Protein AF-A0A9D6D387-F1 (afdb_monomer)

Structure (mmCIF, N/CA/C/O backbone):
data_AF-A0A9D6D387-F1
#
_entry.id   AF-A0A9D6D387-F1
#
loop_
_atom_site.group_PDB
_atom_site.id
_atom_site.type_symbol
_atom_site.label_atom_id
_atom_site.label_alt_id
_atom_site.label_comp_id
_atom_site.label_asym_id
_atom_site.label_entity_id
_atom_site.label_seq_id
_atom_site.pdbx_PDB_ins_code
_atom_site.Cartn_x
_atom_site.Cartn_y
_atom_site.Cartn_z
_atom_site.occupancy
_atom_site.B_iso_or_equiv
_atom_site.auth_seq_id
_atom_site.auth_comp_id
_atom_site.auth_asym_id
_atom_site.auth_atom_id
_atom_site.pdbx_PDB_model_num
ATOM 1 N N . MET A 1 1 ? -15.574 12.501 44.336 1.00 62.56 1 MET A N 1
ATOM 2 C CA . MET A 1 1 ? -15.014 11.142 44.140 1.00 62.56 1 MET A CA 1
ATOM 3 C C . MET A 1 1 ? -15.897 10.236 43.274 1.00 62.56 1 MET A C 1
ATOM 5 O O . MET A 1 1 ? -15.365 9.661 42.338 1.00 62.56 1 MET A O 1
ATOM 9 N N . GLY A 1 2 ? -17.215 10.112 43.503 1.00 82.00 2 GLY A N 1
ATOM 10 C CA . GLY A 1 2 ? -18.084 9.213 42.709 1.00 82.00 2 GLY A CA 1
ATOM 11 C C . GLY A 1 2 ? -18.097 9.470 41.192 1.00 82.00 2 GLY A C 1
ATOM 12 O O . GLY A 1 2 ? -17.986 8.530 40.412 1.00 82.00 2 GLY A O 1
ATOM 13 N N . TRP A 1 3 ? -18.131 10.739 40.771 1.00 89.94 3 TRP A N 1
ATOM 14 C CA . TRP A 1 3 ? -18.159 11.111 39.350 1.00 89.94 3 TRP A CA 1
ATOM 15 C C . TRP A 1 3 ? -16.897 10.694 38.574 1.00 89.94 3 TRP A C 1
ATOM 17 O O . TRP A 1 3 ? -16.999 10.352 37.400 1.00 89.94 3 TRP A O 1
ATOM 27 N N . VAL A 1 4 ? -15.727 10.664 39.229 1.00 91.94 4 VAL A N 1
ATOM 28 C CA . VAL A 1 4 ? -14.453 10.253 38.610 1.00 91.94 4 VAL A CA 1
ATOM 29 C C . VAL A 1 4 ? -14.513 8.780 38.219 1.00 91.94 4 VAL A C 1
ATOM 31 O O . VAL A 1 4 ? -14.189 8.419 37.092 1.00 91.94 4 VAL A O 1
ATOM 34 N N . TRP A 1 5 ? -14.987 7.928 39.128 1.00 90.25 5 TRP A N 1
ATOM 35 C CA . TRP A 1 5 ? -15.129 6.495 38.873 1.00 90.25 5 TRP A CA 1
ATOM 36 C C . TRP A 1 5 ? -16.154 6.207 37.780 1.00 90.25 5 TRP A C 1
ATOM 38 O O . TRP A 1 5 ? -15.912 5.357 36.925 1.00 90.25 5 TRP A O 1
ATOM 48 N N . THR A 1 6 ? -17.261 6.951 37.763 1.00 90.88 6 THR A N 1
ATOM 49 C CA . THR A 1 6 ? -18.253 6.862 36.687 1.00 90.88 6 THR A CA 1
ATOM 50 C C . THR A 1 6 ? -17.649 7.273 35.346 1.00 90.88 6 THR A C 1
ATOM 52 O O . THR A 1 6 ? -17.821 6.563 34.358 1.00 90.88 6 THR A O 1
ATOM 55 N N . ALA A 1 7 ? -16.895 8.374 35.298 1.00 91.69 7 ALA A N 1
ATOM 56 C CA . ALA A 1 7 ? -16.227 8.823 34.080 1.00 91.69 7 ALA A CA 1
ATOM 57 C C . ALA A 1 7 ? -15.219 7.781 33.567 1.00 91.69 7 ALA A C 1
ATOM 59 O O . ALA A 1 7 ? -15.246 7.432 32.388 1.00 91.69 7 ALA A O 1
ATOM 60 N N . LEU A 1 8 ? -14.387 7.220 34.451 1.00 91.56 8 LEU A N 1
ATOM 61 C CA . LEU A 1 8 ? -13.443 6.154 34.101 1.00 91.56 8 LEU A CA 1
ATOM 62 C C . LEU A 1 8 ? -14.153 4.902 33.575 1.00 91.56 8 LEU A C 1
ATOM 64 O O . LEU A 1 8 ? -13.690 4.302 32.605 1.00 91.56 8 LEU A O 1
ATOM 68 N N . PHE A 1 9 ? -15.292 4.531 34.164 1.00 92.06 9 PHE A N 1
ATOM 69 C CA . PHE A 1 9 ? -16.088 3.398 33.696 1.00 92.06 9 PHE A CA 1
ATOM 70 C C . PHE A 1 9 ? -16.653 3.643 32.298 1.00 92.06 9 PHE A C 1
ATOM 72 O O . PHE A 1 9 ? -16.545 2.773 31.433 1.00 92.06 9 PHE A O 1
ATOM 79 N N . VAL A 1 10 ? -17.219 4.828 32.052 1.00 91.62 10 VAL A N 1
ATOM 80 C CA . VAL A 1 10 ? -17.766 5.205 30.740 1.00 91.62 10 VAL A CA 1
ATOM 81 C C . VAL A 1 10 ? -16.668 5.207 29.680 1.00 91.62 10 VAL A C 1
ATOM 83 O O . VAL A 1 10 ? -16.849 4.618 28.616 1.00 91.62 10 VAL A O 1
ATOM 86 N N . VAL A 1 11 ? -15.511 5.803 29.979 1.00 91.38 11 VAL A N 1
ATOM 87 C CA . VAL A 1 11 ? -14.356 5.815 29.071 1.00 91.38 11 VAL A CA 1
ATOM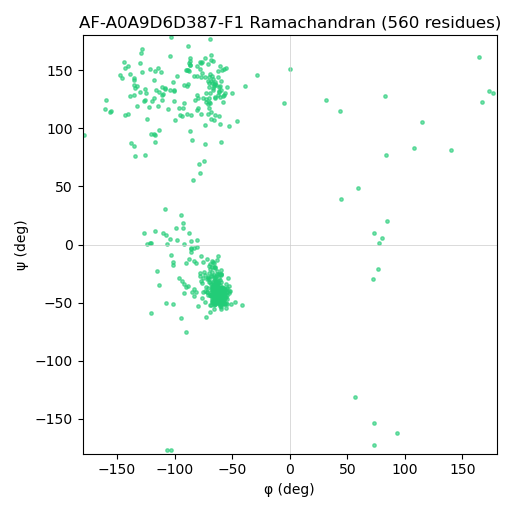 88 C C . VAL A 1 11 ? -13.883 4.389 28.792 1.00 91.38 11 VAL A C 1
ATOM 90 O O . VAL A 1 11 ? -13.780 4.002 27.630 1.00 91.38 11 VAL A O 1
ATOM 93 N N . SER A 1 12 ? -13.662 3.575 29.827 1.00 91.94 12 SER A N 1
ATOM 94 C CA . SER A 1 12 ? -13.223 2.184 29.661 1.00 91.94 12 SER A CA 1
ATOM 95 C C . SER A 1 12 ? -14.218 1.355 28.839 1.00 91.94 12 SER A C 1
ATOM 97 O O . SER A 1 12 ? -13.831 0.654 27.899 1.00 91.94 12 SER A O 1
ATOM 99 N N . SER A 1 13 ? -15.513 1.493 29.120 1.00 91.94 13 SER A N 1
ATOM 100 C CA . SER A 1 13 ? -16.581 0.810 28.385 1.00 91.94 13 SER A CA 1
ATOM 101 C C . SER A 1 13 ? -16.619 1.233 26.918 1.00 91.94 13 SER A C 1
ATOM 103 O O . SER A 1 13 ? -16.695 0.381 26.035 1.00 91.94 13 SER A O 1
ATOM 105 N N . ALA A 1 14 ? -16.493 2.532 26.631 1.00 91.56 14 ALA A N 1
ATOM 106 C CA . ALA A 1 14 ? -16.462 3.049 25.265 1.00 91.56 14 ALA A CA 1
ATOM 107 C C . ALA A 1 14 ? -15.259 2.513 24.469 1.00 91.56 14 ALA A C 1
ATOM 109 O O . ALA A 1 14 ? -15.405 2.139 23.304 1.00 91.56 14 ALA A O 1
ATOM 110 N N . PHE A 1 15 ? -14.082 2.422 25.091 1.00 90.38 15 PHE A N 1
ATOM 111 C CA . PHE A 1 15 ? -12.890 1.841 24.468 1.00 90.38 15 PHE A CA 1
ATOM 112 C C . PHE A 1 15 ? -13.054 0.346 24.173 1.00 90.38 15 PHE A C 1
ATOM 114 O O . PHE A 1 15 ? -12.743 -0.087 23.062 1.00 90.38 15 PHE A O 1
ATOM 121 N N . ASN A 1 16 ? -13.574 -0.435 25.124 1.00 91.62 16 ASN A N 1
ATOM 122 C CA . ASN A 1 16 ? -13.813 -1.865 24.924 1.00 91.62 16 ASN A CA 1
ATOM 123 C C . ASN A 1 16 ? -14.891 -2.114 23.858 1.00 91.62 16 ASN A C 1
ATOM 125 O O . ASN A 1 16 ? -14.689 -2.930 22.961 1.00 91.62 16 ASN A O 1
ATOM 129 N N . LEU A 1 17 ? -15.987 -1.348 23.867 1.00 92.81 17 LEU A N 1
ATOM 130 C CA . LEU A 1 17 ? -17.017 -1.416 22.827 1.00 92.81 17 LEU A CA 1
ATOM 131 C C . LEU A 1 17 ? -16.455 -1.051 21.444 1.00 92.81 17 LEU A C 1
ATOM 133 O O . LEU A 1 17 ? -16.725 -1.739 20.458 1.00 92.81 17 LEU A O 1
ATOM 137 N N . ARG A 1 18 ? -15.628 -0.000 21.360 1.00 91.50 18 ARG A N 1
ATOM 138 C CA . ARG A 1 18 ? -14.926 0.367 20.122 1.00 91.50 18 ARG A CA 1
ATOM 139 C C . ARG A 1 18 ? -14.018 -0.767 19.645 1.00 91.50 18 ARG A C 1
ATOM 141 O O . ARG A 1 18 ? -13.985 -1.019 18.443 1.00 91.50 18 ARG A O 1
ATOM 148 N N . ALA A 1 19 ? -13.289 -1.430 20.542 1.00 89.12 19 ALA A N 1
ATOM 149 C CA . ALA A 1 19 ? -12.413 -2.549 20.198 1.00 89.12 19 ALA A CA 1
ATOM 150 C C . ALA A 1 19 ? -13.207 -3.735 19.625 1.00 89.12 19 ALA A C 1
ATOM 152 O O . ALA A 1 19 ? -12.860 -4.233 18.554 1.00 89.12 19 ALA A O 1
ATOM 153 N N . VAL A 1 20 ? -14.324 -4.102 20.263 1.00 92.06 20 VAL A N 1
ATOM 154 C CA . VAL A 1 20 ? -15.269 -5.119 19.769 1.00 92.06 20 VAL A CA 1
ATOM 155 C C . VAL A 1 20 ? -15.757 -4.772 18.364 1.00 92.06 20 VAL A C 1
ATOM 157 O O . VAL A 1 20 ? -15.582 -5.553 17.429 1.00 92.06 20 VAL A O 1
ATOM 160 N N . PHE A 1 21 ? -16.310 -3.569 18.182 1.00 93.00 21 PHE A N 1
ATOM 161 C CA . PHE A 1 21 ? -16.814 -3.127 16.883 1.00 93.00 21 PHE A CA 1
ATOM 162 C C . PHE A 1 21 ? -15.714 -3.121 15.817 1.00 93.00 21 PHE A C 1
ATOM 164 O O . PHE A 1 21 ? -15.924 -3.571 14.690 1.00 93.00 21 PHE A O 1
ATOM 171 N N . LYS A 1 22 ? -14.517 -2.650 16.175 1.00 89.31 22 LYS A N 1
ATOM 172 C CA . LYS A 1 22 ? -13.365 -2.622 15.278 1.00 89.31 22 LYS A CA 1
ATOM 173 C C . LYS A 1 22 ? -12.969 -4.024 14.817 1.00 89.31 22 LYS A C 1
ATOM 175 O O . LYS A 1 22 ? -12.742 -4.193 13.625 1.00 89.31 22 LYS A O 1
ATOM 180 N N . LEU A 1 23 ? -12.916 -5.011 15.709 1.00 90.62 23 LEU A N 1
ATOM 181 C CA . LEU A 1 23 ? -12.562 -6.390 15.354 1.00 90.62 23 LEU A CA 1
ATOM 182 C C . LEU A 1 23 ? -13.596 -7.026 14.418 1.00 90.62 23 LEU A C 1
ATOM 184 O O . LEU A 1 23 ? -13.216 -7.687 13.456 1.00 90.62 23 LEU A O 1
ATOM 188 N N . LEU A 1 24 ? -14.888 -6.763 14.628 1.00 93.00 24 LEU A N 1
ATOM 189 C CA . LEU A 1 24 ? -15.946 -7.229 13.723 1.00 93.00 24 LEU A CA 1
ATOM 190 C C . LEU A 1 24 ? -15.849 -6.580 12.333 1.00 93.00 24 LEU A C 1
ATOM 192 O O . LEU A 1 24 ? -16.005 -7.252 11.312 1.00 93.00 24 LEU A O 1
ATOM 196 N N . VAL A 1 25 ? -15.555 -5.277 12.274 1.00 91.62 25 VAL A N 1
ATOM 197 C CA . VAL A 1 25 ? -15.316 -4.566 11.007 1.00 91.62 25 VAL A CA 1
ATOM 198 C C . VAL A 1 25 ? -14.070 -5.098 10.304 1.00 91.62 25 VAL A C 1
ATOM 200 O O . VAL A 1 25 ? -14.102 -5.304 9.092 1.00 91.62 25 VAL A O 1
ATOM 203 N N . ASP A 1 26 ? -12.993 -5.337 11.051 1.00 90.38 26 ASP A N 1
ATOM 204 C CA . ASP A 1 26 ? -11.741 -5.887 10.538 1.00 90.38 26 ASP A CA 1
ATOM 205 C C . ASP A 1 26 ? -11.965 -7.301 9.972 1.00 90.38 26 ASP A C 1
ATOM 207 O O . ASP A 1 26 ? -11.520 -7.583 8.859 1.00 90.38 26 ASP A O 1
ATOM 211 N N . TRP A 1 27 ? -12.731 -8.153 10.664 1.00 93.81 27 TRP A N 1
ATOM 212 C CA . TRP A 1 27 ? -13.121 -9.478 10.174 1.00 93.81 27 TRP A CA 1
ATOM 213 C C . TRP A 1 27 ? -13.913 -9.402 8.867 1.00 93.81 27 TRP A C 1
ATOM 215 O O . TRP A 1 27 ? -13.514 -9.993 7.862 1.00 93.81 27 TRP A O 1
ATOM 225 N N . LYS A 1 28 ? -14.994 -8.612 8.841 1.00 94.44 28 LYS A N 1
ATOM 226 C CA . LYS A 1 28 ? -15.789 -8.394 7.624 1.00 94.44 28 LYS A CA 1
ATOM 227 C C . LYS A 1 28 ? -14.934 -7.846 6.480 1.00 94.44 28 LYS A C 1
ATOM 229 O O . LYS A 1 28 ? -15.148 -8.207 5.323 1.00 94.44 28 LYS A O 1
ATOM 234 N N . GLY A 1 29 ? -13.984 -6.968 6.794 1.00 93.50 29 GLY A N 1
ATOM 235 C CA . GLY A 1 29 ? -13.028 -6.425 5.839 1.00 93.50 29 GLY A CA 1
ATOM 236 C C . GLY A 1 29 ? -12.172 -7.517 5.206 1.00 93.50 29 GLY A C 1
ATOM 237 O O . GLY A 1 29 ? -12.127 -7.604 3.984 1.00 93.50 29 GLY A O 1
ATOM 238 N N . MET A 1 30 ? -11.570 -8.392 6.015 1.00 94.44 30 MET A N 1
ATOM 239 C CA . MET A 1 30 ? -10.769 -9.512 5.507 1.00 94.44 30 MET A CA 1
ATOM 240 C C . MET A 1 30 ? -11.592 -10.449 4.622 1.00 94.44 30 MET A C 1
ATOM 242 O O . MET A 1 30 ? -11.172 -10.722 3.505 1.00 94.44 30 MET A O 1
ATOM 246 N N . LEU A 1 31 ? -12.799 -10.840 5.052 1.00 96.00 31 LEU A N 1
ATOM 247 C CA . LEU A 1 31 ? -13.707 -11.651 4.228 1.00 96.00 31 LEU A CA 1
ATOM 248 C C . LEU A 1 31 ? -14.059 -10.973 2.897 1.00 96.00 31 LEU A C 1
ATOM 250 O O . LEU A 1 31 ? -14.182 -11.638 1.876 1.00 96.00 31 LEU A O 1
ATOM 254 N N . THR A 1 32 ? -14.225 -9.646 2.900 1.00 95.94 32 THR A N 1
ATOM 255 C CA . THR A 1 32 ? -14.506 -8.883 1.674 1.00 95.94 32 THR A CA 1
ATOM 256 C C . THR A 1 32 ? -13.336 -8.959 0.699 1.00 95.94 32 THR A C 1
ATOM 258 O O . THR A 1 32 ? -13.565 -9.114 -0.495 1.00 95.94 32 THR A O 1
ATOM 261 N N . THR A 1 33 ? -12.102 -8.840 1.191 1.00 96.19 33 THR A N 1
ATOM 262 C CA . THR A 1 33 ? -10.908 -8.934 0.347 1.00 96.19 33 THR A CA 1
ATOM 263 C C . THR A 1 33 ? -10.670 -10.363 -0.128 1.00 96.19 33 THR A C 1
ATOM 265 O O . THR A 1 33 ? -10.409 -10.538 -1.305 1.00 96.19 33 THR A O 1
ATOM 268 N N . VAL A 1 34 ? -10.811 -11.374 0.736 1.00 96.88 34 VAL A N 1
ATOM 269 C CA . VAL A 1 34 ? -10.629 -12.785 0.349 1.00 96.88 34 VAL A CA 1
ATOM 270 C C . VAL A 1 34 ? -11.588 -13.169 -0.773 1.00 96.88 34 VAL A C 1
ATOM 272 O O . VAL A 1 34 ? -11.129 -13.591 -1.824 1.00 96.88 34 VAL A O 1
ATOM 275 N N . ARG A 1 35 ? -12.886 -12.875 -0.629 1.00 97.12 35 ARG A N 1
ATOM 276 C CA . ARG A 1 35 ? -13.861 -13.116 -1.706 1.00 97.12 35 ARG A CA 1
ATOM 277 C C . ARG A 1 35 ? -13.530 -12.354 -2.985 1.00 97.12 35 ARG A C 1
ATOM 279 O O . ARG A 1 35 ? -13.706 -12.874 -4.072 1.00 97.12 35 ARG A O 1
ATOM 286 N N . PHE A 1 36 ? -13.056 -11.114 -2.857 1.00 97.38 36 PHE A N 1
ATOM 287 C CA . PHE A 1 36 ? -12.653 -10.307 -4.009 1.00 97.38 36 PHE A CA 1
ATOM 288 C C . PHE A 1 36 ? -11.459 -10.912 -4.763 1.00 97.38 36 PHE A C 1
ATOM 290 O O . PHE A 1 36 ? -11.410 -10.803 -5.984 1.00 97.38 36 PHE A O 1
ATOM 297 N N . VAL A 1 37 ? -10.528 -11.545 -4.045 1.00 97.94 37 VAL A N 1
ATOM 298 C CA . VAL A 1 37 ? -9.425 -12.315 -4.628 1.00 97.94 37 VAL A CA 1
ATOM 299 C C . VAL A 1 37 ? -9.973 -13.576 -5.292 1.00 97.94 37 VAL A C 1
ATOM 301 O O . VAL A 1 37 ? -9.817 -13.725 -6.497 1.00 97.94 37 VAL A O 1
ATOM 304 N N . GLU A 1 38 ? -10.666 -14.437 -4.543 1.00 97.44 38 GLU A N 1
ATOM 305 C CA . GLU A 1 38 ? -11.213 -15.715 -5.031 1.00 97.44 38 GLU A CA 1
ATOM 306 C C . GLU A 1 38 ? -12.035 -15.523 -6.315 1.00 97.44 38 GLU A C 1
ATOM 308 O O . GLU A 1 38 ? -11.721 -16.103 -7.349 1.00 97.44 38 GLU A O 1
ATOM 313 N N . GLU A 1 39 ? -12.989 -14.586 -6.305 1.00 97.31 39 GLU A N 1
ATOM 314 C CA . GLU A 1 39 ? -13.842 -14.276 -7.459 1.00 97.31 39 GLU A CA 1
ATOM 315 C C . GLU A 1 39 ? -13.072 -13.815 -8.708 1.00 97.31 39 GLU A C 1
ATOM 317 O O . GLU A 1 39 ? -13.603 -13.906 -9.823 1.00 97.31 39 GLU A O 1
ATOM 322 N N . ALA A 1 40 ? -11.885 -13.230 -8.528 1.00 97.19 40 ALA A N 1
ATOM 323 C CA . ALA A 1 40 ? -11.032 -12.782 -9.619 1.00 97.19 40 ALA A CA 1
ATOM 324 C C . ALA A 1 40 ? -10.161 -13.919 -10.155 1.00 97.19 40 ALA A C 1
ATOM 326 O O . ALA A 1 40 ? -10.033 -14.040 -11.371 1.00 97.19 40 ALA A O 1
ATOM 327 N N . TYR A 1 41 ? -9.614 -14.758 -9.273 1.00 97.56 41 TYR A N 1
ATOM 328 C CA . TYR A 1 41 ? -8.827 -15.925 -9.672 1.00 97.56 41 TYR A CA 1
ATOM 329 C C . TYR A 1 41 ? -9.696 -17.003 -10.336 1.00 97.56 41 TYR A C 1
ATOM 331 O O . TYR A 1 41 ? -9.255 -17.599 -11.312 1.00 97.56 41 TYR A O 1
ATOM 339 N N . ASP A 1 42 ? -10.966 -17.150 -9.943 1.00 97.19 42 ASP A N 1
ATOM 340 C CA . ASP A 1 42 ? -11.950 -17.997 -10.645 1.00 97.19 42 ASP A CA 1
ATOM 341 C C . ASP A 1 42 ? -12.179 -17.574 -12.108 1.00 97.19 42 ASP A C 1
ATOM 343 O O . ASP A 1 42 ? -12.667 -18.348 -12.930 1.00 97.19 42 ASP A O 1
ATOM 347 N N . ARG A 1 43 ? -11.863 -16.316 -12.439 1.00 95.94 43 ARG A N 1
ATOM 348 C CA . ARG A 1 43 ? -12.069 -15.707 -13.760 1.00 95.94 43 ARG A CA 1
ATOM 349 C C . ARG A 1 43 ? -10.761 -15.296 -14.434 1.00 95.94 43 ARG A C 1
ATOM 351 O O . ARG A 1 43 ? -10.805 -14.584 -15.436 1.00 95.94 43 ARG A O 1
ATOM 358 N N . ILE A 1 44 ? -9.615 -15.727 -13.907 1.00 95.75 44 ILE A N 1
ATOM 359 C CA . ILE A 1 44 ? -8.301 -15.300 -14.402 1.00 95.75 44 ILE A CA 1
ATOM 360 C C . ILE A 1 44 ? -8.056 -15.768 -15.839 1.00 95.75 44 ILE A C 1
ATOM 362 O O . ILE A 1 44 ? -7.560 -14.998 -16.656 1.00 95.75 44 ILE A O 1
ATOM 366 N N . ASP A 1 45 ? -8.523 -16.972 -16.176 1.00 95.25 45 ASP A N 1
ATOM 367 C CA . ASP A 1 45 ? -8.398 -17.560 -17.514 1.00 95.25 45 ASP A CA 1
ATOM 368 C C . ASP A 1 45 ? -9.260 -16.832 -18.565 1.00 95.25 45 ASP A C 1
ATOM 370 O O . ASP A 1 45 ? -9.033 -16.966 -19.763 1.00 95.25 45 ASP A O 1
ATOM 374 N N . ALA A 1 46 ? -10.241 -16.027 -18.135 1.00 95.88 46 ALA A N 1
ATOM 375 C CA . ALA A 1 46 ? -11.058 -15.201 -19.026 1.00 95.88 46 ALA A CA 1
ATOM 376 C C . ALA A 1 46 ? -10.417 -13.836 -19.342 1.00 95.88 46 ALA A C 1
ATOM 378 O O . ALA A 1 46 ? -10.994 -13.043 -20.092 1.00 95.88 46 ALA A O 1
ATOM 379 N N . LEU A 1 47 ? -9.256 -13.519 -18.755 1.00 97.12 47 LEU A N 1
ATOM 380 C CA . LEU A 1 47 ? -8.527 -12.295 -19.071 1.00 97.12 47 LEU A CA 1
ATOM 381 C C . LEU A 1 47 ? -7.990 -12.347 -20.509 1.00 97.12 47 LEU A C 1
ATOM 383 O O . LEU A 1 47 ? -7.545 -13.398 -20.968 1.00 97.12 47 LEU A O 1
ATOM 387 N N . PRO A 1 48 ? -7.951 -11.211 -21.224 1.00 96.44 48 PRO A N 1
ATOM 388 C CA . PRO A 1 48 ? -7.432 -11.175 -22.584 1.00 96.44 48 PRO A CA 1
ATOM 389 C C . PRO A 1 48 ? -5.968 -11.630 -22.611 1.00 96.44 48 PRO A C 1
ATOM 391 O O . PRO A 1 48 ? -5.160 -11.210 -21.779 1.00 96.44 48 PRO A O 1
ATOM 394 N N . GLU A 1 49 ? -5.641 -12.516 -23.548 1.00 95.56 49 GLU A N 1
ATOM 395 C CA . GLU A 1 49 ? -4.282 -13.017 -23.750 1.00 95.56 49 GLU A CA 1
ATOM 396 C C . GLU A 1 49 ? -3.347 -11.932 -24.291 1.00 95.56 49 GLU A C 1
ATOM 398 O O . GLU A 1 49 ? -3.785 -10.952 -24.903 1.00 95.56 49 GLU A O 1
ATOM 403 N N . ALA A 1 50 ? -2.038 -12.125 -24.109 1.00 92.62 50 ALA A N 1
ATOM 404 C CA . ALA A 1 50 ? -1.036 -11.159 -24.557 1.00 92.62 50 ALA A CA 1
ATOM 405 C C . ALA A 1 50 ? -1.144 -10.861 -26.065 1.00 92.62 50 ALA A C 1
ATOM 407 O O . ALA A 1 50 ? -1.061 -9.704 -26.458 1.00 92.62 50 ALA A O 1
ATOM 408 N N . ALA A 1 51 ? -1.419 -11.862 -26.908 1.00 93.38 51 ALA A N 1
ATOM 409 C CA . ALA A 1 51 ? -1.601 -11.647 -28.347 1.00 93.38 51 ALA A CA 1
ATOM 410 C C . ALA A 1 51 ? -2.778 -10.699 -28.657 1.00 93.38 51 ALA A C 1
ATOM 412 O O . ALA A 1 51 ? -2.612 -9.718 -29.376 1.00 93.38 51 ALA A O 1
ATOM 413 N N . ALA A 1 52 ? -3.939 -10.922 -28.032 1.00 94.81 52 ALA A N 1
ATOM 414 C CA . ALA A 1 52 ? -5.112 -10.065 -28.213 1.00 94.81 52 ALA A CA 1
ATOM 415 C C . ALA A 1 52 ? -4.870 -8.630 -27.705 1.00 94.81 52 ALA A C 1
ATOM 417 O O . ALA A 1 52 ? -5.328 -7.654 -28.298 1.00 94.81 52 ALA A O 1
ATOM 418 N N . LEU A 1 53 ? -4.117 -8.483 -26.611 1.00 96.31 53 LEU A N 1
ATOM 419 C CA . LEU A 1 53 ? -3.739 -7.179 -26.062 1.00 96.31 53 LEU A CA 1
ATOM 420 C C . LEU A 1 53 ? -2.740 -6.424 -26.946 1.00 96.31 53 LEU A C 1
ATOM 422 O O . LEU A 1 53 ? -2.781 -5.194 -26.987 1.00 96.31 53 LEU A O 1
ATOM 426 N N . ALA A 1 54 ? -1.858 -7.135 -27.649 1.00 93.38 54 ALA A N 1
ATOM 427 C CA . ALA A 1 54 ? -0.916 -6.530 -28.586 1.00 93.38 54 ALA A CA 1
ATOM 428 C C . ALA A 1 54 ? -1.648 -5.888 -29.775 1.00 93.38 54 ALA A C 1
ATOM 430 O O . ALA A 1 54 ? -1.276 -4.796 -30.207 1.00 93.38 54 ALA A O 1
ATOM 431 N N . GLU A 1 55 ? -2.728 -6.517 -30.242 1.00 93.88 55 GLU A N 1
ATOM 432 C CA . GLU A 1 55 ? -3.558 -6.023 -31.346 1.00 93.88 55 GLU A CA 1
ATOM 433 C C . GLU A 1 55 ? -4.520 -4.904 -30.923 1.00 93.88 55 GLU A C 1
ATOM 435 O O . GLU A 1 55 ? -4.863 -4.047 -31.735 1.00 93.88 55 GLU A O 1
ATOM 440 N N . ALA A 1 56 ? -4.929 -4.857 -29.652 1.00 93.25 56 ALA A N 1
ATOM 441 C CA . ALA A 1 56 ? -5.859 -3.852 -29.142 1.00 93.25 56 ALA A CA 1
ATOM 442 C C . ALA A 1 56 ? -5.204 -2.452 -29.049 1.00 93.25 56 ALA A C 1
ATOM 444 O O . ALA A 1 56 ? -4.357 -2.220 -28.178 1.00 93.25 56 ALA A O 1
ATOM 445 N N . PRO A 1 57 ? -5.603 -1.448 -29.858 1.00 87.94 57 PRO A N 1
ATOM 446 C CA . PRO A 1 57 ? -4.956 -0.128 -29.836 1.00 87.94 57 PRO A CA 1
ATOM 447 C C . PRO A 1 57 ? -5.146 0.612 -28.506 1.00 87.94 57 PRO A C 1
ATOM 449 O O . PRO A 1 57 ? -4.272 1.353 -28.070 1.00 87.94 57 PRO A O 1
ATOM 452 N N . SER A 1 58 ? -6.272 0.370 -27.830 1.00 89.94 58 SER A N 1
ATOM 453 C CA . SER A 1 58 ? -6.620 0.960 -26.535 1.00 89.94 58 SER A CA 1
ATOM 454 C C . SER A 1 58 ? -6.015 0.236 -25.328 1.00 89.94 58 SER A C 1
ATOM 456 O O . SER A 1 58 ? -6.224 0.685 -24.201 1.00 89.94 58 SER A O 1
ATOM 458 N N . ALA A 1 59 ? -5.298 -0.880 -25.519 1.00 94.94 59 ALA A N 1
ATOM 459 C CA . ALA A 1 59 ? -4.646 -1.555 -24.401 1.00 94.94 59 ALA A CA 1
ATOM 460 C C . ALA A 1 59 ? -3.524 -0.669 -23.817 1.00 94.94 59 ALA A C 1
ATOM 462 O O . ALA A 1 59 ? -2.717 -0.113 -24.572 1.00 94.94 59 ALA A O 1
ATOM 463 N N . PRO A 1 60 ? -3.461 -0.520 -22.484 1.00 96.56 60 PRO A N 1
ATOM 464 C CA . PRO A 1 60 ? -2.549 0.413 -21.840 1.00 96.56 60 PRO A CA 1
ATOM 465 C C . PRO A 1 60 ? -1.081 0.023 -22.016 1.00 96.56 60 PRO A C 1
ATOM 467 O O . PRO A 1 60 ? -0.735 -1.142 -22.223 1.00 96.56 60 PRO A O 1
ATOM 470 N N . ILE A 1 61 ? -0.215 1.019 -21.870 1.00 97.00 61 ILE A N 1
ATOM 471 C CA . ILE A 1 61 ? 1.232 0.831 -21.759 1.00 97.00 61 ILE A CA 1
ATOM 472 C C . ILE A 1 61 ? 1.609 0.943 -20.292 1.00 97.00 61 ILE A C 1
ATOM 474 O O . ILE A 1 61 ? 1.108 1.815 -19.580 1.00 97.00 61 ILE A O 1
ATOM 478 N N . PHE A 1 62 ? 2.521 0.095 -19.846 1.00 98.06 62 PHE A N 1
ATOM 479 C CA . PHE A 1 62 ? 3.004 0.076 -18.481 1.00 98.06 62 PHE A CA 1
ATOM 480 C C . PHE A 1 62 ? 4.472 0.477 -18.412 1.00 98.06 62 PHE A C 1
ATOM 482 O O . PHE A 1 62 ? 5.322 -0.059 -19.123 1.00 98.06 62 PHE A O 1
ATOM 489 N N . VAL A 1 63 ? 4.757 1.407 -17.505 1.00 98.12 63 VAL A N 1
ATOM 490 C CA . VAL A 1 63 ? 6.107 1.759 -17.066 1.00 98.12 63 VAL A CA 1
ATOM 491 C C . VAL A 1 63 ? 6.218 1.351 -15.602 1.00 98.12 63 VAL A C 1
ATOM 493 O O . VAL A 1 63 ? 5.732 2.046 -14.712 1.00 98.12 63 VAL A O 1
ATOM 496 N N . HIS A 1 64 ? 6.812 0.193 -15.340 1.00 98.44 64 HIS A N 1
ATOM 497 C CA . HIS A 1 64 ? 6.953 -0.350 -13.995 1.00 98.44 64 HIS A CA 1
ATOM 498 C C . HIS A 1 64 ? 8.276 0.077 -13.371 1.00 98.44 64 HIS A C 1
ATOM 500 O O . HIS A 1 64 ? 9.349 -0.197 -13.905 1.00 98.44 64 HIS A O 1
ATOM 506 N N . LEU A 1 65 ? 8.208 0.752 -12.232 1.00 98.56 65 LEU A N 1
ATOM 507 C CA . LEU A 1 65 ? 9.361 1.302 -11.536 1.00 98.56 65 LEU A CA 1
ATOM 508 C C . LEU A 1 65 ? 9.769 0.398 -10.375 1.00 98.56 65 LEU A C 1
ATOM 510 O O . LEU A 1 65 ? 8.944 0.041 -9.533 1.00 98.56 65 LEU A O 1
ATOM 514 N N . VAL A 1 66 ? 11.066 0.106 -10.296 1.00 98.06 66 VAL A N 1
ATOM 515 C CA . VAL A 1 66 ? 11.686 -0.621 -9.184 1.00 98.06 66 VAL A CA 1
ATOM 516 C C . VAL A 1 66 ? 12.754 0.275 -8.547 1.00 98.06 66 VAL A C 1
ATOM 518 O O . VAL A 1 66 ? 13.879 0.344 -9.051 1.00 98.06 66 VAL A O 1
ATOM 521 N N . PRO A 1 67 ? 12.437 1.016 -7.470 1.00 96.75 67 PRO A N 1
ATOM 522 C CA . PRO A 1 67 ? 13.440 1.761 -6.725 1.00 96.75 67 PRO A CA 1
ATOM 523 C C . PRO A 1 67 ? 14.302 0.779 -5.928 1.00 96.75 67 PRO A C 1
ATOM 525 O O . PRO A 1 67 ? 13.799 0.012 -5.107 1.00 96.75 67 PRO A O 1
ATOM 528 N N . ALA A 1 68 ? 15.611 0.804 -6.159 1.00 95.38 68 ALA A N 1
ATOM 529 C CA . ALA A 1 68 ? 16.532 -0.165 -5.579 1.00 95.38 68 ALA A CA 1
ATOM 530 C C . ALA A 1 68 ? 17.783 0.532 -5.028 1.00 95.38 68 ALA A C 1
ATOM 532 O O . ALA A 1 68 ? 18.309 1.462 -5.631 1.00 95.38 68 ALA A O 1
ATOM 533 N N . TYR A 1 69 ? 18.235 0.125 -3.844 1.00 93.56 69 TYR A N 1
ATOM 534 C CA . TYR A 1 69 ? 19.440 0.671 -3.211 1.00 93.56 69 TYR A CA 1
ATOM 535 C C . TYR A 1 69 ? 19.998 -0.348 -2.225 1.00 93.56 69 TYR A C 1
ATOM 537 O O . TYR A 1 69 ? 19.347 -0.606 -1.225 1.00 93.56 69 TYR A O 1
ATOM 545 N N . GLN A 1 70 ? 21.169 -0.924 -2.438 1.00 93.31 70 GLN A N 1
ATOM 546 C CA . GLN A 1 70 ? 21.686 -2.023 -1.605 1.00 93.31 70 GLN A CA 1
ATOM 547 C C . GLN A 1 70 ? 20.755 -3.258 -1.593 1.00 93.31 70 GLN A C 1
ATOM 549 O O . GLN A 1 70 ? 20.390 -3.772 -0.535 1.00 93.31 70 GLN A O 1
ATOM 554 N N . GLU A 1 71 ? 20.321 -3.697 -2.776 1.00 93.50 71 GLU A N 1
ATOM 555 C CA . GLU A 1 71 ? 19.358 -4.787 -2.978 1.00 93.50 71 GLU A CA 1
ATOM 556 C C . GLU A 1 71 ? 20.014 -5.953 -3.743 1.00 93.50 71 GLU A C 1
ATOM 558 O O . GLU A 1 71 ? 19.961 -5.993 -4.975 1.00 93.50 71 GLU A O 1
ATOM 563 N N . PRO A 1 72 ? 20.659 -6.909 -3.043 1.00 91.00 72 PRO A N 1
ATOM 564 C CA . PRO A 1 72 ?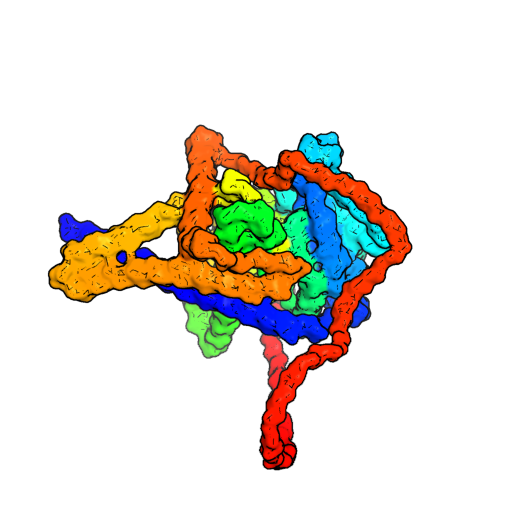 21.408 -7.991 -3.690 1.00 91.00 72 PRO A CA 1
ATOM 565 C C . PRO A 1 72 ? 20.520 -8.948 -4.496 1.00 91.00 72 PRO A C 1
ATOM 567 O O . PRO A 1 72 ? 20.951 -9.474 -5.520 1.00 91.00 72 PRO A O 1
ATOM 570 N N . ASP A 1 73 ? 19.270 -9.131 -4.070 1.00 91.81 73 ASP A N 1
ATOM 571 C CA . ASP A 1 73 ? 18.340 -10.105 -4.647 1.00 91.81 73 ASP A CA 1
ATOM 572 C C . ASP A 1 73 ? 17.351 -9.487 -5.653 1.00 91.81 73 ASP A C 1
ATOM 574 O O . ASP A 1 73 ? 16.391 -10.143 -6.064 1.00 91.81 73 ASP A O 1
ATOM 578 N N . VAL A 1 74 ? 17.598 -8.253 -6.121 1.00 95.62 74 VAL A N 1
ATOM 579 C CA . VAL A 1 74 ? 16.699 -7.526 -7.045 1.00 95.62 74 VAL A CA 1
ATOM 580 C C . VAL A 1 74 ? 16.364 -8.323 -8.313 1.00 95.62 74 VAL A C 1
ATOM 582 O O . VAL A 1 74 ? 15.271 -8.204 -8.861 1.00 95.62 74 VAL A O 1
ATOM 585 N N . ALA A 1 75 ? 17.263 -9.207 -8.759 1.00 95.88 75 ALA A N 1
ATOM 586 C CA . ALA A 1 75 ? 17.047 -10.073 -9.917 1.00 95.88 75 ALA A CA 1
ATOM 587 C C . ALA A 1 75 ? 15.826 -11.009 -9.777 1.00 95.88 75 ALA A C 1
ATOM 589 O O . ALA A 1 75 ? 15.260 -11.417 -10.790 1.00 95.88 75 ALA A O 1
ATOM 590 N N . VAL A 1 76 ? 15.403 -11.359 -8.555 1.00 95.56 76 VAL A N 1
ATOM 591 C CA . VAL A 1 76 ? 14.176 -12.144 -8.317 1.00 95.56 76 VAL A CA 1
ATOM 592 C C . VAL A 1 76 ? 12.948 -11.358 -8.778 1.00 95.56 76 VAL A C 1
ATOM 594 O O . VAL A 1 76 ? 12.164 -11.864 -9.578 1.00 95.56 76 VAL A O 1
ATOM 597 N N . THR A 1 77 ? 12.844 -10.103 -8.348 1.00 97.00 77 THR A N 1
ATOM 598 C CA . THR A 1 77 ? 11.782 -9.166 -8.732 1.00 97.00 77 THR A CA 1
ATOM 599 C C . THR A 1 77 ? 11.777 -8.911 -10.235 1.00 97.00 77 THR A C 1
ATOM 601 O O . THR A 1 77 ? 10.729 -8.968 -10.875 1.00 97.00 77 THR A O 1
ATOM 604 N N . LEU A 1 78 ? 12.954 -8.709 -10.841 1.00 97.94 78 LEU A N 1
ATOM 605 C CA . LEU A 1 78 ? 13.052 -8.480 -12.286 1.00 97.94 78 LEU A CA 1
ATOM 606 C C . LEU A 1 78 ? 12.592 -9.686 -13.107 1.00 97.94 78 LEU A C 1
ATOM 608 O O . LEU A 1 78 ? 11.917 -9.499 -14.117 1.00 97.94 78 LEU A O 1
ATOM 612 N N . ARG A 1 79 ? 12.902 -10.915 -12.673 1.00 97.12 79 ARG A N 1
ATOM 613 C CA . ARG A 1 79 ? 12.375 -12.127 -13.322 1.00 97.12 79 ARG A CA 1
ATOM 614 C C . ARG A 1 79 ? 10.853 -12.186 -13.265 1.00 97.12 79 ARG A C 1
ATOM 616 O O . ARG A 1 79 ? 10.238 -12.473 -14.286 1.00 97.12 79 ARG A O 1
ATOM 623 N N . ALA A 1 80 ? 10.255 -11.894 -12.110 1.00 97.19 80 ALA A N 1
ATOM 624 C CA . ALA A 1 80 ? 8.801 -11.902 -11.957 1.00 97.19 80 ALA A CA 1
ATOM 625 C C . ALA A 1 80 ? 8.121 -10.842 -12.848 1.00 97.19 80 ALA A C 1
ATOM 627 O O . ALA A 1 80 ? 7.158 -11.139 -13.553 1.00 97.19 80 ALA A O 1
ATOM 628 N N . LEU A 1 81 ? 8.673 -9.626 -12.893 1.00 97.44 81 LEU A N 1
ATOM 629 C CA . LEU A 1 81 ? 8.154 -8.541 -13.731 1.00 97.44 81 LEU A CA 1
ATOM 630 C C . LEU A 1 81 ? 8.277 -8.839 -15.230 1.00 97.44 81 LEU A C 1
ATOM 632 O O . LEU A 1 81 ? 7.328 -8.640 -15.983 1.00 97.44 81 LEU A O 1
ATOM 636 N N . LEU A 1 82 ? 9.432 -9.333 -15.681 1.00 96.31 82 LEU A N 1
ATOM 637 C CA . LEU A 1 82 ? 9.642 -9.650 -17.097 1.00 96.31 82 LEU A CA 1
ATOM 638 C C . LEU A 1 82 ? 8.854 -10.883 -17.549 1.00 96.31 82 LEU A C 1
ATOM 640 O O . LEU A 1 82 ? 8.457 -10.939 -18.713 1.00 96.31 82 LEU A O 1
ATOM 644 N N . GLY A 1 83 ? 8.600 -11.821 -16.631 1.00 95.31 83 GLY A N 1
ATOM 645 C CA . GLY A 1 83 ? 7.764 -13.004 -16.836 1.00 95.31 83 GLY A CA 1
ATOM 646 C C . GLY A 1 83 ? 6.259 -12.751 -16.722 1.00 95.31 83 GLY A C 1
ATOM 647 O O . GLY A 1 83 ? 5.480 -13.698 -16.800 1.00 95.31 83 GLY A O 1
ATOM 648 N N . SER A 1 84 ? 5.832 -11.501 -16.529 1.00 96.50 84 SER A N 1
ATOM 649 C CA . SER A 1 84 ? 4.411 -11.160 -16.531 1.00 96.50 84 SER A CA 1
ATOM 650 C C . SER A 1 84 ? 3.798 -11.352 -17.920 1.00 96.50 84 SER A C 1
ATOM 652 O O . SER A 1 84 ? 4.428 -11.059 -18.937 1.00 96.50 84 SER A O 1
ATOM 654 N N . ARG A 1 85 ? 2.553 -11.832 -17.967 1.00 96.06 85 ARG A N 1
ATOM 655 C CA . ARG A 1 85 ? 1.840 -12.208 -19.194 1.00 96.06 85 ARG A CA 1
ATOM 656 C C . ARG A 1 85 ? 1.291 -10.973 -19.913 1.00 96.06 85 ARG A C 1
ATOM 658 O O . ARG A 1 85 ? 0.094 -10.752 -19.939 1.00 96.06 85 ARG A O 1
ATOM 665 N N . TYR A 1 86 ? 2.139 -10.124 -20.479 1.00 97.19 86 TYR A N 1
ATOM 666 C CA . TYR A 1 86 ? 1.703 -8.899 -21.166 1.00 97.19 86 TYR A CA 1
ATOM 667 C C . TYR A 1 86 ? 2.532 -8.648 -22.433 1.00 97.19 86 TYR A C 1
ATOM 669 O O . TYR A 1 86 ? 3.676 -9.101 -22.465 1.00 97.19 86 TYR A O 1
ATOM 677 N N . PRO A 1 87 ? 2.006 -7.945 -23.463 1.00 95.25 87 PRO A N 1
ATOM 678 C CA . PRO A 1 87 ? 2.780 -7.618 -24.658 1.00 95.25 87 PRO A CA 1
ATOM 679 C C . PRO A 1 87 ? 4.135 -6.981 -24.343 1.00 95.25 87 PRO A C 1
ATOM 681 O O . PRO A 1 87 ? 4.226 -6.008 -23.585 1.00 95.25 87 PRO A O 1
ATOM 684 N N . ASP A 1 88 ? 5.181 -7.525 -24.963 1.00 90.50 88 ASP A N 1
ATOM 685 C CA . ASP A 1 88 ? 6.569 -7.115 -24.749 1.00 90.50 88 ASP A CA 1
ATOM 686 C C . ASP A 1 88 ? 6.812 -5.642 -25.109 1.00 90.50 88 ASP A C 1
ATOM 688 O O . ASP A 1 88 ? 7.572 -4.953 -24.432 1.00 90.50 88 ASP A O 1
ATOM 692 N N . ASP A 1 89 ? 6.131 -5.131 -26.133 1.00 90.19 89 ASP A N 1
ATOM 693 C CA . ASP A 1 89 ? 6.229 -3.751 -26.617 1.00 90.19 89 ASP A CA 1
ATOM 694 C C . ASP A 1 89 ? 5.412 -2.744 -25.786 1.00 90.19 89 ASP A C 1
ATOM 696 O O . ASP A 1 89 ? 5.426 -1.545 -26.073 1.00 90.19 89 ASP A O 1
ATOM 700 N N . ARG A 1 90 ? 4.679 -3.215 -24.767 1.00 94.25 90 ARG A N 1
ATOM 701 C CA . ARG A 1 90 ? 3.811 -2.386 -23.914 1.00 94.25 90 ARG A CA 1
ATOM 702 C C . ARG A 1 90 ? 4.121 -2.492 -22.426 1.00 94.25 90 ARG A C 1
ATOM 704 O O . ARG A 1 90 ? 3.447 -1.831 -21.639 1.00 94.25 90 ARG A O 1
ATOM 711 N N . LEU A 1 91 ? 5.112 -3.284 -22.021 1.00 96.38 91 LEU A N 1
ATOM 712 C CA . LEU A 1 91 ? 5.575 -3.372 -20.635 1.00 96.38 91 LEU A CA 1
ATOM 713 C C . LEU A 1 91 ? 7.070 -3.066 -20.544 1.00 96.38 91 LEU A C 1
ATOM 715 O O . LEU A 1 91 ? 7.915 -3.900 -20.880 1.00 96.38 91 LEU A O 1
ATOM 719 N N . HIS A 1 92 ? 7.374 -1.891 -19.998 1.00 97.19 92 HIS A N 1
ATOM 720 C CA . HIS A 1 92 ? 8.727 -1.415 -19.736 1.00 97.19 92 HIS A CA 1
ATOM 721 C C . HIS A 1 92 ? 9.005 -1.419 -18.234 1.00 97.19 92 HIS A C 1
ATOM 723 O O . HIS A 1 92 ? 8.204 -0.922 -17.448 1.00 97.19 92 HIS A O 1
ATOM 729 N N . VAL A 1 93 ? 10.159 -1.939 -17.828 1.00 98.06 93 VAL A N 1
ATOM 730 C CA . VAL A 1 93 ? 10.626 -1.970 -16.440 1.00 98.06 93 VAL A CA 1
ATOM 731 C C . VAL A 1 93 ? 11.822 -1.033 -16.303 1.00 98.06 93 VAL A C 1
ATOM 733 O O . VAL A 1 93 ? 12.819 -1.188 -17.007 1.00 98.06 93 VAL A O 1
ATOM 736 N N . ILE A 1 94 ? 11.750 -0.075 -15.380 1.00 98.25 94 ILE A N 1
ATOM 737 C CA . ILE A 1 94 ? 12.854 0.832 -15.052 1.00 98.25 94 ILE A CA 1
ATOM 738 C C . ILE A 1 94 ? 13.316 0.564 -13.625 1.00 98.25 94 ILE A C 1
ATOM 740 O O . ILE A 1 94 ? 12.571 0.767 -12.665 1.00 98.25 94 ILE A O 1
ATOM 744 N N . VAL A 1 95 ? 14.578 0.175 -13.472 1.00 98.31 95 VAL A N 1
ATOM 745 C CA . VAL A 1 95 ? 15.223 0.074 -12.162 1.00 98.31 95 VAL A CA 1
ATOM 746 C C . VAL A 1 95 ? 15.927 1.385 -11.853 1.00 98.31 95 VAL A C 1
ATOM 748 O O . VAL A 1 95 ? 16.852 1.785 -12.560 1.00 98.31 95 VAL A O 1
ATOM 751 N N . ALA A 1 96 ? 15.487 2.057 -10.794 1.00 97.69 96 ALA A N 1
ATOM 752 C CA . ALA A 1 96 ? 16.055 3.320 -10.351 1.00 97.69 96 ALA A CA 1
ATOM 753 C C . ALA A 1 96 ? 17.015 3.073 -9.186 1.00 97.69 96 ALA A C 1
ATOM 755 O O . ALA A 1 96 ? 16.572 2.796 -8.073 1.00 97.69 96 ALA A O 1
ATOM 756 N N . THR A 1 97 ? 18.319 3.179 -9.428 1.00 96.94 97 THR A N 1
ATOM 757 C CA . THR A 1 97 ? 19.388 3.006 -8.431 1.00 96.94 97 THR A CA 1
ATOM 758 C C . THR A 1 97 ? 19.962 4.351 -7.982 1.00 96.94 97 THR A C 1
ATOM 760 O O . THR A 1 97 ? 19.523 5.404 -8.450 1.00 96.94 97 THR A O 1
ATOM 763 N N . LYS A 1 98 ? 20.932 4.351 -7.057 1.00 95.81 98 LYS A N 1
ATOM 764 C CA . LYS A 1 98 ? 21.673 5.561 -6.665 1.00 95.81 98 LYS A CA 1
ATOM 765 C C . LYS A 1 98 ? 23.106 5.515 -7.188 1.00 95.81 98 LYS A C 1
ATOM 767 O O . LYS A 1 98 ? 23.801 4.520 -7.005 1.00 95.81 98 LYS A O 1
ATOM 772 N N . GLU A 1 99 ? 23.572 6.619 -7.763 1.00 95.50 99 GLU A N 1
ATOM 773 C CA . GLU A 1 99 ? 24.944 6.747 -8.275 1.00 95.50 99 GLU A CA 1
ATOM 774 C C . GLU A 1 99 ? 25.997 6.605 -7.163 1.00 95.50 99 GLU A C 1
ATOM 776 O O . GLU A 1 99 ? 27.090 6.097 -7.395 1.00 95.50 99 GLU A O 1
ATOM 781 N N . GLU A 1 100 ? 25.672 7.018 -5.933 1.00 94.00 100 GLU A N 1
ATOM 782 C CA . GLU A 1 100 ? 26.558 6.827 -4.775 1.00 94.00 100 GLU A CA 1
ATOM 783 C C . GLU A 1 100 ? 26.877 5.344 -4.522 1.00 94.00 100 GLU A C 1
ATOM 785 O O . GLU A 1 100 ? 28.006 5.017 -4.176 1.00 94.00 100 GLU A O 1
ATOM 790 N N . GLU A 1 101 ? 25.908 4.447 -4.736 1.00 93.88 101 GLU A N 1
ATOM 791 C CA . GLU A 1 101 ? 26.093 3.007 -4.550 1.00 93.88 101 GLU A CA 1
ATOM 792 C C . GLU A 1 101 ? 26.895 2.405 -5.703 1.00 93.88 101 GLU A C 1
ATOM 794 O O . GLU A 1 101 ? 27.655 1.465 -5.500 1.00 93.88 101 GLU A O 1
ATOM 799 N N . ASP A 1 102 ? 26.736 2.940 -6.917 1.00 92.88 102 ASP A N 1
ATOM 800 C CA . ASP A 1 102 ? 27.516 2.491 -8.073 1.00 92.88 102 ASP A CA 1
ATOM 801 C C . ASP A 1 102 ? 28.998 2.857 -7.917 1.00 92.88 102 ASP A C 1
ATOM 803 O O . ASP A 1 102 ? 29.873 2.061 -8.245 1.00 92.88 102 ASP A O 1
ATOM 807 N N . ARG A 1 103 ? 29.282 4.031 -7.334 1.00 93.38 103 ARG A N 1
ATOM 808 C CA . ARG A 1 103 ? 30.646 4.468 -6.998 1.00 93.38 103 ARG A CA 1
ATOM 809 C C . ARG A 1 103 ? 31.232 3.727 -5.799 1.00 93.38 103 ARG A C 1
ATOM 811 O O . ARG A 1 103 ? 32.418 3.410 -5.803 1.00 93.38 103 ARG A O 1
ATOM 818 N N . ALA A 1 104 ? 30.422 3.480 -4.772 1.00 93.31 104 ALA A N 1
ATOM 819 C CA . ALA A 1 104 ? 30.838 2.821 -3.540 1.00 93.31 104 ALA A CA 1
ATOM 820 C C . ALA A 1 104 ? 29.805 1.757 -3.128 1.00 93.31 104 ALA A C 1
ATOM 822 O O . ALA A 1 104 ? 28.915 2.035 -2.314 1.00 93.31 104 ALA A O 1
ATOM 823 N N . PRO A 1 105 ? 29.912 0.530 -3.675 1.00 91.56 105 PRO A N 1
ATOM 824 C CA . PRO A 1 105 ? 29.023 -0.566 -3.323 1.00 91.56 105 PRO A CA 1
ATOM 825 C C . PRO A 1 105 ? 29.036 -0.871 -1.829 1.00 91.56 105 PRO A C 1
ATOM 827 O O . PRO A 1 105 ? 30.052 -0.714 -1.146 1.00 91.56 105 PRO A O 1
ATOM 830 N N . HIS A 1 106 ? 27.917 -1.383 -1.316 1.00 88.69 106 HIS A N 1
ATOM 831 C CA . HIS A 1 106 ? 27.868 -1.820 0.072 1.00 88.69 106 HIS A CA 1
ATOM 832 C C . HIS A 1 106 ? 28.885 -2.958 0.311 1.00 88.69 106 HIS A C 1
ATOM 834 O O . HIS A 1 106 ? 28.873 -3.938 -0.443 1.00 88.69 106 HIS A O 1
ATOM 840 N N . PRO A 1 107 ? 29.713 -2.910 1.377 1.00 87.81 107 PRO A N 1
ATOM 841 C CA . PRO A 1 107 ? 30.776 -3.895 1.598 1.00 87.81 107 PRO A CA 1
ATOM 842 C C . PRO A 1 107 ? 30.291 -5.349 1.630 1.00 87.81 107 PRO A C 1
ATOM 844 O O . PRO A 1 107 ? 30.987 -6.248 1.174 1.00 87.81 107 PRO A O 1
ATOM 847 N N . ALA A 1 108 ? 29.077 -5.586 2.136 1.00 86.69 108 ALA A N 1
ATOM 848 C CA . ALA A 1 108 ? 28.497 -6.929 2.198 1.00 86.69 108 ALA A CA 1
ATOM 849 C C . ALA A 1 108 ? 27.997 -7.472 0.842 1.00 86.69 108 ALA A C 1
ATOM 851 O O . ALA A 1 108 ? 27.735 -8.666 0.744 1.00 86.69 108 ALA A O 1
ATOM 852 N N . MET A 1 109 ? 27.837 -6.624 -0.182 1.00 89.25 109 MET A N 1
ATOM 853 C CA . MET A 1 109 ? 27.361 -7.031 -1.513 1.00 89.25 109 MET A CA 1
ATOM 854 C C . MET A 1 109 ? 28.501 -7.278 -2.502 1.00 89.25 109 MET A C 1
ATOM 856 O O . MET A 1 109 ? 28.342 -8.062 -3.434 1.00 89.25 109 MET A O 1
ATOM 860 N N . GLY A 1 110 ? 29.636 -6.593 -2.337 1.00 88.38 110 GLY A N 1
ATOM 861 C CA . GLY A 1 110 ? 30.784 -6.659 -3.249 1.00 88.38 110 GLY A CA 1
ATOM 862 C C . GLY A 1 110 ? 30.578 -5.961 -4.602 1.00 88.38 110 GLY A C 1
ATOM 863 O O . GLY A 1 110 ? 31.536 -5.440 -5.161 1.00 88.38 110 GLY A O 1
ATOM 864 N N . ILE A 1 111 ? 29.345 -5.897 -5.111 1.00 93.50 111 ILE A N 1
ATOM 865 C CA . ILE A 1 111 ? 28.949 -5.145 -6.312 1.00 93.50 111 ILE A CA 1
ATOM 866 C C . ILE A 1 111 ? 27.723 -4.274 -6.026 1.00 93.50 111 ILE A C 1
ATOM 868 O O . ILE A 1 111 ? 26.964 -4.550 -5.096 1.00 93.50 111 ILE A O 1
ATOM 872 N N . SER A 1 112 ? 27.539 -3.209 -6.810 1.00 95.62 112 SER A N 1
ATOM 873 C CA . SER A 1 112 ? 26.384 -2.320 -6.675 1.00 95.62 112 SER A CA 1
ATOM 874 C C . SER A 1 112 ? 25.103 -3.009 -7.148 1.00 95.62 112 SER A C 1
ATOM 876 O O . SER A 1 112 ? 25.128 -3.890 -8.012 1.00 95.62 112 SER A O 1
ATOM 878 N N . THR A 1 113 ? 23.952 -2.564 -6.644 1.00 95.56 113 THR A N 1
ATOM 879 C CA . THR A 1 113 ? 22.647 -2.979 -7.184 1.00 95.56 113 THR A CA 1
ATOM 880 C C . THR A 1 113 ? 22.548 -2.696 -8.687 1.00 95.56 113 THR A C 1
ATOM 882 O O . THR A 1 113 ? 22.022 -3.514 -9.437 1.00 95.56 113 THR A O 1
ATOM 885 N N . ALA A 1 114 ? 23.096 -1.569 -9.159 1.00 96.56 114 ALA A N 1
ATOM 886 C CA . ALA A 1 114 ? 23.114 -1.235 -10.583 1.00 96.56 114 ALA A CA 1
ATOM 887 C C . ALA A 1 114 ? 23.881 -2.281 -11.406 1.00 96.56 114 ALA A C 1
ATOM 889 O O . ALA A 1 114 ? 23.408 -2.703 -12.460 1.00 96.56 114 ALA A O 1
ATOM 890 N N . GLU A 1 115 ? 25.019 -2.755 -10.900 1.00 96.88 115 GLU A N 1
ATOM 891 C CA . GLU A 1 115 ? 25.812 -3.800 -11.540 1.00 96.88 115 GLU A CA 1
ATOM 892 C C . GLU A 1 115 ? 25.095 -5.159 -11.545 1.00 96.88 115 GLU A C 1
ATOM 894 O O . GLU A 1 115 ? 25.118 -5.858 -12.560 1.00 96.88 115 GLU A O 1
ATOM 899 N N . VAL A 1 116 ? 24.376 -5.515 -10.471 1.00 96.69 116 VAL A N 1
ATOM 900 C CA . VAL A 1 116 ? 23.503 -6.709 -10.455 1.00 96.69 116 VAL A CA 1
ATOM 901 C C . VAL A 1 116 ? 22.482 -6.642 -11.594 1.00 96.69 116 VAL A C 1
ATOM 903 O O . VAL A 1 116 ? 22.313 -7.614 -12.333 1.00 96.69 116 VAL A O 1
ATOM 906 N N . VAL A 1 117 ? 21.839 -5.486 -11.786 1.00 97.69 117 VAL A N 1
ATOM 907 C CA . VAL A 1 117 ? 20.842 -5.272 -12.847 1.00 97.69 117 VAL A CA 1
ATOM 908 C C . VAL A 1 117 ? 21.482 -5.329 -14.235 1.00 97.69 117 VAL A C 1
ATOM 910 O O . VAL A 1 117 ? 20.928 -5.971 -15.126 1.00 97.69 117 VAL A O 1
ATOM 913 N N . ARG A 1 118 ? 22.655 -4.707 -14.436 1.00 97.38 118 ARG A N 1
ATOM 914 C CA . ARG A 1 118 ? 23.388 -4.747 -15.717 1.00 97.38 118 ARG A CA 1
ATOM 915 C C . ARG A 1 118 ? 23.755 -6.179 -16.104 1.00 97.38 118 ARG A C 1
ATOM 917 O O . ARG A 1 118 ? 23.497 -6.580 -17.237 1.00 97.38 118 ARG A O 1
ATOM 924 N N . ARG A 1 119 ? 24.285 -6.969 -15.163 1.00 97.38 119 ARG A N 1
ATOM 925 C CA . ARG A 1 119 ? 24.619 -8.387 -15.385 1.00 97.38 119 ARG A CA 1
ATOM 926 C C . ARG A 1 119 ? 23.390 -9.235 -15.661 1.00 97.38 119 ARG A C 1
ATOM 928 O O . ARG A 1 119 ? 23.419 -10.062 -16.565 1.00 97.38 119 ARG A O 1
ATOM 935 N N . PHE A 1 120 ? 22.316 -9.016 -14.904 1.00 97.56 120 PHE A N 1
ATOM 936 C CA . PHE A 1 120 ? 21.048 -9.693 -15.139 1.00 97.56 120 PHE A CA 1
ATOM 937 C C . PHE A 1 120 ? 20.535 -9.401 -16.552 1.00 97.56 120 PHE A C 1
ATOM 939 O O . PHE A 1 120 ? 20.274 -10.336 -17.299 1.00 97.56 120 PHE A O 1
ATOM 946 N N . ARG A 1 121 ? 20.491 -8.121 -16.950 1.00 97.44 121 ARG A N 1
ATOM 947 C CA . ARG A 1 121 ? 20.079 -7.683 -18.289 1.00 97.44 121 ARG A CA 1
ATOM 948 C C . ARG A 1 121 ? 20.943 -8.295 -19.391 1.00 97.44 121 ARG A C 1
ATOM 950 O O . ARG A 1 121 ? 20.392 -8.761 -20.377 1.00 97.44 121 ARG A O 1
ATOM 957 N N . ALA A 1 122 ? 22.263 -8.341 -19.222 1.00 96.88 122 ALA A N 1
ATOM 958 C CA . ALA A 1 122 ? 23.173 -8.934 -20.205 1.00 96.88 122 ALA A CA 1
ATOM 959 C C . ALA A 1 122 ? 22.912 -10.434 -20.452 1.00 96.88 122 ALA A C 1
ATOM 961 O O . ALA A 1 122 ? 23.228 -10.937 -21.526 1.00 96.88 122 ALA A O 1
ATOM 962 N N . GLY A 1 123 ? 22.323 -11.138 -19.479 1.00 96.44 123 GLY A N 1
ATOM 963 C CA . GLY A 1 123 ? 21.917 -12.538 -19.614 1.00 96.44 123 GLY A CA 1
ATOM 964 C C . GLY A 1 123 ? 20.534 -12.756 -20.238 1.00 96.44 123 GLY A C 1
ATOM 965 O O . GLY A 1 123 ? 20.142 -13.907 -20.415 1.00 96.44 123 GLY A O 1
ATOM 966 N N . LEU A 1 124 ? 19.774 -11.697 -20.542 1.00 96.00 124 LEU A N 1
ATOM 967 C CA . LEU A 1 124 ? 18.423 -11.810 -21.101 1.00 96.00 124 LEU A CA 1
ATOM 968 C C . LEU A 1 124 ? 18.433 -11.899 -22.636 1.00 96.00 124 LEU A C 1
ATOM 970 O O . LEU A 1 124 ? 19.337 -11.359 -23.276 1.00 96.00 124 LEU A O 1
ATOM 974 N N . PRO A 1 125 ? 17.391 -12.478 -23.259 1.00 94.38 125 PRO A N 1
ATOM 975 C CA . PRO A 1 125 ? 17.175 -12.368 -24.701 1.00 94.38 125 PRO A CA 1
ATOM 976 C C . PRO A 1 125 ? 17.029 -10.902 -25.160 1.00 94.38 125 PRO A C 1
ATOM 978 O O . PRO A 1 125 ? 16.483 -10.094 -24.401 1.00 94.38 125 PRO A O 1
ATOM 981 N N . PRO A 1 126 ? 17.417 -10.542 -26.403 1.00 91.75 126 PRO A N 1
ATOM 982 C CA . PRO A 1 126 ? 17.386 -9.155 -26.889 1.00 91.75 126 PRO A CA 1
ATOM 983 C C . PRO A 1 126 ? 16.041 -8.434 -26.705 1.00 91.75 126 PRO A C 1
ATOM 985 O O . PRO A 1 126 ? 16.016 -7.278 -26.286 1.00 91.75 126 PRO A O 1
ATOM 988 N N . ALA A 1 127 ? 14.920 -9.129 -26.932 1.00 87.19 127 ALA A N 1
ATOM 989 C CA . ALA A 1 127 ? 13.579 -8.572 -26.732 1.00 87.19 127 ALA A CA 1
ATOM 990 C C . ALA A 1 127 ? 13.335 -8.130 -25.274 1.00 87.19 127 ALA A C 1
ATOM 992 O O . ALA A 1 127 ? 12.847 -7.030 -25.019 1.00 87.19 127 ALA A O 1
ATOM 993 N N . GLN A 1 128 ? 13.756 -8.935 -24.294 1.00 91.44 128 GLN A N 1
ATOM 994 C CA . GLN A 1 128 ? 13.632 -8.593 -22.873 1.00 91.44 128 GLN A CA 1
ATOM 995 C C . GLN A 1 128 ? 14.657 -7.537 -22.432 1.00 91.44 128 GLN A C 1
ATOM 997 O O . GLN A 1 128 ? 14.372 -6.737 -21.540 1.00 91.44 128 GLN A O 1
ATOM 1002 N N . GLN A 1 129 ? 15.828 -7.469 -23.075 1.00 93.19 129 GLN A N 1
ATOM 1003 C CA . GLN A 1 129 ? 16.808 -6.408 -22.812 1.00 93.19 129 GLN A CA 1
ATOM 1004 C C . GLN A 1 129 ? 16.282 -5.012 -23.162 1.00 93.19 129 GLN A C 1
ATOM 1006 O O . GLN A 1 129 ? 16.658 -4.044 -22.494 1.00 93.19 129 GLN A O 1
ATOM 1011 N N . ALA A 1 130 ? 15.441 -4.901 -24.194 1.00 90.00 130 ALA A N 1
ATOM 1012 C CA . ALA A 1 130 ? 14.797 -3.648 -24.588 1.00 90.00 130 ALA A CA 1
ATOM 1013 C C . ALA A 1 130 ? 13.714 -3.207 -23.587 1.00 90.00 130 ALA A C 1
ATOM 1015 O O . ALA A 1 130 ? 13.477 -2.014 -23.409 1.00 90.00 130 ALA A O 1
ATOM 1016 N N . ARG A 1 131 ? 13.097 -4.163 -22.883 1.00 93.38 131 ARG A N 1
ATOM 1017 C CA . ARG A 1 131 ? 12.077 -3.910 -21.854 1.00 93.38 131 ARG A CA 1
ATOM 1018 C C . ARG A 1 131 ? 12.663 -3.456 -20.521 1.00 93.38 131 ARG A C 1
ATOM 1020 O O . ARG A 1 131 ? 11.963 -2.804 -19.756 1.00 93.38 131 ARG A O 1
ATOM 1027 N N . LEU A 1 132 ? 13.919 -3.793 -20.226 1.00 96.69 132 LEU A N 1
ATOM 1028 C CA . LEU A 1 132 ? 14.567 -3.498 -18.948 1.00 96.69 132 LEU A CA 1
ATOM 1029 C C . LEU A 1 132 ? 15.575 -2.350 -19.072 1.00 96.69 132 LEU A C 1
ATOM 1031 O O . LEU A 1 132 ? 16.616 -2.480 -19.716 1.00 96.69 132 LEU A O 1
ATOM 1035 N N . SER A 1 133 ? 15.301 -1.255 -18.370 1.00 95.94 133 SER A N 1
ATOM 1036 C CA . SER A 1 133 ? 16.166 -0.078 -18.265 1.00 95.94 133 SER A CA 1
ATOM 1037 C C . SER A 1 133 ? 16.720 0.070 -16.851 1.00 95.94 133 SER A C 1
ATOM 1039 O O . SER A 1 133 ? 16.045 -0.251 -15.875 1.00 95.94 133 SER A O 1
ATOM 1041 N N . VAL A 1 134 ? 17.932 0.610 -16.722 1.00 96.31 134 VAL A N 1
ATOM 1042 C CA . VAL A 1 134 ? 18.518 0.987 -15.428 1.00 96.31 134 VAL A CA 1
ATOM 1043 C C . VAL A 1 134 ? 18.924 2.454 -15.467 1.00 96.31 134 VAL A C 1
ATOM 1045 O O . VAL A 1 134 ? 19.589 2.892 -16.404 1.00 96.31 134 VAL A O 1
ATOM 1048 N N . VAL A 1 135 ? 18.521 3.214 -14.453 1.00 96.56 135 VAL A N 1
ATOM 1049 C CA . VAL A 1 135 ? 18.886 4.624 -14.284 1.00 96.56 135 VAL A CA 1
ATOM 1050 C C . VAL A 1 135 ? 19.506 4.821 -12.908 1.00 96.56 135 VAL A C 1
ATOM 1052 O O . VAL A 1 135 ? 18.967 4.346 -11.913 1.00 96.56 135 VAL A O 1
ATOM 1055 N N . ALA A 1 136 ? 20.625 5.538 -12.844 1.00 96.06 136 ALA A N 1
ATOM 1056 C CA . ALA A 1 136 ? 21.259 5.912 -11.586 1.00 96.06 136 ALA A CA 1
ATOM 1057 C C . ALA A 1 136 ? 20.893 7.361 -11.248 1.00 96.06 136 ALA A C 1
ATOM 1059 O O . ALA A 1 136 ? 21.092 8.262 -12.064 1.00 96.06 136 ALA A O 1
ATOM 1060 N N . MET A 1 137 ? 20.311 7.579 -10.071 1.00 96.50 137 MET A N 1
ATOM 1061 C CA . MET A 1 137 ? 19.985 8.906 -9.558 1.00 96.50 137 MET A CA 1
ATOM 1062 C C . MET A 1 137 ? 21.225 9.536 -8.901 1.00 96.50 137 MET A C 1
ATOM 1064 O O . MET A 1 137 ? 21.778 8.921 -7.980 1.00 96.50 137 MET A O 1
ATOM 1068 N N . PRO A 1 138 ? 21.651 10.738 -9.331 1.00 95.25 138 PRO A N 1
ATOM 1069 C CA . PRO A 1 138 ? 22.703 11.499 -8.681 1.00 95.25 138 PRO A CA 1
ATOM 1070 C C . PRO A 1 138 ? 22.182 12.170 -7.406 1.00 95.25 138 PRO A C 1
ATOM 1072 O O . PRO A 1 138 ? 20.990 12.452 -7.264 1.00 95.25 138 PRO A O 1
ATOM 1075 N N . GLY A 1 139 ? 23.105 12.485 -6.502 1.00 91.19 139 GLY A N 1
ATOM 1076 C CA . GLY A 1 139 ? 22.816 13.253 -5.294 1.00 91.19 139 GLY A CA 1
ATOM 1077 C C . GLY A 1 139 ? 22.037 12.497 -4.213 1.00 91.19 139 GLY A C 1
ATOM 1078 O O . GLY A 1 139 ? 21.829 11.281 -4.257 1.00 91.19 139 GLY A O 1
ATOM 1079 N N . GLU A 1 140 ? 21.640 13.250 -3.190 1.00 87.56 140 GLU A N 1
ATOM 1080 C CA . GLU A 1 140 ? 20.874 12.722 -2.068 1.00 87.56 140 GLU A CA 1
ATOM 1081 C C . GLU A 1 140 ? 19.395 12.546 -2.425 1.00 87.56 140 GLU A C 1
ATOM 1083 O O . GLU A 1 140 ? 18.824 13.261 -3.246 1.00 87.56 140 GLU A O 1
ATOM 1088 N N . GLY A 1 141 ? 18.746 11.583 -1.777 1.00 89.06 141 GLY A N 1
ATOM 1089 C CA . GLY A 1 141 ? 17.328 11.336 -1.981 1.00 89.06 141 GLY A CA 1
ATOM 1090 C C . GLY A 1 141 ? 16.881 9.984 -1.446 1.00 89.06 141 GLY A C 1
ATOM 1091 O O . GLY A 1 141 ? 17.683 9.078 -1.207 1.00 89.06 141 GLY A O 1
ATOM 1092 N N . ARG A 1 142 ? 15.566 9.876 -1.250 1.00 90.06 142 ARG A N 1
ATOM 1093 C CA . ARG A 1 142 ? 14.851 8.651 -0.845 1.00 90.06 142 ARG A CA 1
ATOM 1094 C C . ARG A 1 142 ? 14.131 8.020 -2.044 1.00 90.06 142 ARG A C 1
ATOM 1096 O O . ARG A 1 142 ? 14.165 8.574 -3.140 1.00 90.06 142 ARG A O 1
ATOM 1103 N N . LYS A 1 143 ? 13.382 6.940 -1.798 1.00 93.44 143 LYS A N 1
ATOM 1104 C CA . LYS A 1 143 ? 12.546 6.222 -2.777 1.00 93.44 143 LYS A CA 1
ATOM 1105 C C . LYS A 1 143 ? 11.773 7.148 -3.728 1.00 93.44 143 LYS A C 1
ATOM 1107 O O . LYS A 1 143 ? 11.949 7.037 -4.934 1.00 93.44 143 LYS A O 1
ATOM 1112 N N . ALA A 1 144 ? 11.021 8.127 -3.216 1.00 95.00 144 ALA A N 1
ATOM 1113 C CA . ALA A 1 144 ? 10.283 9.088 -4.052 1.00 95.00 144 ALA A CA 1
ATOM 1114 C C . ALA A 1 144 ? 11.148 9.826 -5.090 1.00 95.00 144 ALA A C 1
ATOM 1116 O O . ALA A 1 144 ? 10.708 10.069 -6.210 1.00 95.00 144 ALA A O 1
ATOM 1117 N N . HIS A 1 145 ? 12.384 10.175 -4.723 1.00 96.31 145 HIS A N 1
ATOM 1118 C CA . HIS A 1 145 ? 13.307 10.876 -5.613 1.00 96.31 145 HIS A CA 1
ATOM 1119 C C . HIS A 1 145 ? 13.800 9.932 -6.712 1.00 96.31 145 HIS A C 1
ATOM 1121 O O . HIS A 1 145 ? 13.819 10.331 -7.870 1.00 96.31 145 HIS A O 1
ATOM 1127 N N . GLN A 1 146 ? 14.098 8.668 -6.378 1.00 96.44 146 GLN A N 1
ATOM 1128 C CA . GLN A 1 146 ? 14.456 7.639 -7.364 1.00 96.44 146 GLN A CA 1
ATOM 1129 C C . GLN A 1 146 ? 13.312 7.404 -8.360 1.00 96.44 146 GLN A C 1
ATOM 1131 O O . GLN A 1 146 ? 13.546 7.340 -9.566 1.00 96.44 146 GLN A O 1
ATOM 1136 N N . LEU A 1 147 ? 12.071 7.339 -7.869 1.00 97.31 147 LEU A N 1
ATOM 1137 C CA . LEU A 1 147 ? 10.882 7.190 -8.711 1.00 97.31 147 LEU A CA 1
ATOM 1138 C C . LEU A 1 147 ? 10.698 8.392 -9.651 1.00 97.31 147 LEU A C 1
ATOM 1140 O O . LEU A 1 147 ? 10.544 8.215 -10.857 1.00 97.31 147 LEU A O 1
ATOM 1144 N N . ASN A 1 148 ? 10.777 9.619 -9.129 1.00 97.56 148 ASN A N 1
ATOM 1145 C CA . ASN A 1 148 ? 10.680 10.832 -9.948 1.00 97.56 148 ASN A CA 1
ATOM 1146 C C . ASN A 1 148 ? 11.848 10.966 -10.937 1.00 97.56 148 ASN A C 1
ATOM 1148 O O . ASN A 1 148 ? 11.655 11.439 -12.054 1.00 97.56 148 ASN A O 1
ATOM 1152 N N . TRP A 1 149 ? 13.048 10.515 -10.562 1.00 97.38 149 TRP A N 1
ATOM 1153 C CA . TRP A 1 149 ? 14.216 10.477 -11.441 1.00 97.38 149 TRP A CA 1
ATOM 1154 C C . TRP A 1 149 ? 13.984 9.546 -12.636 1.00 97.38 149 TRP A C 1
ATOM 1156 O O . TRP A 1 149 ? 14.298 9.907 -13.770 1.00 97.38 149 TRP A O 1
ATOM 1166 N N . ALA A 1 150 ? 13.392 8.374 -12.404 1.00 97.00 150 ALA A N 1
ATOM 1167 C CA . ALA A 1 150 ? 13.045 7.435 -13.467 1.00 97.00 150 ALA A CA 1
ATOM 1168 C C . ALA A 1 150 ? 11.974 7.965 -14.431 1.00 97.00 150 ALA A C 1
ATOM 1170 O O . ALA A 1 150 ? 11.989 7.608 -15.604 1.00 97.00 150 ALA A O 1
ATOM 1171 N N . LEU A 1 151 ? 11.089 8.847 -13.962 1.00 96.62 151 LEU A N 1
ATOM 1172 C CA . LEU A 1 151 ? 9.992 9.424 -14.746 1.00 96.62 151 LEU A CA 1
ATOM 1173 C C . LEU A 1 151 ? 10.323 10.757 -15.421 1.00 96.62 151 LEU A C 1
ATOM 1175 O O . LEU A 1 151 ? 9.417 11.466 -15.864 1.00 96.62 151 LEU A O 1
ATOM 1179 N N . ARG A 1 152 ? 11.598 11.141 -15.499 1.00 95.38 152 ARG A N 1
ATOM 1180 C CA . ARG A 1 152 ? 11.946 12.372 -16.208 1.00 95.38 152 ARG A CA 1
ATOM 1181 C C . ARG A 1 152 ? 11.543 12.317 -17.687 1.00 95.38 152 ARG A C 1
ATOM 1183 O O . ARG A 1 152 ? 11.527 11.233 -18.278 1.00 95.38 152 ARG A O 1
ATOM 1190 N N . PRO A 1 153 ? 11.284 13.481 -18.310 1.00 92.38 153 PRO A N 1
ATOM 1191 C CA . PRO A 1 153 ? 10.896 13.553 -19.712 1.00 92.38 153 PRO A CA 1
ATOM 1192 C C . PRO A 1 153 ? 11.850 12.826 -20.662 1.00 92.38 153 PRO A C 1
ATOM 1194 O O . PRO A 1 153 ? 11.381 12.237 -21.627 1.00 92.38 153 PRO A O 1
ATOM 1197 N N . GLU A 1 154 ? 13.161 12.827 -20.401 1.00 92.31 154 GLU A N 1
ATOM 1198 C CA . GLU A 1 154 ? 14.136 12.128 -21.249 1.00 92.31 154 GLU A CA 1
ATOM 1199 C C . GLU A 1 154 ? 13.941 10.608 -21.193 1.00 92.31 154 GLU A C 1
ATOM 1201 O O . GLU A 1 154 ? 13.874 9.958 -22.234 1.00 92.31 154 GLU A O 1
ATOM 1206 N N . SER A 1 155 ? 13.785 10.055 -19.985 1.00 92.06 155 SER A N 1
ATOM 1207 C CA . SER A 1 155 ? 13.530 8.626 -19.768 1.00 92.06 155 SER A CA 1
ATOM 1208 C C . SER A 1 155 ? 12.202 8.197 -20.389 1.00 92.06 155 SER A C 1
ATOM 1210 O O . SER A 1 155 ? 12.122 7.161 -21.043 1.00 92.06 155 SER A O 1
ATOM 1212 N N . LEU A 1 156 ? 11.157 9.011 -20.214 1.00 93.06 156 LEU A N 1
ATOM 1213 C CA . LEU A 1 156 ? 9.835 8.731 -20.768 1.00 93.06 156 LEU A CA 1
ATOM 1214 C C . LEU A 1 156 ? 9.825 8.819 -22.295 1.00 93.06 156 LEU A C 1
ATOM 1216 O O . LEU A 1 156 ? 9.284 7.921 -22.929 1.00 93.06 156 LEU A O 1
ATOM 1220 N N . ARG A 1 157 ? 10.457 9.837 -22.896 1.00 91.44 157 ARG A N 1
ATOM 1221 C CA . ARG A 1 157 ? 10.567 9.965 -24.360 1.00 91.44 157 ARG A CA 1
ATOM 1222 C C . ARG A 1 157 ? 11.324 8.794 -24.980 1.00 91.44 157 ARG A C 1
ATOM 1224 O O . ARG A 1 157 ? 10.903 8.295 -26.016 1.00 91.44 157 ARG A O 1
ATOM 1231 N N . ALA A 1 158 ? 12.394 8.325 -24.336 1.00 89.25 158 ALA A N 1
ATOM 1232 C CA . ALA A 1 158 ? 13.161 7.178 -24.820 1.00 89.25 158 ALA A CA 1
ATOM 1233 C C . ALA A 1 158 ? 12.343 5.873 -24.855 1.00 89.25 158 ALA A C 1
ATOM 1235 O O . ALA A 1 15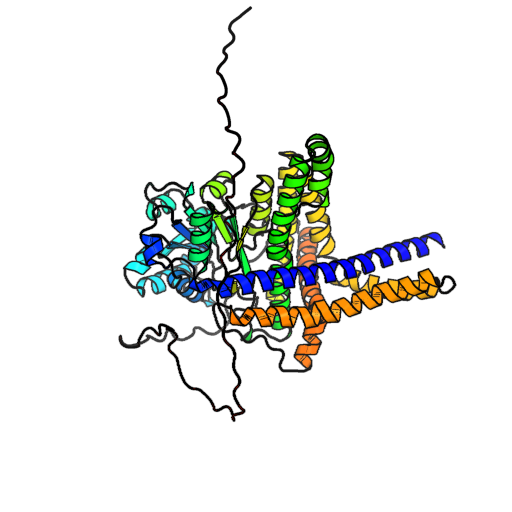8 ? 12.581 5.032 -25.715 1.00 89.25 158 ALA A O 1
ATOM 1236 N N . LEU A 1 159 ? 11.390 5.704 -23.932 1.00 88.75 159 LEU A N 1
ATOM 1237 C CA . LEU A 1 159 ? 10.567 4.494 -23.828 1.00 88.75 159 LEU A CA 1
ATOM 1238 C C . LEU A 1 159 ? 9.260 4.585 -24.617 1.00 88.75 159 LEU A C 1
ATOM 1240 O O . LEU A 1 159 ? 8.839 3.617 -25.239 1.00 88.75 159 LEU A O 1
ATOM 1244 N N . LEU A 1 160 ? 8.599 5.738 -24.556 1.00 89.25 160 LEU A N 1
ATOM 1245 C CA . LEU A 1 160 ? 7.233 5.921 -25.039 1.00 89.25 160 LEU A CA 1
ATOM 1246 C C . LEU A 1 160 ? 7.173 6.613 -26.405 1.00 89.25 160 LEU A C 1
ATOM 1248 O O . LEU A 1 160 ? 6.118 6.584 -27.037 1.00 89.25 160 LEU A O 1
ATOM 1252 N N . GLY A 1 161 ? 8.259 7.244 -26.864 1.00 86.88 161 GLY A N 1
ATOM 1253 C CA . GLY A 1 161 ? 8.242 8.107 -28.047 1.00 86.88 161 GLY A CA 1
ATOM 1254 C C . GLY A 1 161 ? 7.218 9.238 -27.896 1.00 86.88 161 GLY A C 1
ATOM 1255 O O . GLY A 1 161 ? 7.154 9.883 -26.849 1.00 86.88 161 GLY A O 1
ATOM 1256 N N . ASP A 1 162 ? 6.382 9.426 -28.920 1.00 80.88 162 ASP A N 1
ATOM 1257 C CA . ASP A 1 162 ? 5.336 10.463 -28.969 1.00 80.88 162 ASP A CA 1
ATOM 1258 C C . ASP A 1 162 ? 3.988 10.027 -28.357 1.00 80.88 162 ASP A C 1
ATOM 1260 O O . ASP A 1 162 ? 2.967 10.702 -28.510 1.00 80.88 162 ASP A O 1
ATOM 1264 N N . ARG A 1 163 ? 3.933 8.873 -27.678 1.00 81.19 163 ARG A N 1
ATOM 1265 C CA . ARG A 1 163 ? 2.674 8.338 -27.137 1.00 81.19 163 ARG A CA 1
ATOM 1266 C C . ARG A 1 163 ? 2.134 9.197 -25.984 1.00 81.19 163 ARG A C 1
ATOM 1268 O O . ARG A 1 163 ? 2.869 9.651 -25.109 1.00 81.19 163 ARG A O 1
ATOM 1275 N N . ALA A 1 164 ? 0.812 9.371 -25.951 1.00 79.12 164 ALA A N 1
ATOM 1276 C CA . ALA A 1 164 ? 0.134 10.209 -24.964 1.00 79.12 164 ALA A CA 1
ATOM 1277 C C . ALA A 1 164 ? 0.134 9.604 -23.546 1.00 79.12 164 ALA A C 1
ATOM 1279 O O . ALA A 1 164 ? -0.141 8.419 -23.354 1.00 79.12 164 ALA A O 1
ATOM 1280 N N . ALA A 1 165 ? 0.320 10.454 -22.530 1.00 82.00 165 ALA A N 1
ATOM 1281 C CA . ALA A 1 165 ? 0.371 10.045 -21.122 1.00 82.00 165 ALA A CA 1
ATOM 1282 C C . ALA A 1 165 ? -0.939 9.425 -20.586 1.00 82.00 165 ALA A C 1
ATOM 1284 O O . ALA A 1 165 ? -0.900 8.615 -19.664 1.00 82.00 165 ALA A O 1
ATOM 1285 N N . ALA A 1 166 ? -2.096 9.759 -21.171 1.00 80.62 166 ALA A N 1
ATOM 1286 C CA . ALA A 1 166 ? -3.407 9.272 -20.724 1.00 80.62 166 ALA A CA 1
ATOM 1287 C C . ALA A 1 166 ? -3.630 7.756 -20.940 1.00 80.62 166 ALA A C 1
ATOM 1289 O O . ALA A 1 166 ? -4.561 7.194 -20.372 1.00 80.62 166 ALA A O 1
ATOM 1290 N N . GLY A 1 167 ? -2.789 7.088 -21.740 1.00 88.31 167 GLY A N 1
ATOM 1291 C CA . GLY A 1 167 ? -2.809 5.631 -21.948 1.00 88.31 167 GLY A CA 1
ATOM 1292 C C . GLY A 1 167 ? -1.699 4.876 -21.208 1.00 88.31 167 GLY A C 1
ATOM 1293 O O . GLY A 1 167 ? -1.541 3.672 -21.409 1.00 88.31 167 GLY A O 1
ATOM 1294 N N . VAL A 1 168 ? -0.911 5.576 -20.386 1.00 96.81 168 VAL A N 1
ATOM 1295 C CA . VAL A 1 168 ? 0.278 5.029 -19.726 1.00 96.81 168 VAL A CA 1
ATOM 1296 C C . VAL A 1 168 ? 0.030 4.908 -18.230 1.00 96.81 168 VAL A C 1
ATOM 1298 O O . VAL A 1 168 ? -0.357 5.874 -17.573 1.00 96.81 168 VAL A O 1
ATOM 1301 N N . TYR A 1 169 ? 0.295 3.732 -17.677 1.00 98.19 169 TYR A N 1
ATOM 1302 C CA . TYR A 1 169 ? 0.227 3.459 -16.248 1.00 98.19 169 TYR A CA 1
ATOM 1303 C C . TYR A 1 169 ? 1.623 3.253 -15.678 1.00 98.19 169 TYR A C 1
ATOM 1305 O O . TYR A 1 169 ? 2.413 2.454 -16.178 1.00 98.19 169 TYR A O 1
ATOM 1313 N N . VAL A 1 170 ? 1.911 3.964 -14.595 1.00 98.44 170 VAL A N 1
ATOM 1314 C CA . VAL A 1 170 ? 3.142 3.822 -13.827 1.00 98.44 170 VAL A CA 1
ATOM 1315 C C . VAL A 1 170 ? 2.897 2.840 -12.692 1.00 98.44 170 VAL A C 1
ATOM 1317 O O . VAL A 1 170 ? 2.151 3.155 -11.764 1.00 98.44 170 VAL A O 1
ATOM 1320 N N . GLY A 1 171 ? 3.516 1.666 -12.772 1.00 98.00 171 GLY A N 1
ATOM 1321 C CA . GLY A 1 171 ? 3.526 0.672 -11.700 1.00 98.00 171 GLY A CA 1
ATOM 1322 C C . GLY A 1 171 ? 4.690 0.897 -10.738 1.00 98.00 171 GLY A C 1
ATOM 1323 O O . GLY A 1 171 ? 5.731 1.409 -11.145 1.00 98.00 171 GLY A O 1
ATOM 1324 N N . VAL A 1 172 ? 4.538 0.535 -9.465 1.00 97.81 172 VAL A N 1
ATOM 1325 C CA . VAL A 1 172 ? 5.640 0.555 -8.489 1.00 97.81 172 VAL A CA 1
ATOM 1326 C C . VAL A 1 172 ? 5.634 -0.722 -7.662 1.00 97.81 172 VAL A C 1
ATOM 1328 O O . VAL A 1 172 ? 4.626 -1.051 -7.034 1.00 97.81 172 VAL A O 1
ATOM 1331 N N . SER A 1 173 ? 6.798 -1.364 -7.607 1.00 95.81 173 SER A N 1
ATOM 1332 C CA . SER A 1 173 ? 7.104 -2.471 -6.701 1.00 95.81 173 SER A CA 1
ATOM 1333 C C . SER A 1 173 ? 8.481 -2.245 -6.084 1.00 95.81 173 SER A C 1
ATOM 1335 O O . SER A 1 173 ? 9.393 -1.784 -6.771 1.00 95.81 173 SER A O 1
ATOM 1337 N N . ASP A 1 174 ? 8.658 -2.569 -4.804 1.00 94.31 174 ASP A N 1
ATOM 1338 C CA . ASP A 1 174 ? 9.997 -2.564 -4.208 1.00 94.31 174 ASP A CA 1
ATOM 1339 C C . ASP A 1 174 ? 10.865 -3.682 -4.798 1.00 94.31 174 ASP A C 1
ATOM 1341 O O . ASP A 1 174 ? 10.379 -4.646 -5.390 1.00 94.31 174 ASP A O 1
ATOM 1345 N N . ALA A 1 175 ? 12.176 -3.566 -4.601 1.00 94.19 175 ALA A N 1
ATOM 1346 C CA . ALA A 1 175 ? 13.166 -4.496 -5.134 1.00 94.19 175 ALA A CA 1
ATOM 1347 C C . ALA A 1 175 ? 13.050 -5.947 -4.624 1.00 94.19 175 ALA A C 1
ATOM 1349 O O . ALA A 1 175 ? 13.703 -6.823 -5.185 1.00 94.19 175 ALA A O 1
ATOM 1350 N N . ASP A 1 176 ? 12.227 -6.216 -3.611 1.00 93.62 176 ASP A N 1
ATOM 1351 C CA . ASP A 1 176 ? 11.940 -7.534 -3.024 1.00 93.62 176 ASP A CA 1
ATOM 1352 C C . ASP A 1 176 ? 10.541 -8.074 -3.363 1.00 93.62 176 ASP A C 1
ATOM 1354 O O . ASP A 1 176 ? 10.079 -9.047 -2.766 1.00 93.62 176 ASP A O 1
ATOM 1358 N N . SER A 1 177 ? 9.824 -7.394 -4.253 1.00 95.38 177 SER A N 1
ATOM 1359 C CA . SER A 1 177 ? 8.436 -7.709 -4.555 1.00 95.38 177 SER A CA 1
ATOM 1360 C C . SER A 1 177 ? 8.315 -8.751 -5.667 1.00 95.38 177 SER A C 1
ATOM 1362 O O . SER A 1 177 ? 8.987 -8.692 -6.692 1.00 95.38 177 SER A O 1
ATOM 1364 N N . ILE A 1 178 ? 7.399 -9.694 -5.498 1.00 97.31 178 ILE A N 1
ATOM 1365 C CA . ILE A 1 178 ? 7.066 -10.726 -6.478 1.00 97.31 178 ILE A CA 1
ATOM 1366 C C . ILE A 1 178 ? 5.595 -10.517 -6.851 1.00 97.31 178 ILE A C 1
ATOM 1368 O O . ILE A 1 178 ? 4.725 -10.966 -6.099 1.00 97.31 178 ILE A O 1
ATOM 1372 N N . PRO A 1 179 ? 5.297 -9.789 -7.941 1.00 96.88 179 PRO A N 1
ATOM 1373 C CA . PRO A 1 179 ? 3.927 -9.555 -8.385 1.00 96.88 179 PRO A CA 1
ATOM 1374 C C . PRO A 1 179 ? 3.345 -10.774 -9.104 1.00 96.88 179 PRO A C 1
ATOM 1376 O O . PRO A 1 179 ? 4.075 -11.603 -9.652 1.00 96.88 179 PRO A O 1
ATOM 1379 N N . ASP A 1 180 ? 2.019 -10.858 -9.118 1.00 97.69 180 ASP A N 1
ATOM 1380 C CA . ASP A 1 180 ? 1.276 -11.818 -9.928 1.00 97.69 180 ASP A CA 1
ATOM 1381 C C . ASP A 1 180 ? 1.477 -11.562 -11.438 1.00 97.69 180 ASP A C 1
ATOM 1383 O O . ASP A 1 180 ? 1.469 -10.406 -11.881 1.00 97.69 180 ASP A O 1
ATOM 1387 N N . PRO A 1 181 ? 1.680 -12.619 -12.247 1.00 97.06 181 PRO A N 1
ATOM 1388 C CA . PRO A 1 181 ? 1.971 -12.475 -13.670 1.00 97.06 181 PRO A CA 1
ATOM 1389 C C . PRO A 1 181 ? 0.827 -11.858 -14.490 1.00 97.06 181 PRO A C 1
ATOM 1391 O O . PRO A 1 181 ? 1.091 -11.358 -15.585 1.00 97.06 181 PRO A O 1
ATOM 1394 N N . ASP A 1 182 ? -0.417 -11.864 -14.005 1.00 97.88 182 ASP A N 1
ATOM 1395 C CA . ASP A 1 182 ? -1.588 -11.344 -14.721 1.00 97.88 182 ASP A CA 1
ATOM 1396 C C . ASP A 1 182 ? -1.984 -9.918 -14.312 1.00 97.88 182 ASP A C 1
ATOM 1398 O O . ASP A 1 182 ? -2.961 -9.383 -14.842 1.00 97.88 182 ASP A O 1
ATOM 1402 N N . VAL A 1 183 ? -1.218 -9.257 -13.431 1.00 97.75 183 VAL A N 1
ATOM 1403 C CA . VAL A 1 183 ? -1.489 -7.882 -12.949 1.00 97.75 183 VAL A CA 1
ATOM 1404 C C . VAL A 1 183 ? -1.811 -6.923 -14.094 1.00 97.75 183 VAL A C 1
ATOM 1406 O O . VAL A 1 183 ? -2.838 -6.239 -14.085 1.00 97.75 183 VAL A O 1
ATOM 1409 N N . TYR A 1 184 ? -0.970 -6.917 -15.124 1.00 98.19 184 TYR A N 1
ATOM 1410 C CA . TYR A 1 184 ? -1.126 -6.022 -16.267 1.00 98.19 184 TYR A CA 1
ATOM 1411 C C . TYR A 1 184 ? -2.321 -6.393 -17.153 1.00 98.19 184 TYR A C 1
ATOM 1413 O O . TYR A 1 184 ? -3.033 -5.498 -17.609 1.00 98.19 184 TYR A O 1
ATOM 1421 N N . ARG A 1 185 ? -2.595 -7.692 -17.355 1.00 97.62 185 ARG A N 1
ATOM 1422 C CA . ARG A 1 185 ? -3.771 -8.164 -18.114 1.00 97.62 185 ARG A CA 1
ATOM 1423 C C . ARG A 1 185 ? -5.061 -7.780 -17.421 1.00 97.62 185 ARG A C 1
ATOM 1425 O O . ARG A 1 185 ? -6.003 -7.363 -18.085 1.00 97.62 185 ARG A O 1
ATOM 1432 N N . TRP A 1 186 ? -5.097 -7.890 -16.095 1.00 98.00 186 TRP A N 1
ATOM 1433 C CA . TRP A 1 186 ? -6.267 -7.523 -15.312 1.00 98.00 186 TRP A CA 1
ATOM 1434 C C . TRP A 1 186 ? -6.566 -6.028 -15.427 1.00 98.00 186 TRP A C 1
ATOM 1436 O O . TRP A 1 186 ? -7.699 -5.647 -15.721 1.00 98.00 186 TRP A O 1
ATOM 1446 N N . ILE A 1 187 ? -5.548 -5.171 -15.270 1.00 98.12 187 ILE A N 1
ATOM 1447 C CA . ILE A 1 187 ? -5.717 -3.720 -15.439 1.00 98.12 187 ILE A CA 1
ATOM 1448 C C . ILE A 1 187 ? -6.116 -3.395 -16.881 1.00 98.12 187 ILE A C 1
ATOM 1450 O O . ILE A 1 187 ? -7.015 -2.587 -17.098 1.00 98.12 187 ILE A O 1
ATOM 1454 N N . ALA A 1 188 ? -5.494 -4.034 -17.874 1.00 98.00 188 ALA A N 1
ATOM 1455 C CA . ALA A 1 188 ? -5.851 -3.838 -19.272 1.00 98.00 188 ALA A CA 1
ATOM 1456 C C . ALA A 1 188 ? -7.299 -4.247 -19.564 1.00 98.00 188 ALA A C 1
ATOM 1458 O O . ALA A 1 188 ? -8.010 -3.495 -20.222 1.00 98.00 188 ALA A O 1
ATOM 1459 N N . ALA A 1 189 ? -7.775 -5.370 -19.023 1.00 97.06 189 ALA A N 1
ATOM 1460 C CA . ALA A 1 189 ? -9.171 -5.781 -19.139 1.00 97.06 189 ALA A CA 1
ATOM 1461 C C . ALA A 1 189 ? -10.130 -4.739 -18.536 1.00 97.06 189 ALA A C 1
ATOM 1463 O O . ALA A 1 189 ? -11.152 -4.421 -19.142 1.00 97.06 189 ALA A O 1
ATOM 1464 N N . ASP A 1 190 ? -9.787 -4.161 -17.379 1.00 96.44 190 ASP A N 1
ATOM 1465 C CA . ASP A 1 190 ? -10.574 -3.091 -16.748 1.00 96.44 190 ASP A CA 1
ATOM 1466 C C . ASP A 1 190 ? -10.606 -1.813 -17.605 1.00 96.44 190 ASP A C 1
ATOM 1468 O O . ASP A 1 190 ? -11.657 -1.187 -17.772 1.00 96.44 190 ASP A O 1
ATOM 1472 N N . VAL A 1 191 ? -9.464 -1.453 -18.202 1.00 96.50 191 VAL A N 1
ATOM 1473 C CA . VAL A 1 191 ? -9.331 -0.319 -19.128 1.00 96.50 191 VAL A CA 1
ATOM 1474 C C . VAL A 1 191 ? -10.157 -0.532 -20.394 1.00 96.50 191 VAL A C 1
ATOM 1476 O O . VAL A 1 191 ? -10.900 0.364 -20.786 1.00 96.50 191 VAL A O 1
ATOM 1479 N N . LEU A 1 192 ? -10.069 -1.709 -21.012 1.00 95.31 192 LEU A N 1
ATOM 1480 C CA . LEU A 1 192 ? -10.796 -2.032 -22.241 1.00 95.31 192 LEU A CA 1
ATOM 1481 C C . LEU A 1 192 ? -12.311 -2.103 -22.026 1.00 95.31 192 LEU A C 1
ATOM 1483 O O . LEU A 1 192 ? -13.070 -1.762 -22.928 1.00 95.31 192 LEU A O 1
ATOM 1487 N N . LYS A 1 193 ? -12.752 -2.523 -20.838 1.00 93.94 193 LYS A N 1
ATOM 1488 C CA . LYS A 1 193 ? -14.173 -2.660 -20.514 1.00 93.94 193 LYS A CA 1
ATOM 1489 C C . LYS A 1 193 ? -14.841 -1.330 -20.163 1.00 93.94 193 LYS A C 1
ATOM 1491 O O . LYS A 1 193 ? -15.877 -1.004 -20.730 1.00 93.94 193 LYS A O 1
ATOM 1496 N N . ASP A 1 194 ? -14.271 -0.589 -19.211 1.00 89.31 194 ASP A N 1
ATOM 1497 C CA . ASP A 1 194 ? -14.931 0.562 -18.572 1.00 89.31 194 ASP A CA 1
ATOM 1498 C C . ASP A 1 194 ? -14.080 1.852 -18.629 1.00 89.31 194 ASP A C 1
ATOM 1500 O O . ASP A 1 194 ? -14.381 2.835 -17.948 1.00 89.31 194 ASP A O 1
ATOM 1504 N N . GLY A 1 195 ? -12.984 1.866 -19.397 1.00 91.19 195 GLY A N 1
ATOM 1505 C CA . GLY A 1 195 ? -12.011 2.968 -19.423 1.00 91.19 195 GLY A CA 1
ATOM 1506 C C . GLY A 1 195 ? -11.056 2.991 -18.222 1.00 91.19 195 GLY A C 1
ATOM 1507 O O . GLY A 1 195 ? -10.195 3.868 -18.133 1.00 91.19 195 GLY A O 1
ATOM 1508 N N . GLY A 1 196 ? -11.178 2.022 -17.308 1.00 93.06 196 GLY A N 1
ATOM 1509 C CA . GLY A 1 196 ? -10.286 1.831 -16.170 1.00 93.06 196 GLY A CA 1
ATOM 1510 C C . GLY A 1 196 ? -10.454 2.865 -15.053 1.00 93.06 196 GLY A C 1
ATOM 1511 O O . GLY A 1 196 ? -11.525 3.423 -14.810 1.00 93.06 196 GLY A O 1
ATOM 1512 N N . SER A 1 197 ? -9.391 3.098 -14.291 1.00 95.25 197 SER A N 1
ATOM 1513 C CA . SER A 1 197 ? -9.325 4.061 -13.190 1.00 95.25 197 SER A CA 1
ATOM 1514 C C . SER A 1 197 ? -7.953 4.714 -13.148 1.00 95.25 197 SER A C 1
ATOM 1516 O O . SER A 1 197 ? -6.970 4.110 -13.544 1.00 95.25 197 SER A O 1
ATOM 1518 N N . GLU A 1 198 ? -7.865 5.946 -12.651 1.00 96.50 198 GLU A N 1
ATOM 1519 C CA . GLU A 1 198 ? -6.599 6.698 -12.670 1.00 96.50 198 GLU A CA 1
ATOM 1520 C C . GLU A 1 198 ? -5.546 6.137 -11.711 1.00 96.50 198 GLU A C 1
ATOM 1522 O O . GLU A 1 198 ? -4.365 6.439 -11.846 1.00 96.50 198 GLU A O 1
ATOM 1527 N N . ALA A 1 199 ? -5.961 5.334 -10.732 1.00 97.25 199 ALA A N 1
ATOM 1528 C CA . ALA A 1 199 ? -5.059 4.662 -9.817 1.00 97.25 199 ALA A CA 1
ATOM 1529 C C . ALA A 1 199 ? -5.621 3.307 -9.387 1.00 97.25 199 ALA A C 1
ATOM 1531 O O . ALA A 1 199 ? -6.830 3.173 -9.176 1.00 97.25 199 ALA A O 1
ATOM 1532 N N . TYR A 1 200 ? -4.729 2.343 -9.181 1.00 97.56 200 TYR A N 1
ATOM 1533 C CA . TYR A 1 200 ? -5.021 1.016 -8.660 1.00 97.56 200 TYR A CA 1
ATOM 1534 C C . TYR A 1 200 ? -4.104 0.678 -7.486 1.00 97.56 200 TYR A C 1
ATOM 1536 O O . TYR A 1 200 ? -2.945 1.090 -7.441 1.00 97.56 200 TYR A O 1
ATOM 1544 N N . GLN A 1 201 ? -4.626 -0.108 -6.551 1.00 97.19 201 GLN A N 1
ATOM 1545 C CA . GLN A 1 201 ? -3.859 -0.715 -5.466 1.00 97.19 201 GLN A CA 1
ATOM 1546 C C . GLN A 1 201 ? -4.230 -2.193 -5.376 1.00 97.19 201 GLN A C 1
ATOM 1548 O O . GLN A 1 201 ? -5.393 -2.528 -5.135 1.00 97.19 201 GLN A O 1
ATOM 1553 N N . GLY A 1 202 ? -3.238 -3.054 -5.560 1.00 95.81 202 GLY A N 1
ATOM 1554 C CA . GLY A 1 202 ? -3.347 -4.499 -5.444 1.00 95.81 202 GLY A CA 1
ATOM 1555 C C . GLY A 1 202 ? -3.110 -5.022 -4.033 1.00 95.81 202 GLY A C 1
ATOM 1556 O O . GLY A 1 202 ? -2.707 -4.281 -3.127 1.00 95.81 202 GLY A O 1
ATOM 1557 N N . VAL A 1 203 ? -3.391 -6.311 -3.847 1.00 96.12 203 VAL A N 1
ATOM 1558 C CA . VAL A 1 203 ? -3.213 -7.011 -2.572 1.00 96.12 203 VAL A CA 1
ATOM 1559 C C . VAL A 1 203 ? -1.723 -7.279 -2.367 1.00 96.12 203 VAL A C 1
ATOM 1561 O O . VAL A 1 203 ? -1.083 -7.882 -3.220 1.00 96.12 203 VAL A O 1
ATOM 1564 N N . THR A 1 204 ? -1.169 -6.861 -1.230 1.00 95.38 204 THR A N 1
ATOM 1565 C CA . THR A 1 204 ? 0.235 -7.120 -0.871 1.00 95.38 204 THR A CA 1
ATOM 1566 C C . THR A 1 204 ? 0.292 -8.002 0.370 1.00 95.38 204 THR A C 1
ATOM 1568 O O . THR A 1 204 ? -0.396 -7.726 1.358 1.00 95.38 204 THR A O 1
ATOM 1571 N N . LEU A 1 205 ? 1.119 -9.047 0.337 1.00 96.62 205 LEU A N 1
ATOM 1572 C CA . LEU A 1 205 ? 1.329 -9.982 1.441 1.00 96.62 205 LEU A CA 1
ATOM 1573 C C . LEU A 1 205 ? 2.820 -10.077 1.779 1.00 96.62 205 LEU A C 1
ATOM 1575 O O . LEU A 1 205 ? 3.643 -10.445 0.946 1.00 96.62 205 LEU A O 1
ATOM 1579 N N . SER A 1 206 ? 3.167 -9.817 3.037 1.00 95.69 206 SER A N 1
ATOM 1580 C CA . SER A 1 206 ? 4.552 -9.827 3.530 1.00 95.69 206 SER A CA 1
ATOM 1581 C C . SER A 1 206 ? 5.028 -11.220 3.903 1.00 95.69 206 SER A C 1
ATOM 1583 O O . SER A 1 206 ? 5.405 -11.474 5.045 1.00 95.69 206 SER A O 1
ATOM 1585 N N . LEU A 1 207 ? 4.925 -12.133 2.938 1.00 96.19 207 LEU A N 1
ATOM 1586 C CA . LEU A 1 207 ? 5.141 -13.568 3.097 1.00 96.19 207 LEU A CA 1
ATOM 1587 C C . LEU A 1 207 ? 6.265 -14.108 2.198 1.00 96.19 207 LEU A C 1
ATOM 1589 O O . LEU A 1 207 ? 6.522 -15.308 2.237 1.00 96.19 207 LEU A O 1
ATOM 1593 N N . ALA A 1 208 ? 6.944 -13.276 1.399 1.00 94.62 208 ALA A N 1
ATOM 1594 C CA . ALA A 1 208 ? 7.930 -13.768 0.436 1.00 94.62 208 ALA A CA 1
ATOM 1595 C C . ALA A 1 208 ? 9.060 -14.552 1.130 1.00 94.62 208 ALA A C 1
ATOM 1597 O O . ALA A 1 208 ? 9.321 -15.693 0.756 1.00 94.62 208 ALA A O 1
ATOM 1598 N N . ASN A 1 209 ? 9.669 -14.018 2.186 1.00 93.88 209 ASN A N 1
ATOM 1599 C CA . ASN A 1 209 ? 10.718 -14.694 2.954 1.00 93.88 209 ASN A CA 1
ATOM 1600 C C . ASN A 1 209 ? 10.209 -15.448 4.198 1.00 93.88 209 ASN A C 1
ATOM 1602 O O . ASN A 1 209 ? 10.978 -15.642 5.139 1.00 93.88 209 ASN A O 1
ATOM 1606 N N . PHE A 1 210 ? 8.941 -15.879 4.230 1.00 93.31 210 PHE A N 1
ATOM 1607 C CA . PHE A 1 210 ? 8.302 -16.426 5.438 1.00 93.31 210 PHE A CA 1
ATOM 1608 C C . PHE A 1 210 ? 9.085 -17.569 6.105 1.00 93.31 210 PHE A C 1
ATOM 1610 O O . PHE A 1 210 ? 9.203 -17.614 7.332 1.00 93.31 210 PHE A O 1
ATOM 1617 N N . GLU A 1 211 ? 9.664 -18.467 5.308 1.00 90.31 211 GLU A N 1
ATOM 1618 C CA . GLU A 1 211 ? 10.443 -19.608 5.802 1.00 90.31 211 GLU A CA 1
ATOM 1619 C C . GLU A 1 211 ? 11.710 -19.184 6.558 1.00 90.31 211 GLU A C 1
ATOM 1621 O O . GLU A 1 211 ? 12.061 -19.810 7.562 1.00 90.31 211 GLU A O 1
ATOM 1626 N N . ALA A 1 212 ? 12.344 -18.086 6.129 1.00 90.00 212 ALA A N 1
ATOM 1627 C CA . ALA A 1 212 ? 13.564 -17.542 6.723 1.00 90.00 212 ALA A CA 1
ATOM 1628 C C . ALA A 1 212 ? 13.316 -16.783 8.041 1.00 90.00 212 ALA A C 1
ATOM 1630 O O . ALA A 1 212 ? 14.267 -16.424 8.735 1.00 90.00 212 ALA A O 1
ATOM 1631 N N . LEU A 1 213 ? 12.053 -16.524 8.396 1.00 91.31 213 LEU A N 1
ATOM 1632 C CA . LEU A 1 213 ? 11.690 -15.788 9.604 1.00 91.31 213 LEU A CA 1
ATOM 1633 C C . LEU A 1 213 ? 11.662 -16.696 10.838 1.00 91.31 213 LEU A C 1
ATOM 1635 O O . LEU A 1 213 ? 11.198 -17.840 10.793 1.00 91.31 213 LEU A O 1
ATOM 1639 N N . ASP A 1 214 ? 12.066 -16.132 11.977 1.00 90.50 214 ASP A N 1
ATOM 1640 C CA . ASP A 1 214 ? 11.861 -16.740 13.289 1.00 90.50 214 ASP A CA 1
ATOM 1641 C C . ASP A 1 214 ? 10.370 -16.740 13.687 1.00 90.50 214 ASP A C 1
ATOM 1643 O O . ASP A 1 214 ? 9.497 -16.217 12.989 1.00 90.50 214 ASP A O 1
ATOM 1647 N N . THR A 1 215 ? 10.042 -17.322 14.846 1.00 88.50 215 THR A N 1
ATOM 1648 C CA . THR A 1 215 ? 8.641 -17.406 15.308 1.00 88.50 215 THR A CA 1
ATOM 1649 C C . THR A 1 215 ? 7.977 -16.028 15.397 1.00 88.50 215 THR A C 1
ATOM 1651 O O . THR A 1 215 ? 6.842 -15.856 14.951 1.00 88.50 215 THR A O 1
ATOM 1654 N N . LYS A 1 216 ? 8.680 -15.027 15.944 1.00 88.50 216 LYS A N 1
ATOM 1655 C CA . LYS A 1 216 ? 8.150 -13.661 16.067 1.00 88.50 216 LYS A CA 1
ATOM 1656 C C . LYS A 1 216 ? 7.968 -13.014 14.699 1.00 88.50 216 LYS A C 1
ATOM 1658 O O . LYS A 1 216 ? 6.986 -12.300 14.492 1.00 88.50 216 LYS A O 1
ATOM 1663 N N . GLY A 1 217 ? 8.877 -13.277 13.768 1.00 90.94 217 GLY A N 1
ATOM 1664 C CA . GLY A 1 217 ? 8.820 -12.737 12.429 1.00 90.94 217 GLY A CA 1
ATOM 1665 C C . GLY A 1 217 ? 7.680 -13.315 11.612 1.00 90.94 217 GLY A C 1
ATOM 1666 O O . GLY A 1 217 ? 6.916 -12.547 11.038 1.00 90.94 217 GLY A O 1
ATOM 1667 N N . ARG A 1 218 ? 7.453 -14.630 11.668 1.00 91.69 218 ARG A N 1
ATOM 1668 C CA . ARG A 1 218 ? 6.282 -15.282 11.049 1.00 91.69 218 ARG A CA 1
ATOM 1669 C C . ARG A 1 218 ? 4.967 -14.703 11.568 1.00 91.69 218 ARG A C 1
ATOM 1671 O O . ARG A 1 218 ? 4.052 -14.404 10.806 1.00 91.69 218 ARG A O 1
ATOM 1678 N N . VAL A 1 219 ? 4.892 -14.473 12.876 1.00 90.50 219 VAL A N 1
ATOM 1679 C CA . VAL A 1 219 ? 3.761 -13.802 13.526 1.00 90.50 219 VAL A CA 1
ATOM 1680 C C . VAL A 1 219 ? 3.579 -12.379 12.969 1.00 90.50 219 VAL A C 1
ATOM 1682 O O . VAL A 1 219 ? 2.473 -12.002 12.587 1.00 90.50 219 VAL A O 1
ATOM 1685 N N . CYS A 1 220 ? 4.646 -11.594 12.835 1.00 92.12 220 CYS A N 1
ATOM 1686 C CA . CYS A 1 220 ? 4.565 -10.245 12.267 1.00 92.12 220 CYS A CA 1
ATOM 1687 C C . CYS A 1 220 ? 4.210 -10.237 10.769 1.00 92.12 220 CYS A C 1
ATOM 1689 O O . CYS A 1 220 ? 3.442 -9.375 10.350 1.00 92.12 220 CYS A O 1
ATOM 1691 N N . ALA A 1 221 ? 4.683 -11.214 9.994 1.00 93.81 221 ALA A N 1
ATOM 1692 C CA . ALA A 1 221 ? 4.423 -11.365 8.560 1.00 93.81 221 ALA A CA 1
ATOM 1693 C C . ALA A 1 221 ? 2.923 -11.492 8.273 1.00 93.81 221 ALA A C 1
ATOM 1695 O O . ALA A 1 221 ? 2.350 -10.729 7.488 1.00 93.81 221 ALA A O 1
ATOM 1696 N N . VAL A 1 222 ? 2.252 -12.395 8.994 1.00 93.12 222 VAL A N 1
ATOM 1697 C CA . VAL A 1 222 ? 0.798 -12.574 8.880 1.00 93.12 222 VAL A CA 1
ATOM 1698 C C . VAL A 1 222 ? 0.056 -11.335 9.383 1.00 93.12 222 VAL A C 1
ATOM 1700 O O . VAL A 1 222 ? -0.926 -10.912 8.773 1.00 93.12 222 VAL A O 1
ATOM 1703 N N . GLN A 1 223 ? 0.518 -10.702 10.469 1.00 92.69 223 GLN A N 1
ATOM 1704 C CA . GLN A 1 223 ? -0.131 -9.490 10.976 1.00 92.69 223 GLN A CA 1
ATOM 1705 C C . GLN A 1 223 ? -0.057 -8.340 9.972 1.00 92.69 223 GLN A C 1
ATOM 1707 O O . GLN A 1 223 ? -1.078 -7.703 9.718 1.00 92.69 223 GLN A O 1
ATOM 1712 N N . GLN A 1 224 ? 1.115 -8.079 9.402 1.00 92.94 224 GLN A N 1
ATOM 1713 C CA . GLN A 1 224 ? 1.319 -7.026 8.415 1.00 92.94 224 GLN A CA 1
ATOM 1714 C C . GLN A 1 224 ? 0.468 -7.276 7.165 1.00 92.94 224 GLN A C 1
ATOM 1716 O O . GLN A 1 224 ? -0.302 -6.402 6.768 1.00 92.94 224 GLN A O 1
ATOM 1721 N N . SER A 1 225 ? 0.484 -8.507 6.647 1.00 94.75 225 SER A N 1
ATOM 1722 C CA . SER A 1 225 ? -0.375 -8.934 5.534 1.00 94.75 225 SER A CA 1
ATOM 1723 C C . SER A 1 225 ? -1.858 -8.695 5.838 1.00 94.75 225 SER A C 1
ATOM 1725 O O . SER A 1 225 ? -2.583 -8.090 5.050 1.00 94.75 225 SER A O 1
ATOM 1727 N N . SER A 1 226 ? -2.313 -9.059 7.042 1.00 92.62 226 SER A N 1
ATOM 1728 C CA . SER A 1 226 ? -3.701 -8.831 7.455 1.00 92.62 226 SER A CA 1
ATOM 1729 C C . SER A 1 226 ? -4.079 -7.351 7.547 1.00 92.62 226 SER A C 1
ATOM 1731 O O . SER A 1 226 ? -5.226 -6.995 7.273 1.00 92.62 226 SER A O 1
ATOM 1733 N N . ILE A 1 227 ? -3.135 -6.476 7.916 1.00 89.88 227 ILE A N 1
ATOM 1734 C CA . ILE A 1 227 ? -3.342 -5.024 7.928 1.00 89.88 227 ILE A CA 1
ATOM 1735 C C . ILE A 1 227 ? -3.559 -4.530 6.496 1.00 89.88 227 ILE A C 1
ATOM 1737 O O . ILE A 1 227 ? -4.513 -3.786 6.272 1.00 89.88 227 ILE A O 1
ATOM 1741 N N . PHE A 1 228 ? -2.753 -4.966 5.527 1.00 91.12 228 PHE A N 1
ATOM 1742 C CA . PHE A 1 228 ? -2.914 -4.576 4.122 1.00 91.12 228 PHE A CA 1
ATOM 1743 C C . PHE A 1 228 ? -4.252 -5.052 3.543 1.00 91.12 228 PHE A C 1
ATOM 1745 O O . PHE A 1 228 ? -5.009 -4.244 2.998 1.00 91.12 228 PHE A O 1
ATOM 1752 N N . VAL A 1 229 ? -4.616 -6.313 3.783 1.00 90.19 229 VAL A N 1
ATOM 1753 C CA . VAL A 1 229 ? -5.891 -6.909 3.352 1.00 90.19 229 VAL A CA 1
ATOM 1754 C C . VAL A 1 229 ? -7.103 -6.134 3.897 1.00 90.19 229 VAL A C 1
ATOM 1756 O O . VAL A 1 229 ? -8.028 -5.826 3.139 1.00 90.19 229 VAL A O 1
ATOM 1759 N N . ARG A 1 230 ? -7.116 -5.776 5.192 1.00 86.44 230 ARG A N 1
ATOM 1760 C CA . ARG A 1 230 ? -8.297 -5.161 5.842 1.00 86.44 230 ARG A CA 1
ATOM 1761 C C . ARG A 1 230 ? -8.325 -3.632 5.828 1.00 86.44 230 ARG A C 1
ATOM 1763 O O . ARG A 1 230 ? -9.401 -3.040 5.775 1.00 86.44 230 ARG A O 1
ATOM 1770 N N . VAL A 1 231 ? -7.170 -2.971 5.911 1.00 78.44 231 VAL A N 1
ATOM 1771 C CA . VAL A 1 231 ? -7.080 -1.503 6.020 1.00 78.44 231 VAL A CA 1
ATOM 1772 C C . VAL A 1 231 ? -6.906 -0.844 4.657 1.00 78.44 231 VAL A C 1
ATOM 1774 O O . VAL A 1 231 ? -7.412 0.266 4.484 1.00 78.44 231 VAL A O 1
ATOM 1777 N N . SER A 1 232 ? -6.245 -1.510 3.706 1.00 84.62 232 SER A N 1
ATOM 1778 C CA . SER A 1 232 ? -6.088 -1.001 2.342 1.00 84.62 232 SER A CA 1
ATOM 1779 C C . SER A 1 232 ? -7.240 -1.485 1.460 1.00 84.62 232 SER A C 1
ATOM 1781 O O . SER A 1 232 ? -8.211 -0.754 1.251 1.00 84.62 232 SER A O 1
ATOM 1783 N N . ILE A 1 233 ? -7.230 -2.755 1.052 1.00 93.12 233 ILE A N 1
ATOM 1784 C CA . ILE A 1 233 ? -8.115 -3.257 -0.011 1.00 93.12 233 ILE A CA 1
ATOM 1785 C C . ILE A 1 233 ? -9.592 -3.222 0.377 1.00 93.12 233 ILE A C 1
ATOM 1787 O O . ILE A 1 233 ? -10.399 -2.587 -0.308 1.00 93.12 233 ILE A O 1
ATOM 1791 N N . ALA A 1 234 ? -9.961 -3.788 1.529 1.00 92.69 234 ALA A N 1
ATOM 1792 C CA . ALA A 1 234 ? -11.353 -3.763 1.975 1.00 92.69 234 ALA A CA 1
ATOM 1793 C C . ALA A 1 234 ? -11.886 -2.333 2.159 1.00 92.69 234 ALA A C 1
ATOM 1795 O O . ALA A 1 234 ? -13.076 -2.064 1.953 1.00 92.69 234 ALA A O 1
ATOM 1796 N N . ARG A 1 235 ? -11.024 -1.385 2.548 1.00 91.00 235 ARG A N 1
ATOM 1797 C CA . ARG A 1 235 ? -11.412 0.019 2.689 1.00 91.00 235 ARG A CA 1
ATOM 1798 C C . ARG A 1 235 ? -11.685 0.653 1.329 1.00 91.00 235 ARG A C 1
ATOM 1800 O O . ARG A 1 235 ? -12.704 1.338 1.236 1.00 91.00 235 ARG A O 1
ATOM 1807 N N . LEU A 1 236 ? -10.851 0.403 0.318 1.00 94.12 236 LEU A N 1
ATOM 1808 C CA . LEU A 1 236 ? -11.048 0.890 -1.054 1.00 94.12 236 LEU A CA 1
ATOM 1809 C C . LEU A 1 236 ? -12.342 0.336 -1.666 1.00 94.12 236 LEU A C 1
ATOM 1811 O O . LEU A 1 236 ? -13.183 1.109 -2.131 1.00 94.12 236 LEU A O 1
ATOM 1815 N N . ILE A 1 237 ? -12.578 -0.978 -1.545 1.00 94.44 237 ILE A N 1
ATOM 1816 C CA . ILE A 1 237 ? -13.818 -1.633 -2.005 1.00 94.44 237 ILE A CA 1
ATOM 1817 C C . ILE A 1 237 ? -15.045 -0.953 -1.383 1.00 94.44 237 ILE A C 1
ATOM 1819 O O . ILE A 1 237 ? -15.995 -0.564 -2.071 1.00 94.44 237 ILE A O 1
ATOM 1823 N N . ASN A 1 238 ? -15.032 -0.791 -0.058 1.00 92.75 238 ASN A N 1
ATOM 1824 C CA . ASN A 1 238 ? -16.168 -0.223 0.657 1.00 92.75 238 ASN A CA 1
ATOM 1825 C C . ASN A 1 238 ? -16.314 1.290 0.442 1.00 92.75 238 ASN A C 1
ATOM 1827 O O . ASN A 1 238 ? -17.426 1.805 0.539 1.00 92.75 238 ASN A O 1
ATOM 1831 N N . GLU A 1 239 ? -15.234 2.011 0.143 1.00 93.56 239 GLU A N 1
ATOM 1832 C CA . GLU A 1 239 ? -15.284 3.440 -0.173 1.00 93.56 239 GLU A CA 1
ATOM 1833 C C . GLU A 1 239 ? -16.012 3.694 -1.487 1.00 93.56 239 GLU A C 1
ATOM 1835 O O . GLU A 1 239 ? -16.967 4.473 -1.516 1.00 93.56 239 GLU A O 1
ATOM 1840 N N . ALA A 1 240 ? -15.654 2.958 -2.539 1.00 93.06 240 ALA A N 1
ATOM 1841 C CA . ALA A 1 240 ? -16.343 3.040 -3.820 1.00 93.06 240 ALA A CA 1
ATOM 1842 C C . ALA A 1 240 ? -17.843 2.719 -3.671 1.00 93.06 240 ALA A C 1
ATOM 1844 O O . ALA A 1 240 ? -18.698 3.413 -4.227 1.00 93.06 240 ALA A O 1
ATOM 1845 N N . ARG A 1 241 ? -18.189 1.710 -2.855 1.00 93.94 241 ARG A N 1
ATOM 1846 C CA . ARG A 1 241 ? -19.588 1.372 -2.536 1.00 93.94 241 ARG A CA 1
ATOM 1847 C C . ARG A 1 241 ? -20.314 2.522 -1.832 1.00 93.94 241 ARG A C 1
ATOM 1849 O O . ARG A 1 241 ? -21.408 2.875 -2.269 1.00 93.94 241 ARG A O 1
ATOM 1856 N N . ARG A 1 242 ? -19.719 3.122 -0.791 1.00 94.81 242 ARG A N 1
ATOM 1857 C CA . ARG A 1 242 ? -20.304 4.256 -0.046 1.00 94.81 242 ARG A CA 1
ATOM 1858 C C . ARG A 1 242 ? -20.560 5.460 -0.945 1.00 94.81 242 ARG A C 1
ATOM 1860 O O . ARG A 1 242 ? -21.641 6.036 -0.885 1.00 94.81 242 ARG A O 1
ATOM 1867 N N . ILE A 1 243 ? -19.596 5.813 -1.792 1.00 94.56 243 ILE A N 1
ATOM 1868 C CA . ILE A 1 243 ? -19.711 6.964 -2.69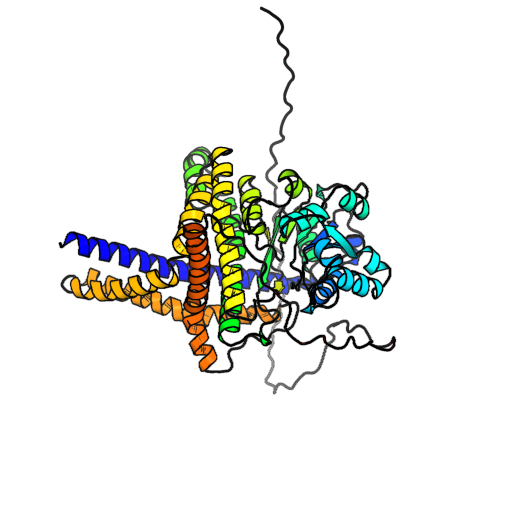7 1.00 94.56 243 ILE A CA 1
ATOM 1869 C C . ILE A 1 243 ? -20.822 6.741 -3.721 1.00 94.56 243 ILE A C 1
ATOM 1871 O O . ILE A 1 243 ? -21.654 7.625 -3.906 1.00 94.56 243 ILE A O 1
ATOM 1875 N N . ARG A 1 244 ? -20.908 5.550 -4.330 1.00 95.25 244 ARG A N 1
ATOM 1876 C CA . ARG A 1 244 ? -22.007 5.216 -5.253 1.00 95.25 244 ARG A CA 1
ATOM 1877 C C . ARG A 1 244 ? -23.371 5.261 -4.572 1.00 95.25 244 ARG A C 1
ATOM 1879 O O . ARG A 1 244 ? -24.330 5.758 -5.155 1.00 95.25 244 ARG A O 1
ATOM 1886 N N . TRP A 1 245 ? -23.463 4.750 -3.345 1.00 96.44 245 TRP A N 1
ATOM 1887 C CA . TRP A 1 245 ? -24.691 4.815 -2.553 1.00 96.44 245 TRP A CA 1
ATOM 1888 C C . TRP A 1 245 ? -25.119 6.261 -2.303 1.00 96.44 245 TRP A C 1
ATOM 1890 O O . TRP A 1 245 ? -26.266 6.620 -2.564 1.00 96.44 245 TRP A O 1
ATOM 1900 N N . TYR A 1 246 ? -24.176 7.103 -1.880 1.00 96.69 246 TYR A N 1
ATOM 1901 C CA . TYR A 1 246 ? -24.429 8.519 -1.658 1.00 96.69 246 TYR A CA 1
ATOM 1902 C C . TYR A 1 246 ? -24.833 9.249 -2.940 1.00 96.69 246 TYR A C 1
ATOM 1904 O O . TYR A 1 246 ? -25.795 10.008 -2.929 1.00 96.69 246 TYR A O 1
ATOM 1912 N N . ALA A 1 247 ? -24.156 8.983 -4.060 1.00 96.00 247 ALA A N 1
ATOM 1913 C CA . ALA A 1 247 ? -24.485 9.580 -5.351 1.00 96.00 247 ALA A CA 1
ATOM 1914 C C . ALA A 1 247 ? -25.919 9.234 -5.789 1.00 96.00 247 ALA A C 1
ATOM 1916 O O . ALA A 1 247 ? -26.672 10.114 -6.196 1.00 96.00 247 ALA A O 1
ATOM 1917 N N . ARG A 1 248 ? -26.339 7.971 -5.626 1.00 97.38 248 ARG A N 1
ATOM 1918 C CA . ARG A 1 248 ? -27.718 7.529 -5.907 1.00 97.38 248 ARG A CA 1
ATOM 1919 C C . ARG A 1 248 ? -28.753 8.174 -4.990 1.00 97.38 248 ARG A C 1
ATOM 1921 O O . ARG A 1 248 ? -29.870 8.432 -5.430 1.00 97.38 248 ARG A O 1
ATOM 1928 N N . PHE A 1 249 ? -28.409 8.391 -3.725 1.00 96.75 249 PHE A N 1
ATOM 1929 C CA . PHE A 1 249 ? -29.256 9.115 -2.781 1.00 96.75 249 PHE A CA 1
ATOM 1930 C C . PHE A 1 249 ? -29.381 10.594 -3.172 1.00 96.75 249 PHE A C 1
ATOM 1932 O O . PHE A 1 249 ? -30.490 11.106 -3.303 1.00 96.75 249 PHE A O 1
ATOM 1939 N N . ALA A 1 250 ? -28.256 11.258 -3.439 1.00 96.94 250 ALA A N 1
ATOM 1940 C CA . ALA A 1 250 ? -28.218 12.661 -3.833 1.00 96.94 250 ALA A CA 1
ATOM 1941 C C . ALA A 1 250 ? -28.944 12.915 -5.164 1.00 96.94 250 ALA A C 1
ATOM 1943 O O . ALA A 1 250 ? -29.575 13.955 -5.309 1.00 96.94 250 ALA A O 1
ATOM 1944 N N . ALA A 1 251 ? -28.922 11.957 -6.097 1.00 97.31 251 ALA A N 1
ATOM 1945 C CA . ALA A 1 251 ? -29.698 12.028 -7.335 1.00 97.31 251 ALA A CA 1
ATOM 1946 C C . ALA A 1 251 ? -31.218 11.981 -7.090 1.00 97.31 251 ALA A C 1
ATOM 1948 O O . ALA A 1 251 ? -31.965 12.690 -7.754 1.00 97.31 251 ALA A O 1
ATOM 1949 N N . ARG A 1 252 ? -31.682 11.183 -6.115 1.00 97.56 252 ARG A N 1
ATOM 1950 C CA . ARG A 1 252 ? -33.111 11.081 -5.757 1.00 97.56 252 ARG A CA 1
ATOM 1951 C C . ARG A 1 252 ? -33.614 12.263 -4.932 1.00 97.56 252 ARG A C 1
ATOM 1953 O O . ARG A 1 252 ? -34.778 12.626 -5.043 1.00 97.56 252 ARG A O 1
ATOM 1960 N N . ALA A 1 253 ? -32.757 12.859 -4.105 1.00 97.12 253 ALA A N 1
ATOM 1961 C CA . ALA A 1 253 ? -33.109 13.991 -3.250 1.00 97.12 253 ALA A CA 1
ATOM 1962 C C . ALA A 1 253 ? -32.035 15.098 -3.304 1.00 97.12 253 ALA A C 1
ATOM 1964 O O . ALA A 1 253 ? -31.279 15.264 -2.345 1.00 97.12 253 ALA A O 1
ATOM 1965 N N . PRO A 1 254 ? -31.959 15.908 -4.379 1.00 96.62 254 PRO A N 1
ATOM 1966 C CA . PRO A 1 254 ? -30.833 16.825 -4.613 1.00 96.62 254 PRO A CA 1
ATOM 1967 C C . PRO A 1 254 ? -30.635 17.909 -3.549 1.00 96.62 254 PRO A C 1
ATOM 1969 O O . PRO A 1 254 ? -29.506 18.305 -3.258 1.00 96.62 254 PRO A O 1
ATOM 1972 N N . ARG A 1 255 ? -31.718 18.419 -2.947 1.00 97.38 255 ARG A N 1
ATOM 1973 C CA . ARG A 1 255 ? -31.627 19.417 -1.862 1.00 97.38 255 ARG A CA 1
ATOM 1974 C C . ARG A 1 255 ? -31.020 18.800 -0.601 1.00 97.38 255 ARG A C 1
ATOM 1976 O O . ARG A 1 255 ? -30.051 19.332 -0.065 1.00 97.38 255 ARG A O 1
ATOM 1983 N N . LEU A 1 256 ? -31.529 17.638 -0.192 1.00 96.38 256 LEU A N 1
ATOM 1984 C CA . LEU A 1 256 ? -31.035 16.904 0.972 1.00 96.38 256 LEU A CA 1
ATOM 1985 C C . LEU A 1 256 ? -29.615 16.363 0.741 1.00 96.38 256 LEU A C 1
ATOM 1987 O O . LEU A 1 256 ? -28.763 16.465 1.616 1.00 96.38 256 LEU A O 1
ATOM 1991 N N . GLY A 1 257 ? -29.322 15.881 -0.467 1.00 96.12 257 GLY A N 1
ATOM 1992 C CA . GLY A 1 257 ? -27.989 15.455 -0.887 1.00 96.12 257 GLY A CA 1
ATOM 1993 C C . GLY A 1 257 ? -26.962 16.589 -0.928 1.00 96.12 257 GLY A C 1
ATOM 1994 O O . GLY A 1 257 ? -25.778 16.337 -0.736 1.00 96.12 257 GLY A O 1
ATOM 1995 N N . ARG A 1 258 ? -27.362 17.848 -1.128 1.00 96.25 258 ARG A N 1
ATOM 1996 C CA . ARG A 1 258 ? -26.450 18.988 -0.938 1.00 96.25 258 ARG A CA 1
ATOM 1997 C C . ARG A 1 258 ? -26.237 19.290 0.544 1.00 96.25 258 ARG A C 1
ATOM 1999 O O . ARG A 1 258 ? -25.091 19.418 0.964 1.00 96.25 258 ARG A O 1
ATOM 2006 N N . ALA A 1 259 ? -27.311 19.323 1.332 1.00 96.81 259 ALA A N 1
ATOM 2007 C CA . ALA A 1 259 ? -27.251 19.617 2.765 1.00 96.81 259 ALA A CA 1
ATOM 2008 C C . ALA A 1 259 ? -26.440 18.578 3.566 1.00 96.81 259 ALA A C 1
ATOM 2010 O O . ALA A 1 259 ? -25.656 18.938 4.439 1.00 96.81 259 ALA A O 1
ATOM 2011 N N . LEU A 1 260 ? -26.579 17.288 3.245 1.00 96.88 260 LEU A N 1
ATOM 2012 C CA . LEU A 1 260 ? -25.911 16.196 3.963 1.00 96.88 260 LEU A CA 1
ATOM 2013 C C . LEU A 1 260 ? -24.495 15.892 3.460 1.00 96.88 260 LEU A C 1
ATOM 2015 O O . LEU A 1 260 ? -23.793 15.092 4.082 1.00 96.88 260 LEU A O 1
ATOM 2019 N N . ARG A 1 261 ? -24.041 16.524 2.370 1.00 96.56 261 ARG A N 1
ATOM 2020 C CA . ARG A 1 261 ? -22.741 16.211 1.759 1.00 96.56 261 ARG A CA 1
ATOM 2021 C C . ARG A 1 261 ? -21.567 16.434 2.709 1.00 96.56 261 ARG A C 1
ATOM 2023 O O . ARG A 1 261 ? -20.755 15.515 2.820 1.00 96.56 261 ARG A O 1
ATOM 2030 N N . PRO A 1 262 ? -21.470 17.561 3.439 1.00 97.00 262 PRO A N 1
ATOM 2031 C CA . PRO A 1 262 ? -20.372 17.764 4.380 1.00 97.00 262 PRO A CA 1
ATOM 2032 C C . PRO A 1 262 ? -20.352 16.705 5.487 1.00 97.00 262 PRO A C 1
ATOM 2034 O O . PRO A 1 262 ? -19.292 16.188 5.826 1.00 97.00 262 PRO A O 1
ATOM 2037 N N . VAL A 1 263 ? -21.523 16.314 6.002 1.00 97.00 263 VAL A N 1
ATOM 2038 C CA . VAL A 1 263 ? -21.639 15.268 7.031 1.00 97.00 263 VAL A CA 1
ATOM 2039 C C . VAL A 1 263 ? -21.206 13.914 6.471 1.00 97.00 263 VAL A C 1
ATOM 2041 O O . VAL A 1 263 ? -20.421 13.207 7.105 1.00 97.00 263 VAL A O 1
ATOM 2044 N N . PHE A 1 264 ? -21.654 13.570 5.260 1.00 96.88 264 PHE A N 1
ATOM 2045 C CA . PHE A 1 264 ? -21.234 12.354 4.568 1.00 96.88 264 PHE A CA 1
ATOM 2046 C C . PHE A 1 264 ? -19.712 12.304 4.377 1.00 96.88 264 PHE A C 1
ATOM 2048 O O . PHE A 1 264 ? -19.058 11.312 4.715 1.00 96.88 264 PHE A O 1
ATOM 2055 N N . GLU A 1 265 ? -19.137 13.394 3.873 1.00 95.75 265 GLU A N 1
ATOM 2056 C CA . GLU A 1 265 ? -17.704 13.523 3.631 1.00 95.75 265 GLU A CA 1
ATOM 2057 C C . GLU A 1 265 ? -16.876 13.481 4.920 1.00 95.75 265 GLU A C 1
ATOM 2059 O O . GLU A 1 265 ? -15.806 12.871 4.951 1.00 95.75 265 GLU A O 1
ATOM 2064 N N . PHE A 1 266 ? -17.372 14.070 6.005 1.00 96.44 266 PHE A N 1
ATOM 2065 C CA . PHE A 1 266 ? -16.664 14.087 7.278 1.00 96.44 266 PHE A CA 1
ATOM 2066 C C . PHE A 1 266 ? -16.686 12.713 7.968 1.00 96.44 266 PHE A C 1
ATOM 2068 O O . PHE A 1 266 ? -15.648 12.185 8.386 1.00 96.44 266 PHE A O 1
ATOM 2075 N N . MET A 1 267 ? -17.875 12.112 8.065 1.00 94.19 267 MET A N 1
ATOM 2076 C CA . MET A 1 267 ? -18.134 10.929 8.891 1.00 94.19 267 MET A CA 1
ATOM 2077 C C . MET A 1 267 ? -17.906 9.603 8.158 1.00 94.19 267 MET A C 1
ATOM 2079 O O . MET A 1 267 ? -17.412 8.644 8.763 1.00 94.19 267 MET A O 1
ATOM 2083 N N . PHE A 1 268 ? -18.240 9.528 6.865 1.00 92.62 268 PHE A N 1
ATOM 2084 C CA . PHE A 1 268 ? -18.374 8.250 6.157 1.00 92.62 268 PHE A CA 1
ATOM 2085 C C . PHE A 1 268 ? -17.331 8.019 5.065 1.00 92.62 268 PHE A C 1
ATOM 2087 O O . PHE A 1 268 ? -16.888 6.877 4.907 1.00 92.62 268 PHE A O 1
ATOM 2094 N N . ARG A 1 269 ? -16.895 9.061 4.344 1.00 92.94 269 ARG A N 1
ATOM 2095 C CA . ARG A 1 269 ? -15.754 8.949 3.416 1.00 92.94 269 AR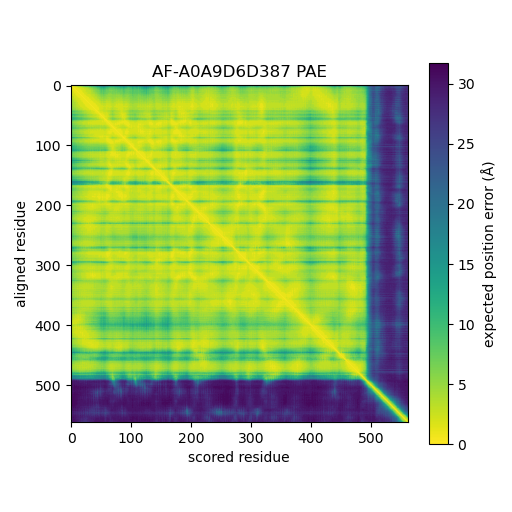G A CA 1
ATOM 2096 C C . ARG A 1 269 ? -14.503 8.525 4.184 1.00 92.94 269 ARG A C 1
ATOM 2098 O O . ARG A 1 269 ? -14.244 9.007 5.288 1.00 92.94 269 ARG A O 1
ATOM 2105 N N . ARG A 1 270 ? -13.672 7.652 3.623 1.00 88.69 270 ARG A N 1
ATOM 2106 C CA . ARG A 1 270 ? -12.417 7.191 4.241 1.00 88.69 270 ARG A CA 1
ATOM 2107 C C . ARG A 1 270 ? -11.210 7.594 3.399 1.00 88.69 270 ARG A C 1
ATOM 2109 O O . ARG A 1 270 ? -11.310 7.744 2.190 1.00 88.69 270 ARG A O 1
ATOM 2116 N N . SER A 1 2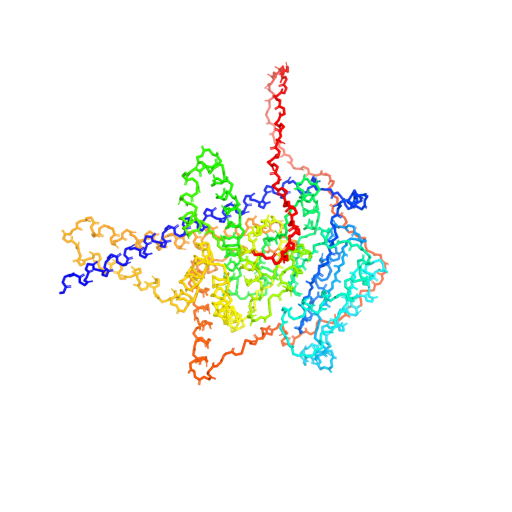71 ? -10.080 7.821 4.070 1.00 80.81 271 SER A N 1
ATOM 2117 C CA . SER A 1 271 ? -8.834 8.131 3.373 1.00 80.81 271 SER A CA 1
ATOM 2118 C C . SER A 1 271 ? -8.333 6.904 2.621 1.00 80.81 271 SER A C 1
ATOM 2120 O O . SER A 1 271 ? -8.509 5.774 3.090 1.00 80.81 271 SER A O 1
ATOM 2122 N N . GLN A 1 272 ? -7.702 7.152 1.481 1.00 87.88 272 GLN A N 1
ATOM 2123 C CA . GLN A 1 272 ? -7.096 6.142 0.622 1.00 87.88 272 GLN A CA 1
ATOM 2124 C C . GLN A 1 272 ? -5.595 6.163 0.895 1.00 87.88 272 GLN A C 1
ATOM 2126 O O . GLN A 1 272 ? -5.014 7.238 1.021 1.00 87.88 272 GLN A O 1
ATOM 2131 N N . ILE A 1 273 ? -4.995 4.996 1.090 1.00 83.88 273 ILE A N 1
ATOM 2132 C CA . ILE A 1 273 ? -3.571 4.866 1.399 1.00 83.88 273 ILE A CA 1
ATOM 2133 C C . ILE A 1 273 ? -3.012 3.890 0.376 1.00 83.88 273 ILE A C 1
ATOM 2135 O O . ILE A 1 273 ? -3.524 2.774 0.286 1.00 83.88 273 ILE A O 1
ATOM 2139 N N . CYS A 1 274 ? -2.002 4.319 -0.374 1.00 90.12 274 CYS A N 1
ATOM 2140 C CA . CYS A 1 274 ? -1.218 3.418 -1.207 1.00 90.12 274 CYS A CA 1
ATOM 2141 C C . CYS A 1 274 ? -0.079 2.823 -0.371 1.00 90.12 274 CYS A C 1
ATOM 2143 O O . CYS A 1 274 ? 0.312 3.406 0.644 1.00 90.12 274 CYS A O 1
ATOM 2145 N N . LEU A 1 275 ? 0.399 1.642 -0.760 1.00 89.38 275 LEU A N 1
ATOM 2146 C CA . LEU A 1 275 ? 1.342 0.844 0.033 1.00 89.38 275 LEU A CA 1
ATOM 2147 C C . LEU A 1 275 ? 2.773 0.847 -0.518 1.00 89.38 275 LEU A C 1
ATOM 2149 O O . LEU A 1 275 ? 3.619 0.147 0.027 1.00 89.38 275 LEU A O 1
ATOM 2153 N N . GLY A 1 276 ? 3.038 1.552 -1.624 1.00 85.81 276 GLY A N 1
ATOM 2154 C CA . GLY A 1 276 ? 4.372 1.597 -2.233 1.00 85.81 276 GLY A CA 1
ATOM 2155 C C . GLY A 1 276 ? 4.756 0.299 -2.946 1.00 85.81 276 GLY A C 1
ATOM 2156 O O . GLY A 1 276 ? 5.909 0.152 -3.344 1.00 85.81 276 GLY A O 1
ATOM 2157 N N . HIS A 1 277 ? 3.776 -0.591 -3.089 1.00 90.75 277 HIS A N 1
ATOM 2158 C CA . HIS A 1 277 ? 3.822 -1.976 -3.534 1.00 90.75 277 HIS A CA 1
ATOM 2159 C C . HIS A 1 277 ? 2.533 -2.258 -4.299 1.00 90.75 277 HIS A C 1
ATOM 2161 O O . HIS A 1 277 ? 1.473 -1.750 -3.902 1.00 90.75 277 HIS A O 1
ATOM 2167 N N . ASN A 1 278 ? 2.611 -3.057 -5.361 1.00 94.62 278 ASN A N 1
ATOM 2168 C CA . ASN A 1 278 ? 1.473 -3.460 -6.182 1.00 94.62 278 ASN A CA 1
ATOM 2169 C C . ASN A 1 278 ? 0.531 -2.286 -6.527 1.00 94.62 278 ASN A C 1
ATOM 2171 O O . ASN A 1 278 ? -0.693 -2.395 -6.437 1.00 94.62 278 ASN A O 1
ATOM 2175 N N . GLN A 1 279 ? 1.101 -1.113 -6.807 1.00 95.94 279 GLN A N 1
ATOM 2176 C CA . GLN A 1 279 ? 0.356 0.130 -7.006 1.00 95.94 279 GLN A CA 1
ATOM 2177 C C . GLN A 1 279 ? 0.574 0.649 -8.421 1.00 95.94 279 GLN A C 1
ATOM 2179 O O . GLN A 1 279 ? 1.690 0.602 -8.934 1.00 95.94 279 GLN A O 1
ATOM 2184 N N . PHE A 1 280 ? -0.482 1.189 -9.024 1.00 97.94 280 PHE A N 1
ATOM 2185 C CA . PHE A 1 280 ? -0.445 1.741 -10.374 1.00 97.94 280 PHE A CA 1
ATOM 2186 C C . PHE A 1 280 ? -1.119 3.103 -10.393 1.00 97.94 280 PHE A C 1
ATOM 2188 O O . PHE A 1 280 ? -2.188 3.267 -9.812 1.00 97.94 280 PHE A O 1
ATOM 2195 N N . VAL A 1 281 ? -0.527 4.081 -11.071 1.00 98.06 281 VAL A N 1
ATOM 2196 C CA . VAL A 1 281 ? -1.125 5.409 -11.270 1.00 98.06 281 VAL A CA 1
ATOM 2197 C C . VAL A 1 281 ? -0.953 5.812 -12.724 1.00 98.06 281 VAL A C 1
ATOM 2199 O O . VAL A 1 281 ? 0.126 5.656 -13.290 1.00 98.06 281 VAL A O 1
ATOM 2202 N N . ARG A 1 282 ? -2.012 6.326 -13.345 1.00 97.44 282 ARG A N 1
ATOM 2203 C CA . ARG A 1 282 ? -1.964 6.848 -14.711 1.00 97.44 282 ARG A CA 1
ATOM 2204 C C . ARG A 1 282 ? -0.988 8.024 -14.773 1.00 97.44 282 ARG A C 1
ATOM 2206 O O . ARG A 1 282 ? -0.954 8.861 -13.867 1.00 97.44 282 ARG A O 1
ATOM 2213 N N . LEU A 1 283 ? -0.151 8.059 -15.804 1.00 97.25 283 LEU A N 1
ATOM 2214 C CA . LEU A 1 283 ? 0.993 8.965 -15.875 1.00 97.25 283 LEU A CA 1
ATOM 2215 C C . LEU A 1 283 ? 0.568 10.440 -15.858 1.00 97.25 283 LEU A C 1
ATOM 2217 O O . LEU A 1 283 ? 1.189 11.236 -15.162 1.00 97.25 283 LEU A O 1
ATOM 2221 N N . ASP A 1 284 ? -0.507 10.794 -16.558 1.00 95.81 284 ASP A N 1
ATOM 2222 C CA . ASP A 1 284 ? -1.092 12.142 -16.558 1.00 95.81 284 ASP A CA 1
ATOM 2223 C C . ASP A 1 284 ? -1.577 12.572 -15.162 1.00 95.81 284 ASP A C 1
ATOM 2225 O O . ASP A 1 284 ? -1.301 13.688 -14.720 1.00 95.81 284 ASP A O 1
ATOM 2229 N N . ALA A 1 285 ? -2.243 11.677 -14.429 1.00 96.25 285 ALA A N 1
ATOM 2230 C CA . ALA A 1 285 ? -2.700 11.925 -13.070 1.00 96.25 285 ALA A CA 1
ATOM 2231 C C . ALA A 1 285 ? -1.505 12.137 -12.133 1.00 96.25 285 ALA A C 1
ATOM 2233 O O . ALA A 1 285 ? -1.506 13.075 -11.336 1.00 96.25 285 ALA A O 1
ATOM 2234 N N . LEU A 1 286 ? -0.455 11.321 -12.266 1.00 96.62 286 LEU A N 1
ATOM 2235 C CA . LEU A 1 286 ? 0.783 11.468 -11.501 1.00 96.62 286 LEU A CA 1
ATOM 2236 C C . LEU A 1 286 ? 1.526 12.770 -11.847 1.00 96.62 286 LEU A C 1
ATOM 2238 O O . LEU A 1 286 ? 1.977 13.480 -10.948 1.00 96.62 286 LEU A O 1
ATOM 2242 N N . GLN A 1 287 ? 1.610 13.138 -13.126 1.00 95.25 287 GLN A N 1
ATOM 2243 C CA . GLN A 1 287 ? 2.198 14.404 -13.574 1.00 95.25 287 GLN A CA 1
ATOM 2244 C C . GLN A 1 287 ? 1.412 15.611 -13.051 1.00 95.25 287 GLN A C 1
ATOM 2246 O O . GLN A 1 287 ? 2.014 16.577 -12.588 1.00 95.25 287 GLN A O 1
ATOM 2251 N N . ALA A 1 288 ? 0.080 15.533 -13.012 1.00 95.12 288 ALA A N 1
ATOM 2252 C CA . ALA A 1 288 ? -0.770 16.568 -12.427 1.00 95.12 288 ALA A CA 1
ATOM 2253 C C . ALA A 1 288 ? -0.566 16.739 -10.907 1.00 95.12 288 ALA A C 1
ATOM 2255 O O . ALA A 1 288 ? -0.921 17.786 -10.353 1.00 95.12 288 ALA A O 1
ATOM 2256 N N . LEU A 1 289 ? -0.002 15.739 -10.214 1.00 94.56 289 LEU A N 1
ATOM 2257 C CA . LEU A 1 289 ? 0.459 15.855 -8.823 1.00 94.56 289 LEU A CA 1
ATOM 2258 C C . LEU A 1 289 ? 1.843 16.511 -8.694 1.00 94.56 289 LEU A C 1
ATOM 2260 O O . LEU A 1 289 ? 2.194 16.928 -7.592 1.00 94.56 289 LEU A O 1
ATOM 2264 N N . GLY A 1 290 ? 2.607 16.606 -9.785 1.00 95.12 290 GLY A N 1
ATOM 2265 C CA . GLY A 1 290 ? 4.033 16.937 -9.771 1.00 95.12 290 GLY A CA 1
ATOM 2266 C C . GLY A 1 290 ? 4.941 15.725 -9.521 1.00 95.12 290 GLY A C 1
ATOM 2267 O O . GLY A 1 290 ? 6.079 15.905 -9.097 1.00 95.12 290 GLY A O 1
ATOM 2268 N N . GLY A 1 291 ? 4.449 14.502 -9.754 1.00 95.56 291 GLY A N 1
ATOM 2269 C CA . GLY A 1 291 ? 5.162 13.254 -9.477 1.00 95.56 291 GLY A CA 1
ATOM 2270 C C . GLY A 1 291 ? 4.850 12.660 -8.099 1.00 95.56 291 GLY A C 1
ATOM 2271 O O . GLY A 1 291 ? 3.848 12.984 -7.457 1.00 95.56 291 GLY A O 1
ATOM 2272 N N . PHE A 1 292 ? 5.717 11.759 -7.638 1.00 96.81 292 PHE A N 1
ATOM 2273 C CA . PHE A 1 292 ? 5.646 11.165 -6.304 1.00 96.81 292 PHE A CA 1
ATOM 2274 C C . PHE A 1 292 ? 6.005 12.200 -5.222 1.00 96.81 292 PHE A C 1
ATOM 2276 O O . PHE A 1 292 ? 7.008 12.906 -5.369 1.00 96.81 292 PHE A O 1
ATOM 2283 N N . PRO A 1 293 ? 5.251 12.287 -4.108 1.00 95.06 293 PRO A N 1
ATOM 2284 C CA . PRO A 1 293 ? 5.550 13.229 -3.029 1.00 95.06 293 PRO A CA 1
ATOM 2285 C C . PRO A 1 293 ? 6.915 12.976 -2.370 1.00 95.06 293 PRO A C 1
ATOM 2287 O O . PRO A 1 293 ? 7.200 11.873 -1.919 1.00 95.06 293 PRO A O 1
ATOM 2290 N N . THR A 1 294 ? 7.756 14.007 -2.259 1.00 93.62 294 TH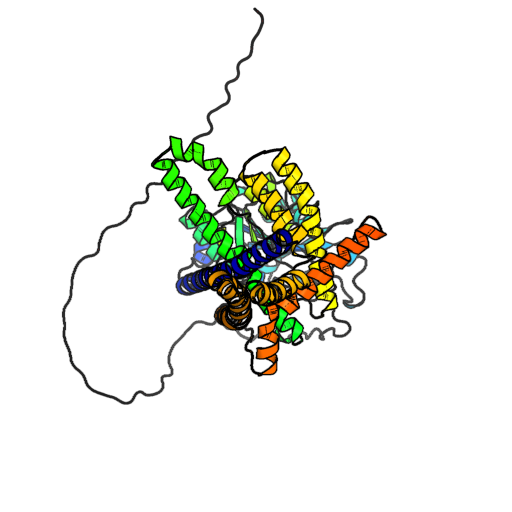R A N 1
ATOM 2291 C CA . THR A 1 294 ? 9.147 13.877 -1.769 1.00 93.62 294 THR A CA 1
ATOM 2292 C C . THR A 1 294 ? 9.357 14.304 -0.313 1.00 93.62 294 THR A C 1
ATOM 2294 O O . THR A 1 294 ? 10.356 13.921 0.305 1.00 93.62 294 THR A O 1
ATOM 2297 N N . ALA A 1 295 ? 8.417 15.070 0.250 1.00 86.12 295 ALA A N 1
ATOM 2298 C CA . ALA A 1 295 ? 8.556 15.700 1.564 1.00 86.12 295 ALA A CA 1
ATOM 2299 C C . ALA A 1 295 ? 8.626 14.689 2.729 1.00 86.12 295 ALA A C 1
ATOM 2301 O O . ALA A 1 295 ? 9.425 14.866 3.646 1.00 86.12 295 ALA A O 1
ATOM 2302 N N . GLY A 1 296 ? 7.842 13.606 2.684 1.00 85.69 296 GLY A N 1
ATOM 2303 C CA . GLY A 1 296 ? 7.704 12.642 3.786 1.00 85.69 296 GLY A CA 1
ATOM 2304 C C . GLY A 1 296 ? 8.447 11.318 3.584 1.00 85.69 296 GLY A C 1
ATOM 2305 O O . GLY A 1 296 ? 8.842 10.971 2.472 1.00 85.69 296 GLY A O 1
ATOM 2306 N N . ALA A 1 297 ? 8.659 10.572 4.673 1.00 85.94 297 ALA A N 1
ATOM 2307 C CA . ALA A 1 297 ? 9.320 9.258 4.645 1.00 85.94 297 ALA A CA 1
ATOM 2308 C C . ALA A 1 297 ? 8.483 8.122 4.030 1.00 85.94 297 ALA A C 1
ATOM 2310 O O . ALA A 1 297 ? 9.034 7.050 3.784 1.00 85.94 297 ALA A O 1
ATOM 2311 N N . THR A 1 298 ? 7.187 8.350 3.823 1.00 90.19 298 THR A N 1
ATOM 2312 C CA . THR A 1 298 ? 6.209 7.397 3.277 1.00 90.19 298 THR A CA 1
ATOM 2313 C C . THR A 1 298 ? 5.507 8.029 2.079 1.00 90.19 298 THR A C 1
ATOM 2315 O O . THR A 1 298 ? 4.392 8.542 2.180 1.00 90.19 298 THR A O 1
ATOM 2318 N N . GLU A 1 299 ? 6.199 8.070 0.942 1.00 92.25 299 GLU A N 1
ATOM 2319 C CA . GLU A 1 299 ? 5.710 8.727 -0.275 1.00 92.25 299 GLU A CA 1
ATOM 2320 C C . GLU A 1 299 ? 4.420 8.113 -0.817 1.00 92.25 299 GLU A C 1
ATOM 2322 O O . GLU A 1 299 ? 3.605 8.791 -1.439 1.00 92.25 299 GLU A O 1
ATOM 2327 N N . ASP A 1 300 ? 4.237 6.827 -0.555 1.00 92.88 300 ASP A N 1
ATOM 2328 C CA . ASP A 1 300 ? 3.097 6.004 -0.915 1.00 92.88 300 ASP A CA 1
ATOM 2329 C C . ASP A 1 300 ? 1.814 6.418 -0.182 1.00 92.88 300 ASP A C 1
ATOM 2331 O O . ASP A 1 300 ? 0.775 6.665 -0.807 1.00 92.88 300 ASP A O 1
ATOM 2335 N N . SER A 1 301 ? 1.872 6.576 1.141 1.00 91.94 301 SER A N 1
ATOM 2336 C CA . SER A 1 301 ? 0.729 7.045 1.917 1.00 91.94 301 SER A CA 1
ATOM 2337 C C . SER A 1 301 ? 0.381 8.480 1.557 1.00 91.94 301 SER A C 1
ATOM 2339 O O . SER A 1 301 ? -0.802 8.789 1.378 1.00 91.94 301 SER A O 1
ATOM 2341 N N . THR A 1 302 ? 1.393 9.338 1.387 1.00 94.88 302 THR A N 1
ATOM 2342 C CA . THR A 1 302 ? 1.202 10.721 0.947 1.00 94.88 302 THR A CA 1
ATOM 2343 C C . THR A 1 302 ? 0.565 10.777 -0.444 1.00 94.88 302 THR A C 1
ATOM 2345 O O . THR A 1 302 ? -0.361 11.563 -0.654 1.00 94.88 302 THR A O 1
ATOM 2348 N N . LEU A 1 303 ? 0.982 9.914 -1.379 1.00 95.69 303 LEU A N 1
ATOM 2349 C CA . LEU A 1 303 ? 0.391 9.799 -2.715 1.00 95.69 303 LEU A CA 1
ATOM 2350 C C . LEU A 1 303 ? -1.099 9.447 -2.635 1.00 95.69 303 LEU A C 1
ATOM 2352 O O . LEU A 1 303 ? -1.918 10.097 -3.285 1.00 95.69 303 LEU A O 1
ATOM 2356 N N . GLY A 1 304 ? -1.471 8.490 -1.781 1.00 94.88 304 GLY A N 1
ATOM 2357 C CA . GLY A 1 304 ? -2.873 8.138 -1.535 1.00 94.88 304 GLY A CA 1
ATOM 2358 C C . GLY A 1 304 ? -3.716 9.328 -1.059 1.00 94.88 304 GLY A C 1
ATOM 2359 O O . GLY A 1 304 ? -4.821 9.553 -1.565 1.00 94.88 304 GLY A O 1
ATOM 2360 N N . TYR A 1 305 ? -3.186 10.150 -0.144 1.00 94.75 305 TYR A N 1
ATOM 2361 C CA . TYR A 1 305 ? -3.854 11.384 0.288 1.00 94.75 305 TYR A CA 1
ATOM 2362 C C . TYR A 1 305 ? -3.942 12.428 -0.829 1.00 94.75 305 TYR A C 1
ATOM 2364 O O . TYR A 1 305 ? -4.978 13.082 -0.960 1.00 94.75 305 TYR A O 1
ATOM 2372 N N . ALA A 1 306 ? -2.887 12.580 -1.632 1.00 94.94 306 ALA A N 1
ATOM 2373 C CA . ALA A 1 306 ? -2.825 13.535 -2.735 1.00 94.94 306 ALA A CA 1
ATOM 2374 C C . ALA A 1 306 ? -3.847 13.213 -3.838 1.00 94.94 306 ALA A C 1
ATOM 2376 O O . ALA A 1 306 ? -4.567 14.107 -4.292 1.00 94.94 306 ALA A O 1
ATOM 2377 N N . LEU A 1 307 ? -3.959 11.934 -4.211 1.00 95.56 307 LEU A N 1
ATOM 2378 C CA . LEU A 1 307 ? -4.973 11.422 -5.137 1.00 95.56 307 LEU A CA 1
ATOM 2379 C C . LEU A 1 307 ? -6.380 11.660 -4.577 1.00 95.56 307 LEU A C 1
ATOM 2381 O O . LEU A 1 307 ? -7.231 12.262 -5.235 1.00 95.56 307 LEU A O 1
ATOM 2385 N N . ALA A 1 308 ? -6.609 11.277 -3.317 1.00 94.19 308 ALA A N 1
ATOM 2386 C CA . ALA A 1 308 ? -7.906 11.442 -2.671 1.00 94.19 308 ALA A CA 1
ATOM 2387 C C . ALA A 1 308 ? -8.346 12.913 -2.582 1.00 94.19 308 ALA A C 1
ATOM 2389 O O . ALA A 1 308 ? -9.527 13.210 -2.770 1.00 94.19 308 ALA A O 1
ATOM 2390 N N . ALA A 1 309 ? -7.415 13.833 -2.311 1.00 92.94 309 ALA A N 1
ATOM 2391 C CA . ALA A 1 309 ? -7.683 15.268 -2.238 1.00 92.94 309 ALA A CA 1
ATOM 2392 C C . ALA A 1 309 ? -8.096 15.873 -3.592 1.00 92.94 309 ALA A C 1
ATOM 2394 O O . ALA A 1 309 ? -8.840 16.850 -3.609 1.00 92.94 309 ALA A O 1
ATOM 2395 N N . ARG A 1 310 ? -7.672 15.270 -4.712 1.00 92.44 310 ARG A N 1
ATOM 2396 C CA . ARG A 1 310 ? -8.125 15.612 -6.074 1.00 92.44 310 ARG A CA 1
ATOM 2397 C C . ARG A 1 310 ? -9.414 14.893 -6.491 1.00 92.44 310 ARG A C 1
ATOM 2399 O O . ARG A 1 310 ? -9.872 15.056 -7.613 1.00 92.44 310 ARG A O 1
ATOM 2406 N N . GLY A 1 311 ? -10.017 14.108 -5.597 1.00 92.25 311 GLY A N 1
ATOM 2407 C CA . GLY A 1 311 ? -11.226 13.341 -5.893 1.00 92.25 311 GLY A CA 1
ATOM 2408 C C . GLY A 1 311 ? -10.975 12.039 -6.654 1.00 92.25 311 GLY A C 1
ATOM 2409 O O . GLY A 1 311 ? -11.942 11.351 -6.980 1.00 92.25 311 GLY A O 1
ATOM 2410 N N . VAL A 1 312 ? -9.713 11.662 -6.880 1.00 94.00 312 VAL A N 1
ATOM 2411 C CA . VAL A 1 312 ? -9.353 10.394 -7.517 1.00 94.00 312 VAL A CA 1
ATOM 2412 C C . VAL A 1 312 ? -9.663 9.248 -6.563 1.00 94.00 312 VAL A C 1
ATOM 2414 O O . VAL A 1 312 ? -9.222 9.244 -5.409 1.00 94.00 312 VAL A O 1
ATOM 2417 N N . LEU A 1 313 ? -10.438 8.271 -7.031 1.00 94.75 313 LEU A N 1
ATOM 2418 C CA . LEU A 1 313 ? -10.708 7.043 -6.291 1.00 94.75 313 LEU A CA 1
ATOM 2419 C C . LEU A 1 313 ? -9.754 5.948 -6.751 1.00 94.75 313 LEU A C 1
ATOM 2421 O O . LEU A 1 313 ? -9.785 5.538 -7.907 1.00 94.75 313 LEU A O 1
ATOM 2425 N N . VAL A 1 314 ? -8.929 5.473 -5.823 1.00 96.12 314 VAL A N 1
ATOM 2426 C CA . VAL A 1 314 ? -8.023 4.350 -6.039 1.00 96.12 314 VAL A CA 1
ATOM 2427 C C . VAL A 1 314 ? -8.862 3.081 -6.133 1.00 96.12 314 VAL A C 1
ATOM 2429 O O . VAL A 1 314 ? -9.601 2.728 -5.206 1.00 96.12 314 VAL A O 1
ATOM 2432 N N . ARG A 1 315 ? -8.761 2.396 -7.269 1.00 96.25 315 ARG A N 1
ATOM 2433 C CA . ARG A 1 315 ? -9.478 1.156 -7.536 1.00 96.25 315 ARG A CA 1
ATOM 2434 C C . ARG A 1 315 ? -8.746 -0.020 -6.881 1.00 96.25 315 ARG A C 1
ATOM 2436 O O . ARG A 1 315 ? -7.542 -0.171 -7.072 1.00 96.25 315 ARG A O 1
ATOM 2443 N N . PRO A 1 316 ? -9.431 -0.858 -6.088 1.00 96.38 316 PRO A N 1
ATOM 2444 C CA . PRO A 1 316 ? -8.824 -2.089 -5.602 1.00 96.38 316 PRO A CA 1
ATOM 2445 C C . PRO A 1 316 ? -8.588 -3.041 -6.782 1.00 96.38 316 PRO A C 1
ATOM 2447 O O . PRO A 1 316 ? -9.479 -3.219 -7.613 1.00 96.38 316 PRO A O 1
ATOM 2450 N N . MET A 1 317 ? -7.408 -3.651 -6.830 1.00 96.25 317 MET A N 1
ATOM 2451 C CA . MET A 1 317 ? -7.050 -4.726 -7.752 1.00 96.25 317 MET A CA 1
ATOM 2452 C C . MET A 1 317 ? -6.896 -6.035 -6.952 1.00 96.25 317 MET A C 1
ATOM 2454 O O . MET A 1 317 ? -6.316 -6.008 -5.866 1.00 96.25 317 MET A O 1
ATOM 2458 N N . PRO A 1 318 ? -7.441 -7.170 -7.422 1.00 97.12 318 PRO A N 1
ATOM 2459 C CA . PRO A 1 318 ? -7.505 -8.400 -6.632 1.00 97.12 318 PRO A CA 1
ATOM 2460 C C . PRO A 1 318 ? -6.219 -9.229 -6.680 1.00 97.12 318 PRO A C 1
ATOM 2462 O O . PRO A 1 318 ? -6.063 -10.128 -5.866 1.00 97.12 318 PRO A O 1
ATOM 2465 N N . LEU A 1 319 ? -5.310 -8.950 -7.615 1.00 97.75 319 LEU A N 1
ATOM 2466 C CA . LEU A 1 319 ? -4.120 -9.770 -7.821 1.00 97.75 319 LEU A CA 1
ATOM 2467 C C . LEU A 1 319 ? -3.047 -9.514 -6.758 1.00 97.75 319 LEU A C 1
ATOM 2469 O O . LEU A 1 319 ? -2.893 -8.388 -6.265 1.00 97.75 319 LEU A O 1
ATOM 2473 N N . LEU A 1 320 ? -2.346 -10.585 -6.383 1.00 97.25 320 LEU A N 1
ATOM 2474 C CA . LEU A 1 320 ? -1.434 -10.618 -5.243 1.00 97.25 320 LEU A CA 1
ATOM 2475 C C . LEU A 1 320 ? -0.018 -10.165 -5.617 1.00 97.25 320 LEU A C 1
ATOM 2477 O O . LEU A 1 320 ? 0.479 -10.396 -6.710 1.00 97.25 320 LEU A O 1
ATOM 2481 N N . GLU A 1 321 ? 0.671 -9.563 -4.657 1.00 97.25 321 GLU A N 1
ATOM 2482 C CA . GLU A 1 321 ? 2.117 -9.360 -4.679 1.00 97.25 321 GLU A CA 1
ATOM 2483 C C . GLU A 1 321 ? 2.687 -9.835 -3.345 1.00 97.25 321 GLU A C 1
ATOM 2485 O O . GLU A 1 321 ? 2.174 -9.477 -2.278 1.00 97.25 321 GLU A O 1
ATOM 2490 N N . LEU A 1 322 ? 3.745 -10.641 -3.391 1.00 97.38 322 LEU A N 1
ATOM 2491 C CA . LEU A 1 322 ? 4.498 -10.998 -2.194 1.00 97.38 322 LEU A CA 1
ATOM 2492 C C . LEU A 1 322 ? 5.644 -10.013 -1.990 1.00 97.38 322 LEU A C 1
ATOM 2494 O O . LEU A 1 322 ? 6.357 -9.710 -2.936 1.00 97.38 322 LEU A O 1
ATOM 2498 N N . ASN A 1 323 ? 5.873 -9.578 -0.757 1.00 94.88 323 ASN A N 1
ATOM 2499 C CA . ASN A 1 323 ? 7.084 -8.858 -0.369 1.00 94.88 323 ASN A CA 1
ATOM 2500 C C . ASN A 1 323 ? 7.718 -9.486 0.875 1.00 94.88 323 ASN A C 1
ATOM 2502 O O . ASN A 1 323 ? 7.099 -10.301 1.573 1.00 94.88 323 ASN A O 1
ATOM 2506 N N . ASP A 1 324 ? 8.970 -9.143 1.150 1.00 93.56 324 ASP A N 1
ATOM 2507 C CA . ASP A 1 324 ? 9.659 -9.657 2.325 1.00 93.56 324 ASP A CA 1
ATOM 2508 C C . ASP A 1 324 ? 9.270 -8.871 3.577 1.00 93.56 324 ASP A C 1
ATOM 2510 O O . ASP A 1 324 ? 8.979 -7.669 3.565 1.00 93.56 324 ASP A O 1
ATOM 2514 N N . LEU A 1 325 ? 9.371 -9.552 4.713 1.00 92.69 325 LEU A N 1
ATOM 2515 C CA . LEU A 1 325 ? 9.397 -8.923 6.021 1.00 92.69 325 LEU A CA 1
ATOM 2516 C C . LEU A 1 325 ? 10.850 -8.773 6.508 1.00 92.69 325 LEU A C 1
ATOM 2518 O O . LEU A 1 325 ? 11.665 -9.668 6.280 1.00 92.69 325 LEU A O 1
ATOM 2522 N N . PRO A 1 326 ? 11.214 -7.704 7.243 1.00 90.56 326 PRO A N 1
ATOM 2523 C CA . PRO A 1 326 ? 12.546 -7.624 7.836 1.00 90.56 326 PRO A CA 1
ATOM 2524 C C . PRO A 1 326 ? 12.862 -8.815 8.758 1.00 90.56 326 PRO A C 1
ATOM 2526 O O . PRO A 1 326 ? 12.117 -9.090 9.686 1.00 90.56 326 PRO A O 1
ATOM 2529 N N . GLU A 1 327 ? 14.001 -9.481 8.564 1.00 87.75 327 GLU A N 1
ATOM 2530 C CA . GLU A 1 327 ? 14.289 -10.777 9.214 1.00 87.75 327 GLU A CA 1
ATOM 2531 C C . GLU A 1 327 ? 14.512 -10.720 10.734 1.00 87.75 327 GLU A C 1
ATOM 2533 O O . GLU A 1 327 ? 14.391 -11.732 11.418 1.00 87.75 327 GLU A O 1
ATOM 2538 N N . THR A 1 328 ? 14.852 -9.551 11.288 1.00 89.31 328 THR A N 1
ATOM 2539 C CA . THR A 1 328 ? 15.157 -9.411 12.720 1.00 89.31 328 THR A CA 1
ATOM 2540 C C . THR A 1 328 ? 14.241 -8.410 13.405 1.00 89.31 328 THR A C 1
ATOM 2542 O O . THR A 1 328 ? 13.820 -7.412 12.816 1.00 89.31 328 THR A O 1
ATOM 2545 N N . THR A 1 329 ? 14.001 -8.616 14.703 1.00 89.50 329 THR A N 1
ATOM 2546 C CA . THR A 1 329 ? 13.180 -7.707 15.521 1.00 89.50 329 THR A CA 1
ATOM 2547 C C . THR A 1 329 ? 13.682 -6.258 15.468 1.00 89.50 329 THR A C 1
ATOM 2549 O O . THR A 1 329 ? 12.888 -5.329 15.360 1.00 89.50 329 THR A O 1
ATOM 2552 N N . GLU A 1 330 ? 14.998 -6.034 15.500 1.00 91.12 330 GLU A N 1
ATOM 2553 C CA . GLU A 1 330 ? 15.560 -4.681 15.412 1.00 91.12 330 GLU A CA 1
ATOM 2554 C C . GLU A 1 330 ? 15.327 -4.058 14.027 1.00 91.12 330 GLU A C 1
ATOM 2556 O O . GLU A 1 330 ? 14.955 -2.885 13.937 1.00 91.12 330 GLU A O 1
ATOM 2561 N N . LYS A 1 331 ? 15.470 -4.837 12.946 1.00 90.38 331 LYS A N 1
ATOM 2562 C CA . LYS A 1 331 ? 15.149 -4.378 11.587 1.00 90.38 331 LYS A CA 1
ATOM 2563 C C . LYS A 1 331 ? 13.655 -4.032 11.449 1.00 90.38 331 LYS A C 1
ATOM 2565 O O . LYS A 1 331 ? 13.330 -3.019 10.827 1.00 90.38 331 LYS A O 1
ATOM 2570 N N . MET A 1 332 ? 12.760 -4.788 12.093 1.00 91.00 332 MET A N 1
ATOM 2571 C CA . MET A 1 332 ? 11.321 -4.482 12.161 1.00 91.00 332 MET A CA 1
ATOM 2572 C C . MET A 1 332 ? 11.024 -3.199 12.940 1.00 91.00 332 MET A C 1
ATOM 2574 O O . MET A 1 332 ? 10.226 -2.378 12.493 1.00 91.00 332 MET A O 1
ATOM 2578 N N . VAL A 1 333 ? 11.667 -2.987 14.092 1.00 92.31 333 VAL A N 1
ATOM 2579 C CA . VAL A 1 333 ? 11.506 -1.746 14.871 1.00 92.31 333 VAL A CA 1
ATOM 2580 C C . VAL A 1 333 ? 11.984 -0.541 14.059 1.00 92.31 333 VAL A C 1
ATOM 2582 O O . VAL A 1 333 ? 11.326 0.496 14.072 1.00 92.31 333 VAL A O 1
ATOM 2585 N N . ARG A 1 334 ? 13.088 -0.664 13.307 1.00 92.25 334 ARG A N 1
ATOM 2586 C CA . ARG A 1 334 ? 13.566 0.397 12.398 1.00 92.25 334 ARG A CA 1
ATOM 2587 C C . ARG A 1 334 ? 12.583 0.681 11.263 1.00 92.25 334 ARG A C 1
ATOM 2589 O O . ARG A 1 334 ? 12.353 1.846 10.954 1.00 92.25 334 ARG A O 1
ATOM 2596 N N . GLN A 1 335 ? 11.987 -0.354 10.668 1.00 91.56 335 GLN A N 1
ATOM 2597 C CA . GLN A 1 335 ? 10.952 -0.182 9.645 1.00 91.56 335 GLN A CA 1
ATOM 2598 C C . GLN A 1 335 ? 9.726 0.546 10.211 1.00 91.56 335 GLN A C 1
ATOM 2600 O O . GLN A 1 335 ? 9.304 1.551 9.646 1.00 91.56 335 GLN A O 1
ATOM 2605 N N . ASN A 1 336 ? 9.220 0.115 11.369 1.00 93.44 336 ASN A N 1
ATOM 2606 C CA . ASN A 1 336 ? 8.094 0.775 12.032 1.00 93.44 336 ASN A CA 1
ATOM 2607 C C . ASN A 1 336 ? 8.413 2.220 12.446 1.00 93.44 336 ASN A C 1
ATOM 2609 O O . ASN A 1 336 ? 7.556 3.089 12.317 1.00 93.44 336 ASN A O 1
ATOM 2613 N N . ALA A 1 337 ? 9.639 2.502 12.900 1.00 94.56 337 ALA A N 1
ATOM 2614 C CA . ALA A 1 337 ? 10.080 3.865 13.198 1.00 94.56 337 ALA A CA 1
ATOM 2615 C C . ALA A 1 337 ? 10.056 4.756 11.944 1.00 94.56 337 ALA A C 1
ATOM 2617 O O . ALA A 1 337 ? 9.564 5.878 12.001 1.00 94.56 337 ALA A O 1
ATOM 2618 N N . ARG A 1 338 ? 10.508 4.251 10.787 1.00 93.19 338 ARG A N 1
ATOM 2619 C CA . ARG A 1 338 ? 10.413 4.979 9.510 1.00 93.19 338 ARG A CA 1
ATOM 2620 C C . ARG A 1 338 ? 8.968 5.263 9.115 1.00 93.19 338 ARG A C 1
ATOM 2622 O O . ARG A 1 338 ? 8.661 6.388 8.738 1.00 93.19 338 ARG A O 1
ATOM 2629 N N . TRP A 1 339 ? 8.087 4.270 9.218 1.00 93.38 339 TRP A N 1
ATOM 2630 C CA . TRP A 1 339 ? 6.665 4.466 8.931 1.00 93.38 339 TRP A CA 1
ATOM 2631 C C . TRP A 1 339 ? 6.021 5.474 9.879 1.00 93.38 339 TRP A C 1
ATOM 2633 O O . TRP A 1 339 ? 5.244 6.313 9.436 1.00 93.38 339 TRP A O 1
ATOM 2643 N N . TYR A 1 340 ? 6.373 5.440 11.165 1.00 95.38 340 TYR A N 1
ATOM 2644 C CA . TYR A 1 340 ? 5.871 6.416 12.124 1.00 95.38 340 TYR A CA 1
ATOM 2645 C C . TYR A 1 340 ? 6.412 7.828 11.857 1.00 95.38 340 TYR A C 1
ATOM 2647 O O . TYR A 1 340 ? 5.656 8.788 11.957 1.00 95.38 340 TYR A O 1
ATOM 2655 N N . GLN A 1 341 ? 7.675 7.971 11.440 1.00 94.81 341 GLN A N 1
ATOM 2656 C CA . GLN A 1 341 ? 8.187 9.260 10.963 1.00 94.81 341 GLN A CA 1
ATOM 2657 C C . GLN A 1 341 ? 7.364 9.771 9.773 1.00 94.81 341 GLN A C 1
ATOM 2659 O O . GLN A 1 341 ? 6.935 10.917 9.786 1.00 94.81 341 GLN A O 1
ATOM 2664 N N . GLY A 1 342 ? 7.061 8.913 8.794 1.00 93.19 342 GLY A N 1
ATOM 2665 C CA . GLY A 1 342 ? 6.199 9.277 7.666 1.00 93.19 342 GLY A CA 1
ATOM 2666 C C . GLY A 1 342 ? 4.788 9.703 8.089 1.00 93.19 342 GLY A C 1
ATOM 2667 O O . GLY A 1 342 ? 4.252 10.680 7.577 1.00 93.19 342 GLY A O 1
ATOM 2668 N N . VAL A 1 343 ? 4.222 9.050 9.109 1.00 94.06 343 VAL A N 1
ATOM 2669 C CA . VAL A 1 343 ? 2.964 9.467 9.755 1.00 94.06 343 VAL A CA 1
ATOM 2670 C C . VAL A 1 343 ? 3.069 10.872 10.363 1.00 94.06 343 VAL A C 1
ATOM 2672 O O . VAL A 1 343 ? 2.125 11.650 10.267 1.00 94.06 343 VAL A O 1
ATOM 2675 N N . LEU A 1 344 ? 4.194 11.238 10.979 1.00 95.38 344 LEU A N 1
ATOM 2676 C CA . LEU A 1 344 ? 4.392 12.606 11.471 1.00 95.38 344 LEU A CA 1
ATOM 2677 C C . LEU A 1 344 ? 4.526 13.606 10.311 1.00 95.38 344 LEU A C 1
ATOM 2679 O O . LEU A 1 344 ? 3.890 14.662 10.343 1.00 95.38 344 LEU A O 1
ATOM 2683 N N . ASP A 1 345 ? 5.288 13.255 9.273 1.00 93.69 345 ASP A N 1
ATOM 2684 C CA . ASP A 1 345 ? 5.511 14.096 8.088 1.00 93.69 345 ASP A CA 1
ATOM 2685 C C . ASP A 1 345 ? 4.191 14.392 7.342 1.00 93.69 345 ASP A C 1
ATOM 2687 O O . ASP A 1 345 ? 3.925 15.528 6.929 1.00 93.69 345 ASP A O 1
ATOM 2691 N N . ASP A 1 346 ? 3.314 13.388 7.229 1.00 95.12 346 ASP A N 1
ATOM 2692 C CA . ASP A 1 346 ? 2.002 13.475 6.578 1.00 95.12 346 ASP A CA 1
ATOM 2693 C C . ASP A 1 346 ? 1.085 14.533 7.226 1.00 95.12 346 ASP A C 1
ATOM 2695 O O . ASP A 1 346 ? 0.207 15.083 6.556 1.00 95.12 346 ASP A O 1
ATOM 2699 N N . VAL A 1 347 ? 1.275 14.875 8.509 1.00 96.00 347 VAL A N 1
ATOM 2700 C CA . VAL A 1 347 ? 0.461 15.894 9.201 1.00 96.00 347 VAL A CA 1
ATOM 2701 C C . VAL A 1 347 ? 0.618 17.262 8.541 1.00 96.00 347 VAL A C 1
ATOM 2703 O O . VAL A 1 347 ? -0.377 17.957 8.312 1.00 96.00 347 VAL A O 1
ATOM 2706 N N . ALA A 1 348 ? 1.851 17.654 8.207 1.00 95.38 348 ALA A N 1
ATOM 2707 C CA . ALA A 1 348 ? 2.120 18.930 7.553 1.00 95.38 348 ALA A CA 1
ATOM 2708 C C . ALA A 1 348 ? 1.497 18.967 6.151 1.00 95.38 348 ALA A C 1
ATOM 2710 O O . ALA A 1 348 ? 0.823 19.940 5.796 1.00 95.38 348 ALA A O 1
ATOM 2711 N N . PHE A 1 349 ? 1.642 17.875 5.393 1.00 95.00 349 PHE A N 1
ATOM 2712 C CA . PHE A 1 349 ? 1.034 17.719 4.074 1.00 95.00 349 PHE A CA 1
ATOM 2713 C C . PHE A 1 349 ? -0.498 17.819 4.129 1.00 95.00 349 PHE A C 1
ATOM 2715 O O . PHE A 1 349 ? -1.104 18.598 3.389 1.00 95.00 349 PHE A O 1
ATOM 2722 N N . LEU A 1 350 ? -1.143 17.084 5.037 1.00 95.75 350 LEU A N 1
ATOM 2723 C CA . LEU A 1 350 ? -2.598 17.077 5.199 1.00 95.75 350 LEU A CA 1
ATOM 2724 C C . LEU A 1 350 ? -3.130 18.434 5.664 1.00 95.75 350 LEU A C 1
ATOM 2726 O O . LEU A 1 350 ? -4.151 18.902 5.158 1.00 95.75 350 LEU A O 1
ATOM 2730 N N . ARG A 1 351 ? -2.422 19.110 6.576 1.00 97.38 351 ARG A N 1
ATOM 2731 C CA . ARG A 1 351 ? -2.766 20.468 7.017 1.00 97.38 351 ARG A CA 1
ATOM 2732 C C . ARG A 1 351 ? -2.674 21.467 5.869 1.00 97.38 351 ARG A C 1
ATOM 2734 O O . ARG A 1 351 ? -3.581 22.281 5.713 1.00 97.38 351 ARG A O 1
ATOM 2741 N N . ALA A 1 352 ? -1.614 21.411 5.064 1.00 96.31 352 ALA A N 1
ATOM 2742 C CA . ALA A 1 352 ? -1.464 22.267 3.889 1.00 96.31 352 ALA A CA 1
ATOM 2743 C C . ALA A 1 352 ? -2.549 21.983 2.839 1.00 96.31 352 ALA A C 1
ATOM 2745 O O . ALA A 1 352 ? -3.129 22.913 2.284 1.00 96.31 352 ALA A O 1
ATOM 2746 N N . THR A 1 353 ? -2.873 20.709 2.616 1.00 95.31 353 THR A N 1
ATOM 2747 C CA . THR A 1 353 ? -3.939 20.277 1.700 1.00 95.31 353 THR A CA 1
ATOM 2748 C C . THR A 1 353 ? -5.301 20.807 2.146 1.00 95.31 353 THR A C 1
ATOM 2750 O O . THR A 1 353 ? -6.016 21.405 1.346 1.00 95.31 353 THR A O 1
ATOM 2753 N N . TRP A 1 354 ? -5.644 20.672 3.430 1.00 96.88 354 TRP A N 1
ATOM 2754 C CA . TRP A 1 354 ? -6.888 21.222 3.971 1.00 96.88 354 TRP A CA 1
ATOM 2755 C C . TRP A 1 354 ? -6.927 22.754 3.912 1.00 96.88 354 TRP A C 1
ATOM 2757 O O . TRP A 1 354 ? -7.949 23.314 3.544 1.00 96.88 354 TRP A O 1
ATOM 2767 N N . ARG A 1 355 ? -5.817 23.446 4.196 1.00 97.31 355 ARG A N 1
ATOM 2768 C CA . ARG A 1 355 ? -5.749 24.913 4.075 1.00 97.31 355 ARG A CA 1
ATOM 2769 C C . ARG A 1 355 ? -5.967 25.406 2.645 1.00 97.31 355 ARG A C 1
ATOM 2771 O O . ARG A 1 355 ? -6.602 26.435 2.462 1.00 97.31 355 ARG A O 1
ATOM 2778 N N . ARG A 1 356 ? -5.448 24.682 1.649 1.00 96.12 356 ARG A N 1
ATOM 2779 C CA . ARG A 1 356 ? -5.650 24.999 0.225 1.00 96.12 356 ARG A CA 1
ATOM 2780 C C . ARG A 1 356 ? -7.070 24.681 -0.244 1.00 96.12 356 ARG A C 1
ATOM 2782 O O . ARG A 1 356 ? -7.611 25.408 -1.064 1.00 96.12 356 ARG A O 1
ATOM 2789 N N . ALA A 1 357 ? -7.660 23.602 0.267 1.00 95.19 357 ALA A N 1
ATOM 2790 C CA . ALA A 1 357 ? -9.003 23.150 -0.083 1.00 95.19 357 ALA A CA 1
ATOM 2791 C C . ALA A 1 357 ? -9.761 22.693 1.182 1.00 95.19 357 ALA A C 1
ATOM 2793 O O . ALA A 1 357 ? -9.724 21.497 1.517 1.00 95.19 357 ALA A O 1
ATOM 2794 N N . PRO A 1 358 ? -10.445 23.615 1.893 1.00 95.56 358 PRO A N 1
ATOM 2795 C CA . PRO A 1 358 ? -11.049 23.359 3.202 1.00 95.56 358 PRO A CA 1
ATOM 2796 C C . PRO A 1 358 ? -12.374 22.591 3.107 1.00 95.56 358 PRO A C 1
ATOM 2798 O O . PRO A 1 358 ? -13.434 23.060 3.511 1.00 95.56 358 PRO A O 1
ATOM 2801 N N . THR A 1 359 ? -12.322 21.370 2.576 1.00 95.62 359 THR A N 1
ATOM 2802 C CA . THR A 1 359 ? -13.473 20.465 2.495 1.00 95.62 359 THR A CA 1
ATOM 2803 C C . THR A 1 359 ? -13.633 19.646 3.774 1.00 95.62 359 THR A C 1
ATOM 2805 O O . THR A 1 359 ? -12.661 19.356 4.483 1.00 95.62 359 THR A O 1
ATOM 2808 N N . ALA A 1 360 ? -14.865 19.207 4.042 1.00 96.56 360 ALA A N 1
ATOM 2809 C CA . ALA A 1 360 ? -15.168 18.294 5.142 1.00 96.56 360 ALA A CA 1
ATOM 2810 C C . ALA A 1 360 ? -14.372 16.982 5.026 1.00 96.56 360 ALA A C 1
ATOM 2812 O O . ALA A 1 360 ? -13.870 16.465 6.025 1.00 96.56 360 ALA A O 1
ATOM 2813 N N . PHE A 1 361 ? -14.183 16.485 3.800 1.00 95.88 361 PHE A N 1
ATOM 2814 C CA . PHE A 1 361 ? -13.338 15.326 3.536 1.00 95.88 361 PHE A CA 1
ATOM 2815 C C . PHE A 1 361 ? -11.882 15.562 3.961 1.00 95.88 361 PHE A C 1
ATOM 2817 O O . PHE A 1 361 ? -11.350 14.775 4.744 1.00 95.88 361 PHE A O 1
ATOM 2824 N N . ASN A 1 362 ? -11.245 16.648 3.507 1.00 96.06 362 ASN A N 1
ATOM 2825 C CA . ASN A 1 362 ? -9.838 16.934 3.813 1.00 96.06 362 ASN A CA 1
ATOM 2826 C C . ASN A 1 362 ? -9.604 17.162 5.310 1.00 96.06 362 ASN A C 1
ATOM 2828 O O . ASN A 1 362 ? -8.632 16.642 5.862 1.00 96.06 362 ASN A O 1
ATOM 2832 N N . LEU A 1 363 ? -10.529 17.849 5.990 1.00 96.62 363 LEU A N 1
ATOM 2833 C CA . LEU A 1 363 ? -10.478 17.991 7.444 1.00 96.62 363 LEU A CA 1
ATOM 2834 C C . LEU A 1 363 ? -10.565 16.627 8.136 1.00 96.62 363 LEU A C 1
ATOM 2836 O O . LEU A 1 363 ? -9.786 16.327 9.041 1.00 96.62 363 LEU A O 1
ATOM 2840 N N . ALA A 1 364 ? -11.481 15.768 7.692 1.00 95.81 364 ALA A N 1
ATOM 2841 C CA . ALA A 1 364 ? -11.632 14.443 8.268 1.00 95.81 364 ALA A CA 1
ATOM 2842 C C . ALA A 1 364 ? -10.414 13.547 8.014 1.00 95.81 364 ALA A C 1
ATOM 2844 O O . ALA A 1 364 ? -10.086 12.738 8.883 1.00 95.81 364 ALA A O 1
ATOM 2845 N N . GLN A 1 365 ? -9.739 13.676 6.864 1.00 94.38 365 GLN A N 1
ATOM 2846 C CA . GLN A 1 365 ? -8.470 12.991 6.606 1.00 94.38 365 GLN A CA 1
ATOM 2847 C C . GLN A 1 365 ? -7.410 13.413 7.629 1.00 94.38 365 GLN A C 1
ATOM 2849 O O . GLN A 1 365 ? -6.829 12.542 8.273 1.00 94.38 365 GLN A O 1
ATOM 2854 N N . LEU A 1 366 ? -7.230 14.721 7.845 1.00 96.00 366 LEU A N 1
ATOM 2855 C CA . LEU A 1 366 ? -6.284 15.264 8.823 1.00 96.00 366 LEU A CA 1
ATOM 2856 C C . LEU A 1 366 ? -6.588 14.785 10.250 1.00 96.00 366 LEU A C 1
ATOM 2858 O O . LEU A 1 366 ? -5.734 14.173 10.889 1.00 96.00 366 LEU A O 1
ATOM 2862 N N . LEU A 1 367 ? -7.811 15.004 10.741 1.00 96.12 367 LEU A N 1
ATOM 2863 C CA . LEU A 1 367 ? -8.181 14.662 12.119 1.00 96.12 367 LEU A CA 1
ATOM 2864 C C . LEU A 1 367 ? -8.068 13.159 12.388 1.00 96.12 367 LEU A C 1
ATOM 2866 O O . LEU A 1 367 ? -7.557 12.743 13.427 1.00 96.12 367 LEU A O 1
ATOM 2870 N N . ARG A 1 368 ? -8.500 12.320 11.438 1.00 93.31 368 ARG A N 1
ATOM 2871 C CA . ARG A 1 368 ? -8.391 10.862 11.578 1.00 93.31 368 ARG A CA 1
ATOM 2872 C C . ARG A 1 368 ? -6.960 10.366 11.445 1.00 93.31 368 ARG A C 1
ATOM 2874 O O . ARG A 1 368 ? -6.661 9.332 12.036 1.00 93.31 368 ARG A O 1
ATOM 2881 N N . HIS A 1 369 ? -6.107 11.046 10.685 1.00 94.81 369 HIS A N 1
ATOM 2882 C CA . HIS A 1 369 ? -4.686 10.724 10.621 1.00 94.81 369 HIS A CA 1
ATOM 2883 C C . HIS A 1 369 ? -4.014 10.993 11.970 1.00 94.81 369 HIS A C 1
ATOM 2885 O O . HIS A 1 369 ? -3.382 10.098 12.529 1.00 94.81 369 HIS A O 1
ATOM 2891 N N . VAL A 1 370 ? -4.232 12.183 12.536 1.00 95.25 370 VAL A N 1
ATOM 2892 C CA . VAL A 1 370 ? -3.699 12.554 13.853 1.00 95.25 370 VAL A CA 1
ATOM 2893 C C . VAL A 1 370 ? -4.217 11.597 14.932 1.00 95.25 370 VAL A C 1
ATOM 2895 O O . VAL A 1 370 ? -3.428 10.970 15.632 1.00 95.25 370 VAL A O 1
ATOM 2898 N N . GLY A 1 371 ? -5.533 11.396 15.021 1.00 91.75 371 GLY A N 1
ATOM 2899 C CA . GLY A 1 371 ? -6.120 10.536 16.051 1.00 91.75 371 GLY A CA 1
ATOM 2900 C C . GLY A 1 371 ? -5.734 9.057 15.926 1.00 91.75 371 GLY A C 1
ATOM 2901 O O . GLY A 1 371 ? -5.278 8.458 16.893 1.00 91.75 371 GLY A O 1
ATOM 2902 N N . ASN A 1 372 ? -5.888 8.454 14.741 1.00 88.81 372 ASN A N 1
ATOM 2903 C CA . ASN A 1 372 ? -5.731 6.998 14.582 1.00 88.81 372 ASN A CA 1
ATOM 2904 C C . ASN A 1 372 ? -4.290 6.545 14.300 1.00 88.81 372 ASN A C 1
ATOM 2906 O O . ASN A 1 372 ? -4.032 5.343 14.281 1.00 88.81 372 ASN A O 1
ATOM 2910 N N . LYS A 1 373 ? -3.368 7.459 13.972 1.00 90.50 373 LYS A N 1
ATOM 2911 C CA . LYS A 1 373 ? -1.977 7.094 13.668 1.00 90.50 373 LYS A CA 1
ATOM 2912 C C . LYS A 1 373 ? -0.993 7.776 14.606 1.00 90.50 373 LYS A C 1
ATOM 2914 O O . LYS A 1 373 ? -0.292 7.076 15.327 1.00 90.50 373 LYS A O 1
ATOM 2919 N N . VAL A 1 374 ? -0.988 9.111 14.641 1.00 93.75 374 VAL A N 1
ATOM 2920 C CA . VAL A 1 374 ? -0.042 9.881 15.471 1.00 93.75 374 VAL A CA 1
ATOM 2921 C C . VAL A 1 374 ? -0.244 9.566 16.954 1.00 93.75 374 VAL A C 1
ATOM 2923 O O . VAL A 1 374 ? 0.711 9.249 17.649 1.00 93.75 374 VAL A O 1
ATOM 2926 N N . VAL A 1 375 ? -1.488 9.597 17.438 1.00 93.31 375 VAL A N 1
ATOM 2927 C CA . VAL A 1 375 ? -1.780 9.343 18.859 1.00 93.31 375 VAL A CA 1
ATOM 2928 C C . VAL A 1 375 ? -1.824 7.851 19.182 1.00 93.31 375 VAL A C 1
ATOM 2930 O O . VAL A 1 375 ? -1.331 7.437 20.226 1.00 93.31 375 VAL A O 1
ATOM 2933 N N . GLU A 1 376 ? -2.415 7.029 18.312 1.00 90.81 376 GLU A N 1
ATOM 2934 C CA . GLU A 1 376 ? -2.677 5.620 18.627 1.00 90.81 376 GLU A CA 1
ATOM 2935 C C . GLU A 1 376 ? -1.400 4.760 18.654 1.00 90.81 376 GLU A C 1
ATOM 2937 O O . GLU A 1 376 ? -1.242 3.936 19.554 1.00 90.81 376 GLU A O 1
ATOM 2942 N N . TRP A 1 377 ? -0.458 4.947 17.720 1.00 91.38 377 TRP A N 1
ATOM 2943 C CA . TRP A 1 377 ? 0.723 4.074 17.609 1.00 91.38 377 TRP A CA 1
ATOM 2944 C C . TRP A 1 377 ? 1.638 4.083 18.852 1.00 91.38 377 TRP A C 1
ATOM 2946 O O . TRP A 1 377 ? 2.034 2.996 19.284 1.00 91.38 377 TRP A O 1
ATOM 2956 N N . PRO A 1 378 ? 1.958 5.236 19.477 1.00 94.62 378 PRO A N 1
ATOM 2957 C CA . PRO A 1 378 ? 2.792 5.280 20.684 1.00 94.62 378 PRO A CA 1
ATOM 2958 C C . PRO A 1 378 ? 2.148 4.674 21.934 1.00 94.62 378 PRO A C 1
ATOM 2960 O O . PRO A 1 378 ? 2.855 4.377 22.895 1.00 94.62 378 PRO A O 1
ATOM 2963 N N . ILE A 1 379 ? 0.822 4.519 21.962 1.00 92.12 379 ILE A N 1
ATOM 2964 C CA . ILE A 1 379 ? 0.103 4.143 23.188 1.00 92.12 379 ILE A CA 1
ATOM 2965 C C . ILE A 1 379 ? -0.572 2.775 23.101 1.00 92.12 379 ILE A C 1
ATOM 2967 O O . ILE A 1 379 ? -0.829 2.164 24.138 1.00 92.12 379 ILE A O 1
ATOM 2971 N N . ALA A 1 380 ? -0.857 2.278 21.892 1.00 87.56 380 ALA A N 1
ATOM 2972 C CA . ALA A 1 380 ? -1.714 1.115 21.672 1.00 87.56 380 ALA A CA 1
ATOM 2973 C C . ALA A 1 380 ? -1.273 -0.129 22.457 1.00 87.56 380 ALA A C 1
ATOM 2975 O O . ALA A 1 380 ? -2.108 -0.787 23.077 1.00 87.56 380 ALA A O 1
ATOM 2976 N N . ALA A 1 381 ? 0.028 -0.432 22.485 1.00 87.81 381 ALA A N 1
ATOM 2977 C CA . ALA A 1 381 ? 0.530 -1.634 23.148 1.00 87.81 381 ALA A CA 1
ATOM 2978 C C . ALA A 1 381 ? 0.338 -1.643 24.677 1.00 87.81 381 ALA A C 1
ATOM 2980 O O . ALA A 1 381 ? 0.367 -2.712 25.281 1.00 87.81 381 ALA A O 1
ATOM 2981 N N . ILE A 1 382 ? 0.134 -0.475 25.297 1.00 88.75 382 ILE A N 1
ATOM 2982 C CA . ILE A 1 382 ? -0.018 -0.320 26.752 1.00 88.75 382 ILE A CA 1
ATOM 2983 C C . ILE A 1 382 ? -1.472 -0.006 27.104 1.00 88.75 382 ILE A C 1
ATOM 2985 O O . ILE A 1 382 ? -2.076 -0.662 27.949 1.00 88.75 382 ILE A O 1
ATOM 2989 N N . VAL A 1 383 ? -2.054 0.989 26.435 1.00 88.75 383 VAL A N 1
ATOM 2990 C CA . VAL A 1 383 ? -3.362 1.540 26.793 1.00 88.75 383 VAL A CA 1
ATOM 2991 C C . VAL A 1 383 ? -4.483 0.531 26.567 1.00 88.75 383 VAL A C 1
ATOM 2993 O O . VAL A 1 383 ? -5.340 0.396 27.434 1.00 88.75 383 VAL A O 1
ATOM 2996 N N . TYR A 1 384 ? -4.478 -0.222 25.463 1.00 85.75 384 TYR A N 1
ATOM 2997 C CA . TYR A 1 384 ? -5.550 -1.189 25.201 1.00 85.75 384 TYR A CA 1
ATOM 2998 C C . TYR A 1 384 ? -5.611 -2.315 26.258 1.00 85.75 384 TYR A C 1
ATOM 3000 O O . TYR A 1 384 ? -6.698 -2.534 26.798 1.00 85.75 384 TYR A O 1
ATOM 3008 N N . PRO A 1 385 ? -4.498 -2.988 26.630 1.00 85.88 385 PRO A N 1
ATOM 3009 C CA . PRO A 1 385 ? -4.509 -3.957 27.731 1.00 85.88 385 PRO A CA 1
ATOM 3010 C C . PRO A 1 385 ? -4.918 -3.358 29.083 1.00 85.88 385 PRO A C 1
ATOM 3012 O O . PRO A 1 385 ? -5.742 -3.943 29.787 1.00 85.88 385 PRO A O 1
ATOM 3015 N N . VAL A 1 386 ? -4.385 -2.181 29.433 1.00 90.06 386 VAL A N 1
ATOM 3016 C CA . VAL A 1 386 ? -4.684 -1.515 30.713 1.00 90.06 386 VAL A CA 1
ATOM 3017 C C . VAL A 1 386 ? -6.158 -1.135 30.807 1.00 90.06 386 VAL A C 1
ATOM 3019 O O . VAL A 1 386 ? -6.777 -1.351 31.845 1.00 90.06 386 VAL A O 1
ATOM 3022 N N . ILE A 1 387 ? -6.751 -0.620 29.728 1.00 88.56 387 ILE A N 1
ATOM 3023 C CA . ILE A 1 387 ? -8.177 -0.281 29.697 1.00 88.56 387 ILE A CA 1
ATOM 3024 C C . ILE A 1 387 ? -9.052 -1.536 29.805 1.00 88.56 387 ILE A C 1
ATOM 3026 O O . ILE A 1 387 ? -10.069 -1.504 30.497 1.00 88.56 387 ILE A O 1
ATOM 3030 N N . GLY A 1 388 ? -8.661 -2.646 29.171 1.00 87.38 388 GLY A N 1
ATOM 3031 C CA . GLY A 1 388 ? -9.352 -3.928 29.330 1.00 87.38 388 GLY A CA 1
ATOM 3032 C C . GLY A 1 388 ? -9.399 -4.368 30.796 1.00 87.38 388 GLY A C 1
ATOM 3033 O O . GLY A 1 388 ? -10.478 -4.604 31.339 1.00 87.38 388 GLY A O 1
ATOM 3034 N N . PHE A 1 389 ? -8.241 -4.367 31.466 1.00 89.44 389 PHE A N 1
ATOM 3035 C CA . PHE A 1 389 ? -8.141 -4.678 32.894 1.00 89.44 389 PHE A CA 1
ATOM 3036 C C . PHE A 1 389 ? -8.941 -3.703 33.768 1.00 89.44 389 PHE A C 1
ATOM 3038 O O . PHE A 1 389 ? -9.671 -4.120 34.667 1.00 89.44 389 PHE A O 1
ATOM 3045 N N . LEU A 1 390 ? -8.848 -2.402 33.480 1.00 89.62 390 LEU A N 1
ATOM 3046 C CA . LEU A 1 390 ? -9.583 -1.370 34.205 1.00 89.62 390 LEU A CA 1
ATOM 3047 C C . LEU A 1 390 ? -11.099 -1.563 34.073 1.00 89.62 390 LEU A C 1
ATOM 3049 O O . LEU A 1 390 ? -11.819 -1.327 35.035 1.00 89.62 390 LEU A O 1
ATOM 3053 N N . GLY A 1 391 ? -11.590 -2.013 32.914 1.00 90.00 391 GLY A N 1
ATOM 3054 C CA . GLY A 1 391 ? -12.998 -2.368 32.721 1.00 90.00 391 GLY A CA 1
ATOM 3055 C C . GLY A 1 391 ? -13.468 -3.437 33.709 1.00 90.00 391 GLY A C 1
ATOM 3056 O O . GLY A 1 391 ? -14.440 -3.207 34.429 1.00 90.00 391 GLY A O 1
ATOM 3057 N N . TRP A 1 392 ? -12.728 -4.546 33.824 1.00 93.00 392 TRP A N 1
ATOM 3058 C CA . TRP A 1 392 ? -13.030 -5.594 34.806 1.00 93.00 392 TRP A CA 1
ATOM 3059 C C . TRP A 1 392 ? -12.951 -5.086 36.245 1.00 93.00 392 TRP A C 1
ATOM 3061 O O . TRP A 1 392 ? -13.858 -5.339 37.032 1.00 93.00 392 TRP A O 1
ATOM 3071 N N . HIS A 1 393 ? -11.902 -4.335 36.591 1.00 92.69 393 HIS A N 1
ATOM 3072 C CA . HIS A 1 393 ? -11.739 -3.792 37.940 1.00 92.69 393 HIS A CA 1
ATOM 3073 C C . HIS A 1 393 ? -12.894 -2.855 38.327 1.00 92.69 393 HIS A C 1
ATOM 3075 O O . HIS A 1 393 ? -13.462 -2.970 39.414 1.00 92.69 393 HIS A O 1
ATOM 3081 N N . LEU A 1 394 ? -13.276 -1.944 37.428 1.00 92.31 394 LEU A N 1
ATOM 3082 C CA . LEU A 1 394 ? -14.362 -1.000 37.674 1.00 92.31 394 LEU A CA 1
ATOM 3083 C C . LEU A 1 394 ? -15.726 -1.688 37.740 1.00 92.31 394 LEU A C 1
ATOM 3085 O O . LEU A 1 394 ? -16.593 -1.183 38.445 1.00 92.31 394 LEU A O 1
ATOM 3089 N N . ALA A 1 395 ? -15.918 -2.832 37.077 1.00 93.00 395 ALA A N 1
ATOM 3090 C CA . ALA A 1 395 ? -17.161 -3.589 37.176 1.00 93.00 395 ALA A CA 1
ATOM 3091 C C . ALA A 1 395 ? -17.497 -3.914 38.640 1.00 93.00 395 ALA A C 1
ATOM 3093 O O . ALA A 1 395 ? -18.578 -3.565 39.105 1.00 93.00 395 ALA A O 1
ATOM 3094 N N . TYR A 1 396 ? -16.545 -4.465 39.404 1.00 92.69 396 TYR A N 1
ATOM 3095 C CA . TYR A 1 396 ? -16.741 -4.815 40.820 1.00 92.69 396 TYR A CA 1
ATOM 3096 C C . TYR A 1 396 ? -17.079 -3.617 41.710 1.00 92.69 396 TYR A C 1
ATOM 3098 O O . TYR A 1 396 ? -17.818 -3.756 42.685 1.00 92.69 396 TYR A O 1
ATOM 3106 N N . ARG A 1 397 ? -16.582 -2.426 41.358 1.00 91.44 397 ARG A N 1
ATOM 3107 C CA . ARG A 1 397 ? -16.896 -1.186 42.075 1.00 91.44 397 ARG A CA 1
ATOM 3108 C C . ARG A 1 397 ? -18.362 -0.765 41.926 1.00 91.44 397 ARG A C 1
ATOM 3110 O O . ARG A 1 397 ? -18.872 -0.099 42.818 1.00 91.44 397 ARG A O 1
ATOM 3117 N N . PHE A 1 398 ? -19.011 -1.146 40.829 1.00 91.44 398 PHE A N 1
ATOM 3118 C CA . PHE A 1 398 ? -20.430 -0.896 40.553 1.00 91.44 398 PHE A CA 1
ATOM 3119 C C . PHE A 1 398 ? -21.265 -2.182 40.660 1.00 91.44 398 PHE A C 1
ATOM 3121 O O . PHE A 1 398 ? -22.247 -2.352 39.938 1.00 91.44 398 PHE A O 1
ATOM 3128 N N . SER A 1 399 ? -20.854 -3.115 41.527 1.00 92.75 399 SER A N 1
ATOM 3129 C CA . SER A 1 399 ? -21.536 -4.402 41.742 1.00 92.75 399 SER A CA 1
ATOM 3130 C C . SER A 1 399 ? -22.958 -4.256 42.291 1.00 92.75 399 SER A C 1
ATOM 3132 O O . SER A 1 399 ? -23.798 -5.117 42.048 1.00 92.75 399 SER A O 1
ATOM 3134 N N . ASP A 1 400 ? -23.258 -3.130 42.939 1.00 93.38 400 ASP A N 1
ATOM 3135 C CA . ASP A 1 400 ? -24.595 -2.716 43.373 1.00 93.38 400 ASP A CA 1
ATOM 3136 C C . ASP A 1 400 ? -25.548 -2.409 42.202 1.00 93.38 400 ASP A C 1
ATOM 3138 O O . ASP A 1 400 ? -26.760 -2.324 42.388 1.00 93.38 400 ASP A O 1
ATOM 3142 N N . ARG A 1 401 ? -25.019 -2.247 40.981 1.00 93.06 401 ARG A N 1
ATOM 3143 C CA . ARG A 1 401 ? -25.775 -1.911 39.769 1.00 93.06 401 ARG A CA 1
ATOM 3144 C C . ARG A 1 401 ? -25.661 -3.043 38.744 1.00 93.06 401 ARG A C 1
ATOM 3146 O O . ARG A 1 401 ? -24.746 -3.014 37.917 1.00 93.06 401 ARG A O 1
ATOM 3153 N N . PRO A 1 402 ? -26.616 -3.992 38.704 1.00 93.06 402 PRO A N 1
ATOM 3154 C CA . PRO A 1 402 ? -26.499 -5.217 37.907 1.00 9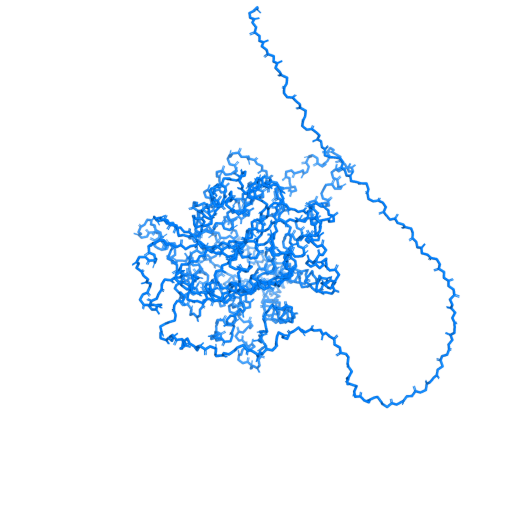3.06 402 PRO A CA 1
ATOM 3155 C C . PRO A 1 402 ? -26.166 -4.989 36.428 1.00 93.06 402 PRO A C 1
ATOM 3157 O O . PRO A 1 402 ? -25.307 -5.671 35.871 1.00 93.06 402 PRO A O 1
ATOM 3160 N N . LEU A 1 403 ? -26.792 -3.994 35.788 1.00 91.62 403 LEU A N 1
ATOM 3161 C CA . LEU A 1 403 ? -26.531 -3.672 34.380 1.00 91.62 403 LEU A CA 1
ATOM 3162 C C . LEU A 1 403 ? -25.111 -3.133 34.155 1.00 91.62 403 LEU A C 1
ATOM 3164 O O . LEU A 1 403 ? -24.440 -3.538 33.210 1.00 91.62 403 LEU A O 1
ATOM 3168 N N . VAL A 1 404 ? -24.640 -2.239 35.027 1.00 90.69 404 VAL A N 1
ATOM 3169 C CA . VAL A 1 404 ? -23.303 -1.628 34.932 1.00 90.69 404 VAL A CA 1
ATOM 3170 C C . VAL A 1 404 ? -22.228 -2.677 35.197 1.00 90.69 404 VAL A C 1
ATOM 3172 O O . VAL A 1 404 ? -21.274 -2.780 34.430 1.00 90.69 404 VAL A O 1
ATOM 3175 N N . PHE A 1 405 ? -22.423 -3.506 36.224 1.00 93.38 405 PHE A N 1
ATOM 3176 C CA . PHE A 1 405 ? -21.570 -4.652 36.519 1.00 93.38 405 PHE A CA 1
ATOM 3177 C C . PHE A 1 405 ? -21.469 -5.599 35.316 1.00 93.38 405 PHE A C 1
ATOM 3179 O O . PHE A 1 405 ? -20.371 -5.897 34.844 1.00 93.38 405 PHE A O 1
ATOM 3186 N N . THR A 1 406 ? -22.615 -6.001 34.758 1.00 93.25 406 THR A N 1
ATOM 3187 C CA . THR A 1 406 ? -22.672 -6.917 33.611 1.00 93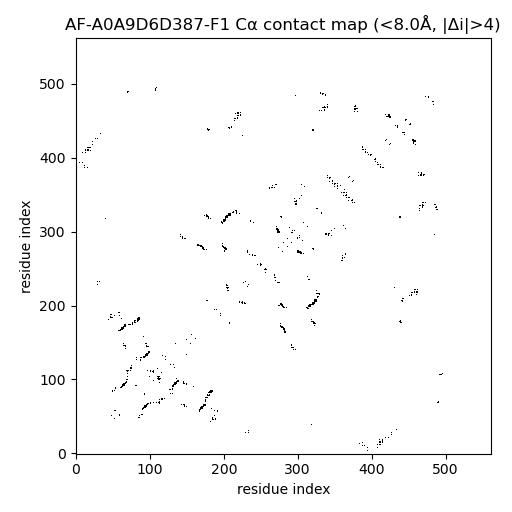.25 406 THR A CA 1
ATOM 3188 C C . THR A 1 406 ? -21.951 -6.336 32.398 1.00 93.25 406 THR A C 1
ATOM 3190 O O . THR A 1 406 ? -21.133 -7.023 31.793 1.00 93.25 406 THR A O 1
ATOM 3193 N N . LEU A 1 407 ? -22.185 -5.064 32.058 1.00 90.38 407 LEU A N 1
ATOM 3194 C CA . LEU A 1 407 ? -21.498 -4.402 30.943 1.00 90.38 407 LEU A CA 1
ATOM 3195 C C . LEU A 1 407 ? -19.987 -4.269 31.187 1.00 90.38 407 LEU A C 1
ATOM 3197 O O . LEU A 1 407 ? -19.200 -4.487 30.263 1.00 90.38 407 LEU A O 1
ATOM 3201 N N . GLY A 1 408 ? -19.584 -3.961 32.422 1.00 90.94 408 GLY A N 1
ATOM 3202 C CA . GLY A 1 408 ? -18.183 -3.848 32.830 1.00 90.94 408 GLY A CA 1
ATOM 3203 C C . GLY A 1 408 ? -17.408 -5.162 32.728 1.00 90.94 408 GLY A C 1
ATOM 3204 O O . GLY A 1 408 ? -16.224 -5.143 32.404 1.00 90.94 408 GLY A O 1
ATOM 3205 N N . ILE A 1 409 ? -18.070 -6.303 32.940 1.00 93.94 409 ILE A N 1
ATOM 3206 C CA . ILE A 1 409 ? -17.479 -7.630 32.725 1.00 93.94 409 ILE A CA 1
ATOM 3207 C C . ILE A 1 409 ? -17.565 -8.056 31.257 1.00 93.94 409 ILE A C 1
ATOM 3209 O O . ILE A 1 409 ? -16.589 -8.570 30.706 1.00 93.94 409 ILE A O 1
ATOM 3213 N N . ALA A 1 410 ? -18.712 -7.856 30.609 1.00 94.19 410 ALA A N 1
ATOM 3214 C CA . ALA A 1 410 ? -18.968 -8.361 29.266 1.00 94.19 410 ALA A CA 1
ATOM 3215 C C . ALA A 1 410 ? -18.102 -7.669 28.209 1.00 94.19 410 ALA A C 1
ATOM 3217 O O . ALA A 1 410 ? -17.494 -8.352 27.389 1.00 94.19 410 ALA A O 1
ATOM 3218 N N . LEU A 1 411 ? -18.002 -6.334 28.219 1.00 93.50 411 LEU A N 1
ATOM 3219 C CA . LEU A 1 411 ? -17.300 -5.603 27.158 1.00 93.50 411 LEU A CA 1
ATOM 3220 C C . LEU A 1 411 ? -15.804 -5.961 27.070 1.00 93.50 411 LEU A C 1
ATOM 3222 O O . LEU A 1 411 ? -15.358 -6.287 25.966 1.00 93.50 411 LEU A O 1
ATOM 3226 N N . PRO A 1 412 ? -15.017 -5.967 28.166 1.00 92.75 412 PRO A N 1
ATOM 3227 C CA . PRO A 1 412 ? -13.614 -6.368 28.090 1.00 92.75 412 PRO A CA 1
ATOM 3228 C C . PRO A 1 412 ? -13.440 -7.864 27.796 1.00 92.75 412 PRO A C 1
ATOM 3230 O O . PRO A 1 412 ? -12.536 -8.232 27.048 1.00 92.75 412 PRO A O 1
ATOM 3233 N N . SER A 1 413 ? -14.334 -8.724 28.299 1.00 94.44 413 SER A N 1
ATOM 3234 C CA . SER A 1 413 ? -14.296 -10.169 28.022 1.00 94.44 413 SER A CA 1
ATOM 3235 C C . SER A 1 413 ? -14.569 -10.486 26.550 1.00 94.44 413 SER A C 1
ATOM 3237 O O . SER A 1 413 ? -13.822 -11.247 25.938 1.00 94.44 413 SER A O 1
ATOM 3239 N N . ILE A 1 414 ? -15.583 -9.859 25.943 1.00 94.56 414 ILE A N 1
ATOM 3240 C CA . ILE A 1 414 ? -15.875 -9.990 24.506 1.00 94.56 414 ILE A CA 1
ATOM 3241 C C . ILE A 1 414 ? -14.723 -9.401 23.685 1.00 94.56 414 ILE A C 1
ATOM 3243 O O . ILE A 1 414 ? -14.298 -10.011 22.707 1.00 94.56 414 ILE A O 1
ATOM 3247 N N . SER A 1 415 ? -14.180 -8.248 24.086 1.00 91.38 415 SER A N 1
ATOM 3248 C CA . SER A 1 415 ? -13.021 -7.625 23.431 1.00 91.38 415 SER A CA 1
ATOM 3249 C C . SER A 1 415 ? -11.806 -8.562 23.404 1.00 91.38 415 SER A C 1
ATOM 3251 O O . SER A 1 415 ? -11.205 -8.773 22.345 1.00 91.38 415 SER A O 1
ATOM 3253 N N . LEU A 1 416 ? -11.473 -9.190 24.537 1.00 90.38 416 LEU A N 1
ATOM 3254 C CA . LEU A 1 416 ? -10.395 -10.176 24.625 1.00 90.38 416 LEU A CA 1
ATOM 3255 C C . LEU A 1 416 ? -10.706 -11.430 23.798 1.00 90.38 416 LEU A C 1
ATOM 3257 O O . LEU A 1 416 ? -9.860 -11.869 23.019 1.00 90.38 416 LEU A O 1
ATOM 3261 N N . GLY A 1 417 ? -11.921 -11.972 23.919 1.00 91.94 417 GLY A N 1
ATOM 3262 C CA . GLY A 1 417 ? -12.363 -13.147 23.169 1.00 91.94 417 GLY A CA 1
ATOM 3263 C C . GLY A 1 417 ? -12.272 -12.941 21.656 1.00 91.94 417 GLY A C 1
ATOM 3264 O O . GLY A 1 417 ? -11.687 -13.763 20.955 1.00 91.94 417 GLY A O 1
ATOM 3265 N N . LEU A 1 418 ? -12.747 -11.802 21.145 1.00 91.56 418 LEU A N 1
ATOM 3266 C CA . LEU A 1 418 ? -12.607 -11.436 19.733 1.00 91.56 418 LEU A CA 1
ATOM 3267 C C . LEU A 1 418 ? -11.147 -11.186 19.340 1.00 91.56 418 LEU A C 1
ATOM 3269 O O . LEU A 1 418 ? -10.761 -11.503 18.218 1.00 91.56 418 LEU A O 1
ATOM 3273 N N . SER A 1 419 ? -10.318 -10.641 20.230 1.00 87.94 419 SER A N 1
ATOM 3274 C CA . SER A 1 419 ? -8.890 -10.444 19.946 1.00 87.94 419 SER A CA 1
ATOM 3275 C C . SER A 1 419 ? -8.172 -11.779 19.738 1.00 87.94 419 SER A C 1
ATOM 3277 O O . SER A 1 419 ? -7.358 -11.898 18.825 1.00 87.94 419 SER A O 1
ATOM 3279 N N . ILE A 1 420 ? -8.513 -12.791 20.539 1.00 88.44 420 ILE A N 1
ATOM 3280 C CA . ILE A 1 420 ? -8.010 -14.165 20.413 1.00 88.44 420 ILE A CA 1
ATOM 3281 C C . ILE A 1 420 ? -8.574 -14.824 19.151 1.00 88.44 420 ILE A C 1
ATOM 3283 O O . ILE A 1 420 ? -7.820 -15.326 18.319 1.00 88.44 420 ILE A O 1
ATOM 3287 N N . TRP A 1 421 ? -9.895 -14.796 18.979 1.00 89.81 421 TRP A N 1
ATOM 3288 C CA . TRP A 1 421 ? -10.561 -15.503 17.891 1.00 89.81 421 TRP A CA 1
ATOM 3289 C C . TRP A 1 421 ? -10.324 -14.838 16.534 1.00 89.81 421 TRP A C 1
ATOM 3291 O O . TRP A 1 421 ? -9.680 -15.423 15.666 1.00 89.81 421 TRP A O 1
ATOM 3301 N N . VAL A 1 422 ? -10.771 -13.592 16.356 1.00 89.62 422 VAL A N 1
ATOM 3302 C CA . VAL A 1 422 ? -10.599 -12.857 15.095 1.00 89.62 422 VAL A CA 1
ATOM 3303 C C . VAL A 1 422 ? -9.129 -12.525 14.878 1.00 89.62 422 VAL A C 1
ATOM 3305 O O . VAL A 1 422 ? -8.568 -12.810 13.817 1.00 89.62 422 VAL A O 1
ATOM 3308 N N . GLY A 1 423 ? -8.497 -11.916 15.884 1.00 82.88 423 GLY A N 1
ATOM 3309 C CA . GLY A 1 423 ? -7.123 -11.434 15.780 1.00 82.88 423 GLY A CA 1
ATOM 3310 C C . GLY A 1 423 ? -6.081 -12.551 15.720 1.00 82.88 423 GLY A C 1
ATOM 3311 O O . GLY A 1 423 ? -5.050 -12.351 15.085 1.00 82.88 423 GLY A O 1
ATOM 3312 N N . GLY A 1 424 ? -6.330 -13.714 16.324 1.00 83.19 424 GLY A N 1
ATOM 3313 C CA . GLY A 1 424 ? -5.374 -14.822 16.386 1.00 83.19 424 GLY A CA 1
ATOM 3314 C C . GLY A 1 424 ? -5.634 -15.952 15.387 1.00 83.19 424 GLY A C 1
ATOM 3315 O O . GLY A 1 424 ? -4.703 -16.347 14.676 1.00 83.19 424 GLY A O 1
ATOM 3316 N N . LEU A 1 425 ? -6.870 -16.466 15.346 1.00 87.88 425 LEU A N 1
ATOM 3317 C CA . LEU A 1 425 ? -7.256 -17.675 14.600 1.00 87.88 425 LEU A CA 1
ATOM 3318 C C . LEU A 1 425 ? -7.801 -17.350 13.208 1.00 87.88 425 LEU A C 1
ATOM 3320 O O . LEU A 1 425 ? -7.147 -17.656 12.217 1.00 87.88 425 LEU A O 1
ATOM 3324 N N . VAL A 1 426 ? -8.924 -16.634 13.123 1.00 90.75 426 VAL A N 1
ATOM 3325 C CA . VAL A 1 426 ? -9.604 -16.345 11.847 1.00 90.75 426 VAL A CA 1
ATOM 3326 C C . VAL A 1 426 ? -8.679 -15.618 10.880 1.00 90.75 426 VAL A C 1
ATOM 3328 O O . VAL A 1 426 ? -8.618 -15.931 9.700 1.00 90.75 426 VAL A O 1
ATOM 3331 N N . THR A 1 427 ? -7.911 -14.641 11.367 1.00 91.12 427 THR A N 1
ATOM 3332 C CA . THR A 1 427 ? -6.967 -13.947 10.486 1.00 91.12 427 THR A CA 1
ATOM 3333 C C . THR A 1 427 ? -5.875 -14.878 9.951 1.00 91.12 427 THR A C 1
ATOM 3335 O O . THR A 1 427 ? -5.370 -14.641 8.863 1.00 91.12 427 THR A O 1
ATOM 3338 N N . GLN A 1 428 ? -5.439 -15.881 10.721 1.00 91.00 428 GLN A N 1
ATOM 3339 C CA . GLN A 1 428 ? -4.467 -16.854 10.220 1.00 91.00 428 GLN A CA 1
ATOM 3340 C C . GLN A 1 428 ? -5.078 -17.658 9.074 1.00 91.00 428 GLN A C 1
ATOM 3342 O O . GLN A 1 428 ? -4.490 -17.691 8.002 1.00 91.00 428 GLN A O 1
ATOM 3347 N N . GLU A 1 429 ? -6.269 -18.218 9.286 1.00 92.00 429 GLU A N 1
ATOM 3348 C CA . GLU A 1 429 ? -6.996 -19.013 8.289 1.00 92.00 429 GLU A CA 1
ATOM 3349 C C . GLU A 1 429 ? -7.257 -18.218 7.004 1.00 92.00 429 GLU A C 1
ATOM 3351 O O . GLU A 1 429 ? -7.021 -18.716 5.912 1.00 92.00 429 GLU A O 1
ATOM 3356 N N . LEU A 1 430 ? -7.663 -16.949 7.120 1.00 94.38 430 LEU A N 1
ATOM 3357 C CA . LEU A 1 430 ? -7.921 -16.085 5.961 1.00 94.38 430 LEU A CA 1
ATOM 3358 C C . LEU A 1 430 ? -6.655 -15.669 5.201 1.00 94.38 430 LEU A C 1
ATOM 3360 O O . LEU A 1 430 ? -6.743 -15.300 4.037 1.00 94.38 430 LEU A O 1
ATOM 3364 N N . ILE A 1 431 ? -5.488 -15.651 5.849 1.00 94.38 431 ILE A N 1
ATOM 3365 C CA . ILE A 1 431 ? -4.219 -15.417 5.144 1.00 94.38 431 ILE A CA 1
ATOM 3366 C C . ILE A 1 431 ? -3.713 -16.722 4.526 1.00 94.38 431 ILE A C 1
ATOM 3368 O O . ILE A 1 431 ? -3.216 -16.700 3.405 1.00 94.38 431 ILE A O 1
ATOM 3372 N N . GLU A 1 432 ? -3.879 -17.851 5.217 1.00 93.94 432 GLU A N 1
ATOM 3373 C CA . GLU A 1 432 ? -3.612 -19.189 4.679 1.00 93.94 432 GLU A CA 1
ATOM 3374 C C . GLU A 1 432 ? -4.457 -19.469 3.429 1.00 93.94 432 GLU A C 1
ATOM 3376 O O . GLU A 1 432 ? -3.925 -19.966 2.445 1.00 93.94 432 GLU A O 1
ATOM 3381 N N . SER A 1 433 ? -5.733 -19.072 3.403 1.00 94.88 433 SER A N 1
ATOM 3382 C CA . SER A 1 433 ? -6.602 -19.267 2.234 1.00 94.88 433 SER A CA 1
ATOM 3383 C C . SER A 1 433 ? -6.179 -18.458 1.004 1.00 94.88 433 SER A C 1
ATOM 3385 O O . SER A 1 433 ? -6.633 -18.749 -0.098 1.00 94.88 433 SER A O 1
ATOM 3387 N N . LEU A 1 434 ? -5.315 -17.450 1.171 1.00 95.62 434 LEU A N 1
ATOM 3388 C CA . LEU A 1 434 ? -4.781 -16.648 0.070 1.00 95.62 434 LEU A CA 1
ATOM 3389 C C . LEU A 1 434 ? -3.481 -17.215 -0.516 1.00 95.62 434 LEU A C 1
ATOM 3391 O O . LEU A 1 434 ? -3.098 -16.812 -1.612 1.00 95.62 434 LEU A O 1
ATOM 3395 N N . THR A 1 435 ? -2.789 -18.129 0.175 1.00 94.56 435 THR A N 1
ATOM 3396 C CA . THR A 1 435 ? -1.506 -18.662 -0.314 1.00 94.56 435 THR A CA 1
ATOM 3397 C C . THR A 1 435 ? -1.593 -19.479 -1.605 1.00 94.56 435 THR A C 1
ATOM 3399 O O . THR A 1 435 ? -0.621 -19.418 -2.357 1.00 94.56 435 THR A O 1
ATOM 3402 N N . PRO A 1 436 ? -2.701 -20.175 -1.948 1.00 95.38 436 PRO A N 1
ATOM 3403 C CA . PRO A 1 436 ? -2.823 -20.838 -3.249 1.00 95.38 436 PRO A CA 1
ATOM 3404 C C . PRO A 1 436 ? -2.753 -19.875 -4.441 1.00 95.38 436 PRO A C 1
ATOM 3406 O O . PRO A 1 436 ? -2.351 -20.281 -5.526 1.00 95.38 436 PRO A O 1
ATOM 3409 N N . TYR A 1 437 ? -3.113 -18.605 -4.237 1.00 95.62 437 TYR A N 1
ATOM 3410 C CA . TYR A 1 437 ? -3.085 -17.555 -5.261 1.00 95.62 437 TYR A CA 1
ATOM 3411 C C . TYR A 1 437 ? -1.762 -16.783 -5.287 1.00 95.62 437 TYR A C 1
ATOM 3413 O O . TYR A 1 437 ? -1.606 -15.825 -6.041 1.00 95.62 437 TYR A O 1
ATOM 3421 N N . ALA A 1 438 ? -0.812 -17.135 -4.420 1.00 95.06 438 ALA A N 1
ATOM 3422 C CA . ALA A 1 438 ? 0.452 -16.433 -4.347 1.00 95.06 438 ALA A CA 1
ATOM 3423 C C . ALA A 1 438 ? 1.304 -16.716 -5.604 1.00 95.06 438 ALA A C 1
ATOM 3425 O O . ALA A 1 438 ? 1.430 -17.872 -6.009 1.00 95.06 438 ALA A O 1
ATOM 3426 N N . PRO A 1 439 ? 1.986 -15.704 -6.176 1.00 92.75 439 PRO A N 1
ATOM 3427 C CA . PRO A 1 439 ? 2.830 -15.875 -7.368 1.00 92.75 439 PRO A CA 1
ATOM 3428 C C . PRO A 1 439 ? 4.033 -16.802 -7.161 1.00 92.75 439 PRO A C 1
ATOM 3430 O O . PRO A 1 439 ? 4.690 -17.220 -8.112 1.00 92.75 439 PRO A O 1
ATOM 3433 N N . ARG A 1 440 ? 4.339 -17.125 -5.904 1.00 92.50 440 ARG A N 1
ATOM 3434 C CA . ARG A 1 440 ? 5.288 -18.158 -5.511 1.00 92.50 440 ARG A CA 1
ATOM 3435 C C . ARG A 1 440 ? 4.672 -18.968 -4.381 1.00 92.50 440 ARG A C 1
ATOM 3437 O O . ARG A 1 440 ? 4.040 -18.391 -3.502 1.00 92.50 440 ARG A O 1
ATOM 3444 N N . ALA A 1 441 ? 4.919 -20.276 -4.375 1.00 91.31 441 ALA A N 1
ATOM 3445 C CA . ALA A 1 441 ? 4.503 -21.144 -3.281 1.00 91.31 441 ALA A CA 1
ATOM 3446 C C . ALA A 1 441 ? 5.072 -20.649 -1.939 1.00 91.31 441 ALA A C 1
ATOM 3448 O O . ALA A 1 441 ? 6.271 -20.383 -1.824 1.00 91.31 441 ALA A O 1
ATOM 3449 N N . VAL A 1 442 ? 4.203 -20.534 -0.934 1.00 91.69 442 VAL A N 1
ATOM 3450 C CA . VAL A 1 442 ? 4.571 -20.208 0.447 1.00 91.69 442 VAL A CA 1
ATOM 3451 C C . VAL A 1 442 ? 3.753 -21.082 1.392 1.00 91.69 442 VAL A C 1
ATOM 3453 O O . VAL A 1 442 ? 2.524 -21.094 1.322 1.00 91.69 442 VAL A O 1
ATOM 3456 N N . ASP A 1 443 ? 4.426 -21.775 2.309 1.00 88.75 443 ASP A N 1
ATOM 3457 C CA . ASP A 1 443 ? 3.774 -22.496 3.401 1.00 88.75 443 ASP A CA 1
ATOM 3458 C C . ASP A 1 443 ? 3.743 -21.632 4.668 1.00 88.75 443 ASP A C 1
ATOM 3460 O O . ASP A 1 443 ? 4.774 -21.357 5.288 1.00 88.75 443 ASP A O 1
ATOM 3464 N N . VAL A 1 444 ? 2.541 -21.202 5.062 1.00 89.06 444 VAL A N 1
ATOM 3465 C CA . VAL A 1 444 ? 2.328 -20.391 6.273 1.00 89.06 444 VAL A CA 1
ATOM 3466 C C . VAL A 1 444 ? 1.604 -21.136 7.396 1.00 89.06 444 VAL A C 1
ATOM 3468 O O . VAL A 1 444 ? 1.240 -20.515 8.399 1.00 89.06 444 VAL A O 1
ATOM 3471 N N . GLN A 1 445 ? 1.429 -22.456 7.271 1.00 83.06 445 GLN A N 1
ATOM 3472 C CA . GLN A 1 445 ? 0.669 -23.255 8.231 1.00 83.06 445 GLN A CA 1
ATOM 3473 C C . GLN A 1 445 ? 1.326 -23.311 9.617 1.00 83.06 445 GLN A C 1
ATOM 3475 O O . GLN A 1 445 ? 2.528 -23.545 9.787 1.00 83.06 445 GLN A O 1
ATOM 3480 N N . ARG A 1 446 ? 0.505 -23.189 10.667 1.00 80.12 446 ARG A N 1
ATOM 3481 C CA . ARG A 1 446 ? 0.954 -23.350 12.062 1.00 80.12 446 ARG A CA 1
ATOM 3482 C C . ARG A 1 446 ? 0.952 -24.820 12.491 1.00 80.12 446 ARG A C 1
ATOM 3484 O O . ARG A 1 446 ? -0.021 -25.319 13.066 1.00 80.12 446 ARG A O 1
ATOM 3491 N N . ARG A 1 447 ? 2.083 -25.493 12.268 1.00 78.31 447 ARG A N 1
ATOM 3492 C CA . ARG A 1 447 ? 2.257 -26.932 12.553 1.00 78.31 447 ARG A CA 1
ATOM 3493 C C . ARG A 1 447 ? 2.408 -27.289 14.037 1.00 78.31 447 ARG A C 1
ATOM 3495 O O . ARG A 1 447 ? 2.102 -28.411 14.414 1.00 78.31 447 ARG A O 1
ATOM 3502 N N . THR A 1 448 ? 2.845 -26.361 14.892 1.00 81.19 448 THR A N 1
ATOM 3503 C CA . THR A 1 448 ? 3.094 -26.643 16.320 1.00 81.19 448 THR A CA 1
ATOM 3504 C C . THR A 1 448 ? 2.144 -25.881 17.242 1.00 81.19 448 THR A C 1
ATOM 3506 O O . THR A 1 448 ? 1.701 -24.773 16.928 1.00 81.19 448 THR A O 1
ATOM 3509 N N . LEU A 1 449 ? 1.867 -26.447 18.424 1.00 80.56 449 LEU A N 1
ATOM 3510 C CA . LEU A 1 449 ? 1.069 -25.787 19.465 1.00 80.56 449 LEU A CA 1
ATOM 3511 C C . LEU A 1 449 ? 1.688 -24.445 19.887 1.00 80.56 449 LEU A C 1
ATOM 3513 O O . LEU A 1 449 ? 0.969 -23.468 20.076 1.00 80.56 449 LEU A O 1
ATOM 3517 N N . TRP A 1 450 ? 3.021 -24.377 19.958 1.00 81.06 450 TRP A N 1
ATOM 3518 C CA . TRP A 1 450 ? 3.748 -23.144 20.262 1.00 81.06 450 TRP A CA 1
ATOM 3519 C C . TRP A 1 450 ? 3.500 -22.047 19.220 1.00 81.06 450 TRP A C 1
ATOM 3521 O O . TRP A 1 450 ? 3.174 -20.919 19.581 1.00 81.06 450 TRP A O 1
ATOM 3531 N N . LEU A 1 451 ? 3.564 -22.375 17.924 1.00 80.44 451 LEU A N 1
ATOM 3532 C CA . LEU A 1 451 ? 3.255 -21.419 16.855 1.00 80.44 451 LEU A CA 1
ATOM 3533 C C . LEU A 1 451 ? 1.801 -20.945 16.923 1.00 80.44 451 LEU A C 1
ATOM 3535 O O . LEU A 1 451 ? 1.529 -19.764 16.702 1.00 80.44 451 LEU A O 1
ATOM 3539 N N . ARG A 1 452 ? 0.867 -21.844 17.258 1.00 80.62 452 ARG A N 1
ATOM 3540 C CA . ARG A 1 452 ? -0.542 -21.488 17.478 1.00 80.62 452 ARG A CA 1
ATOM 3541 C C . ARG A 1 452 ? -0.685 -20.519 18.650 1.00 80.62 452 ARG A C 1
ATOM 3543 O O . ARG A 1 452 ? -1.303 -19.476 18.468 1.00 80.62 452 ARG A O 1
ATOM 3550 N N . LEU A 1 453 ? -0.043 -20.799 19.786 1.00 82.56 453 LEU A N 1
ATOM 3551 C CA . LEU A 1 453 ? -0.059 -19.940 20.973 1.00 82.56 453 LEU A CA 1
ATOM 3552 C C . LEU A 1 453 ? 0.557 -18.557 20.705 1.00 82.56 453 LEU A C 1
ATOM 3554 O O . LEU A 1 453 ? -0.074 -17.539 20.989 1.00 82.56 453 LEU A O 1
ATOM 3558 N N . CYS A 1 454 ? 1.755 -18.492 20.117 1.00 80.12 454 CYS A N 1
ATOM 3559 C CA . CYS A 1 454 ? 2.393 -17.221 19.756 1.00 80.12 454 CYS A CA 1
ATOM 3560 C C . CYS A 1 454 ? 1.550 -16.427 18.754 1.00 80.12 454 CYS A C 1
ATOM 3562 O O . CYS A 1 454 ? 1.422 -15.208 18.863 1.00 80.12 454 CYS A O 1
ATOM 3564 N N . GLY A 1 455 ? 0.944 -17.122 17.794 1.00 77.06 455 GLY A N 1
ATOM 3565 C CA . GLY A 1 455 ? 0.060 -16.524 16.810 1.00 77.06 455 GLY A CA 1
ATOM 3566 C C . GLY A 1 455 ? -1.257 -15.995 17.388 1.00 77.06 455 GLY A C 1
ATOM 3567 O O . GLY A 1 455 ? -1.826 -15.065 16.819 1.00 77.06 455 GLY A O 1
ATOM 3568 N N . THR A 1 456 ? -1.721 -16.507 18.530 1.00 79.50 456 THR A N 1
ATOM 3569 C CA . THR A 1 456 ? -2.886 -15.966 19.249 1.00 79.50 456 THR A CA 1
ATOM 3570 C C . THR A 1 456 ? -2.626 -14.553 19.775 1.00 79.50 456 THR A C 1
ATOM 3572 O O . THR A 1 456 ? -3.482 -13.680 19.656 1.00 79.50 456 THR A O 1
ATOM 3575 N N . PHE A 1 457 ? -1.418 -14.280 20.280 1.00 78.75 457 PHE A N 1
ATOM 3576 C CA . PHE A 1 457 ? -1.017 -12.957 20.790 1.00 78.75 457 PHE A CA 1
ATOM 3577 C C . PHE A 1 457 ? -0.332 -12.071 19.736 1.00 78.75 457 PHE A C 1
ATOM 3579 O O . PHE A 1 457 ? 0.319 -11.073 20.058 1.00 78.75 457 PHE A O 1
ATOM 3586 N N . ARG A 1 458 ? -0.507 -12.407 18.455 1.00 81.19 458 ARG A N 1
ATOM 3587 C CA . ARG A 1 458 ? 0.140 -11.753 17.313 1.00 81.19 458 ARG A CA 1
ATOM 3588 C C . ARG A 1 458 ? -0.064 -10.246 17.262 1.00 81.19 458 ARG A C 1
ATOM 3590 O O . ARG A 1 458 ? 0.890 -9.501 17.040 1.00 81.19 458 ARG A O 1
ATOM 3597 N N . THR A 1 459 ? -1.305 -9.801 17.454 1.00 78.19 459 THR A N 1
ATOM 3598 C CA . THR A 1 459 ? -1.653 -8.375 17.412 1.00 78.19 459 THR A CA 1
ATOM 3599 C C . THR A 1 459 ? -0.809 -7.596 18.425 1.00 78.19 459 THR A C 1
ATOM 3601 O O . THR A 1 459 ? -0.253 -6.554 18.089 1.00 78.19 459 THR A O 1
ATOM 3604 N N . GLN A 1 460 ? -0.597 -8.158 19.611 1.00 82.31 460 GLN A N 1
ATOM 3605 C CA . GLN A 1 460 ? 0.098 -7.514 20.716 1.00 82.31 460 GLN A CA 1
ATOM 3606 C C . GLN A 1 460 ? 1.598 -7.518 20.440 1.00 82.31 460 GLN A C 1
ATOM 3608 O O . GLN A 1 460 ? 2.245 -6.494 20.628 1.00 82.31 460 GLN A O 1
ATOM 3613 N N . THR A 1 461 ? 2.142 -8.616 19.901 1.00 85.12 461 THR A N 1
ATOM 3614 C CA . THR A 1 461 ? 3.545 -8.672 19.461 1.00 85.12 461 THR A CA 1
ATOM 3615 C C . THR A 1 461 ? 3.854 -7.586 18.432 1.00 85.12 461 THR A C 1
ATOM 3617 O O . THR A 1 461 ? 4.796 -6.822 18.622 1.00 85.12 461 THR A O 1
ATOM 3620 N N . TYR A 1 462 ? 3.044 -7.459 17.379 1.00 87.25 462 TYR A N 1
ATOM 3621 C CA . TYR A 1 462 ? 3.269 -6.447 16.345 1.00 87.25 462 TYR A CA 1
ATOM 3622 C C . TYR A 1 462 ? 3.118 -5.022 16.889 1.00 87.25 462 TYR A C 1
ATOM 3624 O O . TYR A 1 462 ? 3.981 -4.178 16.650 1.00 87.25 462 TYR A O 1
ATOM 3632 N N . TRP A 1 463 ? 2.059 -4.747 17.661 1.00 88.25 463 TRP A N 1
ATOM 3633 C CA . TRP A 1 463 ? 1.849 -3.418 18.239 1.00 88.25 463 TRP A CA 1
ATOM 3634 C C . TRP A 1 463 ? 2.938 -3.034 19.235 1.00 88.25 463 TRP A C 1
ATOM 3636 O O . TRP A 1 463 ? 3.322 -1.874 19.255 1.00 88.25 463 TRP A O 1
ATOM 3646 N N . LEU A 1 464 ? 3.504 -3.973 19.996 1.00 91.75 464 LEU A N 1
ATOM 3647 C CA . LEU A 1 464 ? 4.667 -3.699 20.844 1.00 91.75 464 LEU A CA 1
ATOM 3648 C C . LEU A 1 464 ? 5.866 -3.212 20.017 1.00 91.75 464 LEU A C 1
ATOM 3650 O O . LEU A 1 464 ? 6.522 -2.242 20.400 1.00 91.75 464 LEU A O 1
ATOM 3654 N N . LEU A 1 465 ? 6.139 -3.839 18.868 1.00 91.75 465 LEU A N 1
ATOM 3655 C CA . LEU A 1 465 ? 7.221 -3.414 17.973 1.00 91.75 465 LEU A CA 1
ATOM 3656 C C . LEU A 1 465 ? 6.927 -2.060 17.318 1.00 91.75 465 LEU A C 1
ATOM 3658 O O . LEU A 1 465 ? 7.821 -1.213 17.251 1.00 91.75 465 LEU A O 1
ATOM 3662 N N . ALA A 1 466 ? 5.684 -1.831 16.891 1.00 91.69 466 ALA A N 1
ATOM 3663 C CA . ALA A 1 466 ? 5.247 -0.561 16.320 1.00 91.69 466 ALA A CA 1
ATOM 3664 C C . ALA A 1 466 ? 5.316 0.582 17.346 1.00 91.69 466 ALA A C 1
ATOM 3666 O O . ALA A 1 466 ? 5.893 1.630 17.061 1.00 91.69 466 ALA A O 1
ATOM 3667 N N . THR A 1 467 ? 4.820 0.358 18.566 1.00 94.75 467 THR A N 1
ATOM 3668 C CA . THR A 1 467 ? 4.894 1.301 19.689 1.00 94.75 467 THR A CA 1
ATOM 3669 C C . THR A 1 467 ? 6.344 1.606 20.057 1.00 94.75 467 THR A C 1
ATOM 3671 O O . THR A 1 467 ? 6.703 2.773 20.207 1.00 94.75 467 THR A O 1
ATOM 3674 N N . ARG A 1 468 ? 7.220 0.596 20.123 1.00 94.88 468 ARG A N 1
ATOM 3675 C CA . ARG A 1 468 ? 8.659 0.810 20.339 1.00 94.88 468 ARG A CA 1
ATOM 3676 C C . ARG A 1 468 ? 9.291 1.640 19.216 1.00 94.88 468 ARG A C 1
ATOM 3678 O O . ARG A 1 468 ? 10.105 2.516 19.499 1.00 94.88 468 ARG A O 1
ATOM 3685 N N . GLY A 1 469 ? 8.924 1.380 17.960 1.00 94.31 469 GLY A N 1
ATOM 3686 C CA . GLY A 1 469 ? 9.354 2.176 16.809 1.00 94.31 469 GLY A CA 1
ATOM 3687 C C . GLY A 1 469 ? 8.919 3.637 16.926 1.00 94.31 469 GLY A C 1
ATOM 3688 O O . GLY A 1 469 ? 9.745 4.531 16.763 1.00 94.31 469 GLY A O 1
ATOM 3689 N N . ALA A 1 470 ? 7.661 3.879 17.298 1.00 95.69 470 ALA A N 1
ATOM 3690 C CA . ALA A 1 470 ? 7.116 5.218 17.492 1.00 95.69 470 ALA A CA 1
ATOM 3691 C C . ALA A 1 470 ? 7.832 5.984 18.617 1.00 95.69 470 ALA A C 1
ATOM 3693 O O . ALA A 1 470 ? 8.266 7.116 18.414 1.00 95.69 470 ALA A O 1
ATOM 3694 N N . TRP A 1 471 ? 8.048 5.353 19.776 1.00 95.94 471 TRP A N 1
ATOM 3695 C CA . TRP A 1 471 ? 8.796 5.966 20.879 1.00 95.94 471 TRP A CA 1
ATOM 3696 C C . TRP A 1 471 ? 10.250 6.264 20.525 1.00 95.94 471 TRP A C 1
ATOM 3698 O O . TRP A 1 471 ? 10.784 7.271 20.980 1.00 95.94 471 TRP A O 1
ATOM 3708 N N . ARG A 1 472 ? 10.887 5.444 19.680 1.00 95.12 472 ARG A N 1
ATOM 3709 C CA . ARG A 1 472 ? 12.244 5.723 19.191 1.00 95.12 472 ARG A CA 1
ATOM 3710 C C . ARG A 1 472 ? 12.308 7.037 18.414 1.00 95.12 472 ARG A C 1
ATOM 3712 O O . ARG A 1 472 ? 13.250 7.796 18.615 1.00 95.12 472 ARG A O 1
ATOM 3719 N N . VAL A 1 473 ? 11.312 7.298 17.568 1.00 95.88 473 VAL A N 1
ATOM 3720 C CA . VAL A 1 473 ? 11.191 8.563 16.831 1.00 95.88 473 VAL A CA 1
ATOM 3721 C C . VAL A 1 473 ? 10.942 9.710 17.802 1.00 95.88 473 VAL A C 1
ATOM 3723 O O . VAL A 1 473 ? 11.738 10.638 17.850 1.00 95.88 473 VAL A O 1
ATOM 3726 N N . LEU A 1 474 ? 9.898 9.610 18.633 1.00 95.38 474 LEU A N 1
ATOM 3727 C CA . LEU A 1 474 ? 9.515 10.673 19.569 1.00 95.38 474 LEU A CA 1
ATOM 3728 C C . LEU A 1 474 ? 10.665 11.068 20.500 1.00 95.38 474 LEU A C 1
ATOM 3730 O O . LEU A 1 474 ? 10.910 12.250 20.718 1.00 95.38 474 LEU A O 1
ATOM 3734 N N . TRP A 1 475 ? 11.393 10.082 21.021 1.00 95.00 475 TRP A N 1
ATOM 3735 C CA . TRP A 1 475 ? 12.536 10.314 21.895 1.00 95.00 475 TRP A CA 1
ATOM 3736 C C . TRP A 1 475 ? 13.711 10.972 21.173 1.00 95.00 475 TRP A C 1
ATOM 3738 O O . TRP A 1 475 ? 14.317 11.897 21.711 1.00 95.00 475 TRP A O 1
ATOM 3748 N N . ALA A 1 476 ? 14.030 10.517 19.958 1.00 93.62 476 ALA A N 1
ATOM 3749 C CA . ALA A 1 476 ? 15.088 11.115 19.152 1.00 93.62 476 ALA A CA 1
ATOM 3750 C C . ALA A 1 476 ? 14.756 12.567 18.792 1.00 93.62 476 ALA A C 1
ATOM 3752 O O . ALA A 1 476 ? 15.583 13.444 19.016 1.00 93.62 476 ALA A O 1
ATOM 3753 N N . THR A 1 477 ? 13.528 12.840 18.346 1.00 93.56 477 THR A N 1
ATOM 3754 C CA . THR A 1 477 ? 13.057 14.199 18.062 1.00 93.56 477 THR A CA 1
ATOM 3755 C C . THR A 1 477 ? 13.088 15.079 19.311 1.00 93.56 477 THR A C 1
ATOM 3757 O O . THR A 1 477 ? 13.556 16.209 19.242 1.00 93.56 477 THR A O 1
ATOM 3760 N N . ALA A 1 478 ? 12.660 14.569 20.470 1.00 93.75 478 ALA A N 1
ATOM 3761 C CA . ALA A 1 478 ? 12.685 15.330 21.719 1.00 93.75 478 ALA A CA 1
ATOM 3762 C C . ALA A 1 478 ? 14.110 15.666 22.193 1.00 93.75 478 ALA A C 1
ATOM 3764 O O . ALA A 1 478 ? 14.324 16.730 22.765 1.00 93.75 478 ALA A O 1
ATOM 3765 N N . ARG A 1 479 ? 15.086 14.774 21.972 1.00 94.25 479 ARG A N 1
ATOM 3766 C CA . ARG A 1 479 ? 16.478 14.976 22.410 1.00 94.25 479 ARG A CA 1
ATOM 3767 C C . ARG A 1 479 ? 17.359 15.717 21.413 1.00 94.25 479 ARG A C 1
ATOM 3769 O O . ARG A 1 479 ? 18.259 16.435 21.831 1.00 94.25 479 ARG A O 1
ATOM 3776 N N . HIS A 1 480 ? 17.150 15.492 20.123 1.00 91.81 480 HIS A N 1
ATOM 3777 C CA . HIS A 1 480 ? 18.060 15.924 19.061 1.00 91.81 480 HIS A CA 1
ATOM 3778 C C . HIS A 1 480 ? 17.388 16.848 18.038 1.00 91.81 480 HIS A C 1
ATOM 3780 O O . HIS A 1 480 ? 18.024 17.239 17.068 1.00 91.81 480 HIS A O 1
ATOM 3786 N N . GLY A 1 481 ? 16.107 17.184 18.219 1.00 89.25 481 GLY A N 1
ATOM 3787 C CA . GLY A 1 481 ? 15.331 18.032 17.307 1.00 89.25 481 GLY A CA 1
ATOM 3788 C C . GLY A 1 481 ? 14.862 17.325 16.032 1.00 89.25 481 GLY A C 1
ATOM 3789 O O . GLY A 1 481 ? 13.874 17.740 15.434 1.00 89.25 481 GLY A O 1
ATOM 3790 N N . GLU A 1 482 ? 15.505 16.223 15.641 1.00 87.75 482 GLU A N 1
ATOM 3791 C CA . GLU A 1 482 ? 15.169 15.464 14.438 1.00 87.75 482 GLU A CA 1
ATOM 3792 C C . GLU A 1 482 ? 15.352 13.949 14.613 1.00 87.75 482 GLU A C 1
ATOM 3794 O O . GLU A 1 482 ? 16.124 13.472 15.446 1.00 87.75 482 GLU A O 1
ATOM 3799 N N . PHE A 1 483 ? 14.644 13.176 13.787 1.00 89.25 483 PHE A N 1
ATOM 3800 C CA . PHE A 1 483 ? 14.894 11.752 13.587 1.00 89.25 483 PHE A CA 1
ATOM 3801 C C . PHE A 1 483 ? 15.157 11.513 12.102 1.00 89.25 483 PHE A C 1
ATOM 3803 O O . PHE A 1 483 ? 14.288 11.748 11.265 1.00 89.25 483 PHE A O 1
ATOM 3810 N N . ARG A 1 484 ? 16.354 11.023 11.765 1.00 83.31 484 ARG A N 1
ATOM 3811 C CA . ARG A 1 484 ? 16.699 10.680 10.381 1.00 83.31 484 ARG A CA 1
ATOM 3812 C C . ARG A 1 484 ? 16.314 9.227 10.097 1.00 83.31 484 ARG A C 1
ATOM 3814 O O . ARG A 1 484 ? 16.931 8.319 10.661 1.00 83.31 484 ARG A O 1
ATOM 3821 N N . PRO A 1 485 ? 15.311 8.966 9.238 1.00 77.69 485 PRO A N 1
ATOM 3822 C CA . PRO A 1 485 ? 14.907 7.606 8.927 1.00 77.69 485 PRO A CA 1
ATOM 3823 C C . PRO A 1 485 ? 15.998 6.897 8.121 1.00 77.69 485 PRO A C 1
ATOM 3825 O O . PRO A 1 485 ? 16.184 7.158 6.936 1.00 77.69 485 PRO A O 1
ATOM 3828 N N . ALA A 1 486 ? 16.693 5.951 8.749 1.00 74.94 486 ALA A N 1
ATOM 3829 C CA . ALA A 1 486 ? 17.634 5.083 8.051 1.00 74.94 486 ALA A CA 1
ATOM 3830 C C . ALA A 1 486 ? 16.899 3.992 7.252 1.00 74.94 486 ALA A C 1
ATOM 3832 O O . ALA A 1 486 ? 15.843 3.488 7.668 1.00 74.94 486 ALA A O 1
ATOM 3833 N N . LYS A 1 487 ? 17.473 3.579 6.116 1.00 76.00 487 LYS A N 1
ATOM 3834 C CA . LYS A 1 487 ? 17.016 2.386 5.394 1.00 76.00 487 LYS A CA 1
ATOM 3835 C C . LYS A 1 487 ? 17.190 1.141 6.278 1.00 76.00 487 LYS A C 1
ATOM 3837 O O . LYS A 1 487 ? 18.128 1.045 7.067 1.00 76.00 487 LYS A O 1
ATOM 3842 N N . THR A 1 488 ? 16.257 0.194 6.177 1.00 71.94 488 THR A N 1
ATOM 3843 C CA . THR A 1 488 ? 16.428 -1.125 6.792 1.00 71.94 488 THR A CA 1
ATOM 3844 C C . THR A 1 488 ? 17.376 -1.920 5.905 1.00 71.94 488 THR A C 1
ATOM 3846 O O . THR A 1 488 ? 17.012 -2.243 4.780 1.00 71.94 488 THR A O 1
ATOM 3849 N N . ASP A 1 489 ? 18.575 -2.202 6.411 1.00 69.19 489 ASP A N 1
ATOM 3850 C CA . ASP A 1 489 ? 19.576 -2.996 5.701 1.00 69.19 489 ASP A CA 1
ATOM 3851 C C . ASP A 1 489 ? 19.043 -4.407 5.403 1.00 69.19 489 ASP A C 1
ATOM 3853 O O . ASP A 1 489 ? 18.569 -5.119 6.304 1.00 69.19 489 ASP A O 1
ATOM 3857 N N . ARG A 1 490 ? 19.110 -4.791 4.129 1.00 71.06 490 ARG A N 1
ATOM 3858 C CA . ARG A 1 490 ? 18.699 -6.100 3.612 1.00 71.06 490 ARG A CA 1
ATOM 3859 C C . ARG A 1 490 ? 19.871 -7.024 3.320 1.00 71.06 490 ARG A C 1
ATOM 3861 O O . ARG A 1 490 ? 19.663 -8.212 3.112 1.00 71.06 490 ARG A O 1
ATOM 3868 N N . THR A 1 491 ? 21.097 -6.520 3.382 1.00 59.88 491 THR A N 1
ATOM 3869 C CA . THR A 1 491 ? 22.281 -7.344 3.200 1.00 59.88 491 THR A CA 1
ATOM 3870 C C . THR A 1 491 ? 22.378 -8.354 4.347 1.00 59.88 491 THR A C 1
ATOM 3872 O O . THR A 1 491 ? 22.271 -8.025 5.538 1.00 59.88 491 THR A O 1
ATOM 3875 N N . ARG A 1 492 ? 22.496 -9.636 3.992 1.00 55.62 492 ARG A N 1
ATOM 3876 C CA . ARG A 1 492 ? 22.814 -10.699 4.945 1.00 55.62 492 ARG A CA 1
ATOM 3877 C C . ARG A 1 492 ? 24.322 -10.659 5.177 1.00 55.62 492 ARG A C 1
ATOM 3879 O O . ARG A 1 492 ? 25.099 -10.707 4.227 1.00 55.62 492 ARG A O 1
ATOM 3886 N N . ARG A 1 493 ? 24.764 -10.570 6.436 1.00 34.16 493 ARG A N 1
ATOM 3887 C CA . ARG A 1 493 ? 26.180 -10.799 6.758 1.00 34.16 493 ARG A CA 1
ATOM 3888 C C . ARG A 1 493 ? 26.494 -12.267 6.457 1.00 34.16 493 ARG A C 1
ATOM 3890 O O . ARG A 1 493 ? 26.068 -13.132 7.210 1.00 34.16 493 ARG A O 1
ATOM 3897 N N . GLY A 1 494 ? 27.231 -12.512 5.375 1.00 36.28 494 GLY A N 1
ATOM 3898 C CA . GLY A 1 494 ? 27.813 -13.816 5.053 1.00 36.28 494 GLY A CA 1
ATOM 3899 C C . GLY A 1 494 ? 26.873 -14.781 4.332 1.00 36.28 494 GLY A C 1
ATOM 3900 O O . GLY A 1 494 ? 26.369 -15.710 4.945 1.00 36.28 494 GLY A O 1
ATOM 3901 N N . ALA A 1 495 ? 26.672 -14.574 3.031 1.00 29.50 495 ALA A N 1
ATOM 3902 C CA . ALA A 1 495 ? 26.486 -15.626 2.024 1.00 29.50 495 ALA A CA 1
ATOM 3903 C C . ALA A 1 495 ? 26.326 -14.944 0.659 1.00 29.50 495 ALA A C 1
ATOM 3905 O O . ALA A 1 495 ? 25.225 -14.554 0.285 1.00 29.50 495 ALA A O 1
ATOM 3906 N N . LEU A 1 496 ? 27.416 -14.797 -0.096 1.00 32.56 496 LEU A N 1
ATOM 3907 C CA . LEU A 1 496 ? 27.280 -14.801 -1.551 1.00 32.56 496 LEU A CA 1
ATOM 3908 C C . LEU A 1 496 ? 26.918 -16.247 -1.912 1.00 32.56 496 LEU A C 1
ATOM 3910 O O . LEU A 1 496 ? 27.731 -17.135 -1.636 1.00 32.56 496 LEU A O 1
ATOM 3914 N N . PRO A 1 497 ? 25.743 -16.545 -2.493 1.00 28.59 497 PRO A N 1
ATOM 3915 C CA . PRO A 1 497 ? 25.606 -17.810 -3.187 1.00 28.59 497 PRO A CA 1
ATOM 3916 C C . PRO A 1 497 ? 26.651 -17.798 -4.312 1.00 28.59 497 PRO A C 1
ATOM 3918 O O . PRO A 1 497 ? 26.802 -16.768 -4.980 1.00 28.59 497 PRO A O 1
ATOM 3921 N N . PRO A 1 498 ? 27.394 -18.890 -4.550 1.00 30.89 498 PRO A N 1
ATOM 3922 C CA . PRO A 1 498 ? 28.245 -18.947 -5.721 1.00 30.89 498 PRO A CA 1
ATOM 3923 C C . PRO A 1 498 ? 27.344 -18.754 -6.937 1.00 30.89 498 PRO A C 1
ATOM 3925 O O . PRO A 1 498 ? 26.321 -19.426 -7.082 1.00 30.89 498 PRO A O 1
ATOM 3928 N N . PHE A 1 499 ? 27.723 -17.810 -7.793 1.00 32.00 499 PHE A N 1
ATOM 3929 C CA . PHE A 1 499 ? 27.141 -17.633 -9.111 1.00 32.00 499 PHE A CA 1
ATOM 3930 C C . PHE A 1 499 ? 27.375 -18.944 -9.875 1.00 32.00 499 PHE A C 1
ATOM 3932 O O . PHE A 1 499 ? 28.417 -19.138 -10.501 1.00 32.00 499 PHE A O 1
ATOM 3939 N N . ARG A 1 500 ? 26.455 -19.911 -9.761 1.00 27.25 500 ARG A N 1
ATOM 3940 C CA . ARG A 1 500 ? 26.478 -21.088 -10.623 1.00 27.25 500 ARG A CA 1
ATOM 3941 C C . ARG A 1 500 ? 26.225 -20.560 -12.024 1.00 27.25 500 ARG A C 1
ATOM 3943 O O . ARG A 1 500 ? 25.122 -20.118 -12.330 1.00 27.25 500 ARG A O 1
ATOM 3950 N N . ARG A 1 501 ? 27.254 -20.625 -12.870 1.00 30.05 501 ARG A N 1
ATOM 3951 C CA . ARG A 1 501 ? 27.060 -20.734 -14.314 1.00 30.05 501 ARG A CA 1
ATOM 3952 C C . ARG A 1 501 ? 26.117 -21.918 -14.520 1.00 30.05 501 ARG A C 1
ATOM 3954 O O . ARG A 1 501 ? 26.533 -23.064 -14.372 1.00 30.05 501 ARG A O 1
ATOM 3961 N N . SER A 1 502 ? 24.844 -21.648 -14.783 1.00 30.91 502 SER A N 1
ATOM 3962 C CA . SER A 1 502 ? 23.971 -22.617 -15.430 1.00 30.91 502 SER A CA 1
ATOM 3963 C C . SER A 1 502 ? 24.598 -22.897 -16.792 1.00 30.91 502 SER A C 1
ATOM 3965 O O . SER A 1 502 ? 24.611 -22.030 -17.665 1.00 30.91 502 SER A O 1
ATOM 3967 N N . GLY A 1 503 ? 25.246 -24.051 -16.914 1.00 28.55 503 GLY A N 1
ATOM 3968 C CA . GLY A 1 503 ? 25.726 -24.541 -18.193 1.00 28.55 503 GLY A CA 1
ATOM 3969 C C . GLY A 1 503 ? 24.553 -24.952 -19.079 1.00 28.55 503 GLY A C 1
ATOM 3970 O O . GLY A 1 503 ? 23.582 -25.503 -18.572 1.00 28.55 503 GLY A O 1
ATOM 3971 N N . GLY A 1 504 ? 24.714 -24.705 -20.380 1.00 27.73 504 GLY A N 1
ATOM 3972 C CA . GLY A 1 504 ? 24.067 -25.440 -21.470 1.00 27.73 504 GLY A CA 1
ATOM 3973 C C . GLY A 1 504 ? 22.632 -25.029 -21.829 1.00 27.73 504 GLY A C 1
ATOM 3974 O O . GLY A 1 504 ? 21.780 -24.994 -20.943 1.00 27.73 504 GLY A O 1
ATOM 3975 N N . PRO A 1 505 ? 22.337 -24.746 -23.114 1.00 35.34 505 PRO A N 1
ATOM 3976 C CA . PRO A 1 505 ? 20.968 -24.684 -23.603 1.00 35.34 505 PRO A CA 1
ATOM 3977 C C . PRO A 1 505 ? 20.445 -26.123 -23.679 1.00 35.34 505 PRO A C 1
ATOM 3979 O O . PRO A 1 505 ? 21.164 -26.980 -24.173 1.00 35.34 505 PRO A O 1
ATOM 3982 N N . ASP A 1 506 ? 19.266 -26.365 -23.109 1.00 32.88 506 ASP A N 1
ATOM 3983 C CA . ASP A 1 506 ? 18.373 -27.526 -23.299 1.00 32.88 506 ASP A CA 1
ATOM 3984 C C . ASP A 1 506 ? 17.773 -27.948 -21.953 1.00 32.88 506 ASP A C 1
ATOM 3986 O O . ASP A 1 506 ? 18.211 -28.869 -21.267 1.00 32.88 506 ASP A O 1
ATOM 3990 N N . GLY A 1 507 ? 16.730 -27.222 -21.563 1.00 24.69 507 GLY A N 1
ATOM 3991 C CA . GLY A 1 507 ? 15.815 -27.589 -20.490 1.00 24.69 507 GLY A CA 1
ATOM 3992 C C . GLY A 1 507 ? 14.491 -26.876 -20.758 1.00 24.69 507 GLY A C 1
ATOM 3993 O O . GLY A 1 507 ? 14.489 -25.644 -20.792 1.00 24.69 507 GLY A O 1
ATOM 3994 N N . PRO A 1 508 ? 13.390 -27.593 -21.044 1.00 27.66 508 PRO A N 1
ATOM 3995 C CA . PRO A 1 508 ? 12.195 -26.973 -21.591 1.00 27.66 508 PRO A CA 1
ATOM 3996 C C . PRO A 1 508 ? 11.524 -26.049 -20.573 1.00 27.66 508 PRO A C 1
ATOM 3998 O O . PRO A 1 508 ? 11.390 -26.370 -19.391 1.00 27.66 508 PRO A O 1
ATOM 4001 N N . LEU A 1 509 ? 11.064 -24.905 -21.087 1.00 28.33 509 LEU A N 1
ATOM 4002 C CA . LEU A 1 509 ? 10.011 -24.083 -20.503 1.00 28.33 509 LEU A CA 1
ATOM 4003 C C . LEU A 1 509 ? 8.849 -24.994 -20.092 1.00 28.33 509 LEU A C 1
ATOM 4005 O O . LEU A 1 509 ? 8.103 -25.474 -20.944 1.00 28.33 509 LEU A O 1
ATOM 4009 N N . VAL A 1 510 ? 8.683 -25.229 -18.791 1.00 26.38 510 VAL A N 1
ATOM 4010 C CA . VAL A 1 510 ? 7.463 -25.848 -18.271 1.00 26.38 510 VAL A CA 1
ATOM 4011 C C . VAL A 1 510 ? 6.362 -24.796 -18.344 1.00 26.38 510 VAL A C 1
ATOM 4013 O O . VAL A 1 510 ? 6.111 -24.037 -17.411 1.00 26.38 510 VAL A O 1
ATOM 4016 N N . ALA A 1 511 ? 5.730 -24.747 -19.512 1.00 25.11 511 ALA A N 1
ATOM 4017 C CA . ALA A 1 511 ? 4.356 -24.327 -19.657 1.00 25.11 511 ALA A CA 1
ATOM 4018 C C . ALA A 1 511 ? 3.499 -25.315 -18.858 1.00 25.11 511 ALA A C 1
ATOM 4020 O O . ALA A 1 511 ? 3.373 -26.482 -19.224 1.00 25.11 511 ALA A O 1
ATOM 4021 N N . ALA A 1 512 ? 2.916 -24.863 -17.751 1.00 24.59 512 ALA A N 1
ATOM 4022 C CA . ALA A 1 512 ? 1.839 -25.592 -17.098 1.00 24.59 512 ALA A CA 1
ATOM 4023 C C . ALA A 1 512 ? 0.557 -25.423 -17.932 1.00 24.59 512 ALA A C 1
ATOM 4025 O O . ALA A 1 512 ? -0.361 -24.701 -17.553 1.00 24.59 512 ALA A O 1
ATOM 4026 N N . CYS A 1 513 ? 0.517 -26.072 -19.098 1.00 24.06 513 CYS A N 1
ATOM 4027 C CA . CYS A 1 513 ? -0.740 -26.472 -19.709 1.00 24.06 513 CYS A CA 1
ATOM 4028 C C . CYS A 1 513 ? -1.332 -27.587 -18.844 1.00 24.06 513 CYS A C 1
ATOM 4030 O O . CYS A 1 513 ? -0.707 -28.629 -18.650 1.00 24.06 513 CYS A O 1
ATOM 4032 N N . ARG A 1 514 ? -2.544 -27.362 -18.332 1.00 29.45 514 ARG A N 1
ATOM 4033 C CA . ARG A 1 514 ? -3.415 -28.440 -17.859 1.00 29.45 514 ARG A CA 1
ATOM 4034 C C . ARG A 1 514 ? -3.657 -29.403 -19.022 1.00 29.45 514 ARG A C 1
ATOM 4036 O O . ARG A 1 514 ? -4.178 -28.980 -20.049 1.00 29.45 514 ARG A O 1
ATOM 4043 N N . GLN A 1 515 ? -3.326 -30.675 -18.833 1.00 27.83 515 GLN A N 1
ATOM 4044 C CA . GLN A 1 515 ? -3.977 -31.785 -19.521 1.00 27.83 515 GLN A CA 1
ATOM 4045 C C . GLN A 1 515 ? -4.190 -32.936 -18.539 1.00 27.83 515 GLN A C 1
ATOM 4047 O O . GLN A 1 515 ? -3.441 -33.118 -17.579 1.00 27.83 515 GLN A O 1
ATOM 4052 N N . ASP A 1 516 ? -5.297 -33.620 -18.780 1.00 28.75 516 ASP A N 1
ATOM 4053 C CA . ASP A 1 516 ? -6.059 -34.451 -17.866 1.00 28.75 516 ASP A CA 1
ATOM 4054 C C . ASP A 1 516 ? -5.431 -35.806 -17.516 1.00 28.75 516 ASP A C 1
ATOM 4056 O O . ASP A 1 516 ? -4.669 -36.391 -18.282 1.00 28.75 516 ASP A O 1
ATOM 4060 N N . GLY A 1 517 ? -5.918 -36.360 -16.399 1.00 25.28 517 GLY A N 1
ATOM 4061 C CA . GLY A 1 517 ? -6.337 -37.761 -16.374 1.00 25.28 517 GLY A CA 1
ATOM 4062 C C . GLY A 1 517 ? -5.456 -38.742 -15.613 1.00 25.28 517 GLY A C 1
ATOM 4063 O O . GLY A 1 517 ? -4.756 -39.519 -16.243 1.00 25.28 517 GLY A O 1
ATOM 4064 N N . ILE A 1 518 ? -5.622 -38.829 -14.285 1.00 27.44 518 ILE A N 1
ATOM 4065 C CA . ILE A 1 518 ? -5.572 -40.113 -13.557 1.00 27.44 518 ILE A CA 1
ATOM 4066 C C . ILE A 1 518 ? -6.620 -40.078 -12.432 1.00 27.44 518 ILE A C 1
ATOM 4068 O O . ILE A 1 518 ? -6.499 -39.325 -11.468 1.00 27.44 518 ILE A O 1
ATOM 4072 N N . ALA A 1 519 ? -7.661 -40.896 -12.581 1.00 23.45 519 ALA A N 1
ATOM 4073 C CA . ALA A 1 519 ? -8.681 -41.164 -11.571 1.00 23.45 519 ALA A CA 1
ATOM 4074 C C . ALA A 1 519 ? -8.164 -42.124 -10.484 1.00 23.45 519 ALA A C 1
ATOM 4076 O O . ALA A 1 519 ? -7.336 -42.989 -10.777 1.00 23.45 519 ALA A O 1
ATOM 4077 N N . PRO A 1 520 ? -8.760 -42.095 -9.281 1.00 27.08 520 PRO A N 1
ATOM 4078 C CA . PRO A 1 520 ? -8.939 -43.308 -8.503 1.00 27.08 520 PRO A CA 1
ATOM 4079 C C . PRO A 1 520 ? -10.428 -43.614 -8.273 1.00 27.08 520 PRO A C 1
ATOM 4081 O O . PRO A 1 520 ? -11.195 -42.783 -7.801 1.00 27.08 520 PRO A O 1
ATOM 4084 N N . ALA A 1 521 ? -10.776 -44.844 -8.650 1.00 25.31 521 ALA A N 1
ATOM 4085 C CA . ALA A 1 521 ? -11.955 -45.657 -8.350 1.00 25.31 521 ALA A CA 1
ATOM 4086 C C . ALA A 1 521 ? -13.007 -45.122 -7.347 1.00 25.31 521 ALA A C 1
ATOM 4088 O O . ALA A 1 521 ? -12.742 -44.992 -6.153 1.00 25.31 521 ALA A O 1
ATOM 4089 N N . GLU A 1 522 ? -14.251 -45.001 -7.822 1.00 24.03 522 GLU A N 1
ATOM 4090 C CA . GLU A 1 522 ? -15.469 -45.115 -7.004 1.00 24.03 522 GLU A CA 1
ATOM 4091 C C . GLU A 1 522 ? -15.959 -46.576 -6.966 1.00 24.03 522 GLU A C 1
ATOM 4093 O O . GLU A 1 522 ? -15.824 -47.289 -7.967 1.00 24.03 522 GLU A O 1
ATOM 4098 N N . PRO A 1 523 ? -16.614 -47.031 -5.881 1.00 26.09 523 PRO A N 1
ATOM 4099 C CA . PRO A 1 523 ? -17.532 -48.152 -5.944 1.00 26.09 523 PRO A CA 1
ATOM 4100 C C . PRO A 1 523 ? -18.959 -47.674 -6.264 1.00 26.09 523 PRO A C 1
ATOM 4102 O O . PRO A 1 523 ? -19.463 -46.693 -5.722 1.00 26.09 523 PRO A O 1
ATOM 4105 N N . ALA A 1 524 ? -19.593 -48.424 -7.162 1.00 23.61 524 ALA A N 1
ATOM 4106 C CA . ALA A 1 524 ? -20.914 -48.221 -7.743 1.00 23.61 524 ALA A CA 1
ATOM 4107 C C . ALA A 1 524 ? -22.071 -48.094 -6.735 1.00 23.61 524 ALA A C 1
ATOM 4109 O O . ALA A 1 524 ? -22.044 -48.765 -5.710 1.00 23.61 524 ALA A O 1
ATOM 4110 N N . ILE A 1 525 ? -23.136 -47.366 -7.123 1.00 25.14 525 ILE A N 1
ATOM 4111 C CA . ILE A 1 525 ? -24.561 -47.740 -6.959 1.00 25.14 525 ILE A CA 1
ATOM 4112 C C . ILE A 1 525 ? -25.449 -46.928 -7.941 1.00 25.14 525 ILE A C 1
ATOM 4114 O O . ILE A 1 525 ? -25.563 -45.712 -7.867 1.00 25.14 525 ILE A O 1
ATOM 4118 N N . SER A 1 526 ? -26.083 -47.676 -8.852 1.00 23.92 526 SER A N 1
ATOM 4119 C CA . SER A 1 526 ? -27.452 -47.584 -9.405 1.00 23.92 526 SER A CA 1
ATOM 4120 C C . SER A 1 526 ? -28.109 -46.248 -9.824 1.00 23.92 526 SER A C 1
ATOM 4122 O O . SER A 1 526 ? -28.603 -45.466 -9.020 1.00 23.92 526 SER A O 1
ATOM 4124 N N . SER A 1 527 ? -28.339 -46.193 -11.140 1.00 23.75 527 SER A N 1
ATOM 4125 C CA . SER A 1 527 ? -29.336 -45.487 -11.966 1.00 23.75 527 SER A CA 1
ATOM 4126 C C . SER A 1 527 ? -30.729 -45.130 -11.405 1.00 23.75 527 SER A C 1
ATOM 4128 O O . SER A 1 527 ? -31.369 -45.958 -10.753 1.00 23.75 527 SER A O 1
ATOM 4130 N N . LYS A 1 528 ? -31.238 -43.971 -11.869 1.00 25.48 528 LYS A N 1
ATOM 4131 C CA . LYS A 1 528 ? -32.568 -43.625 -12.468 1.00 25.48 528 LYS A CA 1
ATOM 4132 C C . LYS A 1 528 ? -32.633 -42.078 -12.469 1.00 25.48 528 LYS A C 1
ATOM 4134 O O . LYS A 1 528 ? -32.413 -41.494 -11.424 1.00 25.48 528 LYS A O 1
ATOM 4139 N N . GLY A 1 529 ? -32.813 -41.295 -13.534 1.00 22.86 529 GLY A N 1
ATOM 4140 C CA . GLY A 1 529 ? -33.573 -41.424 -14.775 1.00 22.86 529 GLY A CA 1
ATOM 4141 C C . GLY A 1 529 ? -34.670 -40.345 -14.769 1.00 22.86 529 GLY A C 1
ATOM 4142 O O . GLY A 1 529 ? -35.618 -40.521 -14.018 1.00 22.86 529 GLY A O 1
ATOM 4143 N N . ALA A 1 530 ? -34.538 -39.255 -15.545 1.00 24.66 530 ALA A N 1
ATOM 4144 C CA . ALA A 1 530 ? -35.650 -38.512 -16.177 1.00 24.66 530 ALA A CA 1
ATOM 4145 C C . ALA A 1 530 ? -35.181 -37.250 -16.938 1.00 24.66 530 ALA A C 1
ATOM 4147 O O . ALA A 1 530 ? -34.454 -36.406 -16.425 1.00 24.66 530 ALA A O 1
ATOM 4148 N N . SER A 1 531 ? -35.665 -37.176 -18.177 1.00 22.64 531 SER A N 1
ATOM 4149 C CA . SER A 1 531 ? -35.681 -36.079 -19.151 1.00 22.64 531 SER A CA 1
ATOM 4150 C C . SER A 1 531 ? -36.486 -34.856 -18.675 1.00 22.64 531 SER A C 1
ATOM 4152 O O . SER A 1 531 ? -37.462 -35.055 -17.962 1.00 22.64 531 SER A O 1
ATOM 4154 N N . THR A 1 532 ? -36.104 -33.636 -19.095 1.00 24.23 532 THR A N 1
ATOM 4155 C CA . THR A 1 532 ? -36.905 -32.702 -19.939 1.00 24.23 532 THR A CA 1
ATOM 4156 C C . THR A 1 532 ? -36.204 -31.334 -20.073 1.00 24.23 532 THR A C 1
ATOM 4158 O O . THR A 1 532 ? -35.799 -30.745 -19.076 1.00 24.23 532 THR A O 1
ATOM 4161 N N . ALA A 1 533 ? -36.099 -30.814 -21.300 1.00 23.47 533 ALA A N 1
ATOM 4162 C CA . ALA A 1 533 ? -35.816 -29.406 -21.647 1.00 23.47 533 ALA A CA 1
ATOM 4163 C C . ALA A 1 533 ? -37.123 -28.748 -22.173 1.00 23.47 533 ALA A C 1
ATOM 4165 O O . ALA A 1 533 ? -38.103 -29.489 -22.299 1.00 23.47 533 ALA A O 1
ATOM 4166 N N . PRO A 1 534 ? -37.193 -27.473 -22.632 1.00 32.59 534 PRO A N 1
ATOM 4167 C CA . PRO A 1 534 ? -36.359 -26.271 -22.426 1.00 32.59 534 PRO A CA 1
ATOM 4168 C C . PRO A 1 534 ? -37.189 -25.021 -21.990 1.00 32.59 534 PRO A C 1
ATOM 4170 O O . PRO A 1 534 ? -38.407 -25.002 -22.143 1.00 32.59 534 PRO A O 1
ATOM 4173 N N . SER A 1 535 ? -36.554 -23.924 -21.544 1.00 24.02 535 SER A N 1
ATOM 4174 C CA . SER A 1 535 ? -37.183 -22.582 -21.583 1.00 24.02 535 SER A CA 1
ATOM 4175 C C . SER A 1 535 ? -36.169 -21.425 -21.518 1.00 24.02 535 SER A C 1
ATOM 4177 O O . SER A 1 535 ? -35.367 -21.351 -20.593 1.00 24.02 535 SER A O 1
ATOM 4179 N N . GLU A 1 536 ? -36.266 -20.574 -22.538 1.00 26.14 536 GLU A N 1
ATOM 4180 C CA . GLU A 1 536 ? -35.823 -19.191 -22.806 1.00 26.14 536 GLU A CA 1
ATOM 4181 C C . GLU A 1 536 ? -35.029 -18.340 -21.773 1.00 26.14 536 GLU A C 1
ATOM 4183 O O . GLU A 1 536 ? -35.220 -18.448 -20.561 1.00 26.14 536 GLU A O 1
ATOM 4188 N N . PRO A 1 537 ? -34.177 -17.403 -22.259 1.00 28.14 537 PRO A N 1
ATOM 4189 C CA . PRO A 1 537 ? -33.347 -16.521 -21.433 1.00 28.14 537 PRO A CA 1
ATOM 4190 C C . PRO A 1 537 ? -34.052 -15.199 -21.052 1.00 28.14 537 PRO A C 1
ATOM 4192 O O . PRO A 1 537 ? -34.820 -14.661 -21.852 1.00 28.14 537 PRO A O 1
ATOM 4195 N N . PRO A 1 538 ? -33.748 -14.585 -19.890 1.00 29.08 538 PRO A N 1
ATOM 4196 C CA . PRO A 1 538 ? -34.222 -13.241 -19.573 1.00 29.08 538 PRO A CA 1
ATOM 4197 C C . PRO A 1 538 ? -33.282 -12.138 -20.119 1.00 29.08 538 PRO A C 1
ATOM 4199 O O . PRO A 1 538 ? -32.098 -12.387 -20.366 1.00 29.08 538 PRO A O 1
ATOM 4202 N N . PRO A 1 539 ? -33.796 -10.905 -20.313 1.00 27.95 539 PRO A N 1
ATOM 4203 C CA . PRO A 1 539 ? -33.230 -9.917 -21.228 1.00 27.95 539 PRO A CA 1
ATOM 4204 C C . PRO A 1 539 ? -32.130 -9.032 -20.621 1.00 27.95 539 PRO A C 1
ATOM 4206 O O . PRO A 1 539 ? -31.992 -8.877 -19.407 1.00 27.95 539 PRO A O 1
ATOM 4209 N N . GLY A 1 540 ? -31.354 -8.431 -21.526 1.00 24.73 540 GLY A N 1
ATOM 4210 C CA . GLY A 1 540 ? -30.180 -7.610 -21.253 1.00 24.73 540 GLY A CA 1
ATOM 4211 C C . GLY A 1 540 ? -30.455 -6.305 -20.501 1.00 24.73 540 GLY A C 1
ATOM 4212 O O . GLY A 1 540 ? -31.370 -5.545 -20.806 1.00 24.73 540 GLY A O 1
ATOM 4213 N N . ASN A 1 541 ? -29.570 -6.010 -19.548 1.00 24.70 541 ASN A N 1
ATOM 4214 C CA . ASN A 1 541 ? -29.470 -4.706 -18.904 1.00 24.70 541 ASN A CA 1
ATOM 4215 C C . ASN A 1 541 ? -28.554 -3.793 -19.731 1.00 24.70 541 ASN A C 1
ATOM 4217 O O . ASN A 1 541 ? -27.330 -3.831 -19.591 1.00 24.70 541 ASN A O 1
ATOM 4221 N N . HIS A 1 542 ? -29.154 -2.943 -20.564 1.00 25.66 542 HIS A N 1
ATOM 4222 C CA . HIS A 1 542 ? -28.482 -1.786 -21.146 1.00 25.66 542 HIS A CA 1
ATOM 4223 C C . HIS A 1 542 ? -28.183 -0.758 -20.045 1.00 25.66 542 HIS A C 1
ATOM 4225 O O . HIS A 1 542 ? -29.086 -0.170 -19.449 1.00 25.66 542 HIS A O 1
ATOM 4231 N N . TRP A 1 543 ? -26.899 -0.540 -19.764 1.00 25.48 543 TRP A N 1
ATOM 4232 C CA . TRP A 1 543 ? -26.437 0.520 -18.873 1.00 25.48 543 TRP A CA 1
ATOM 4233 C C . TRP A 1 543 ? -26.288 1.825 -19.654 1.00 25.48 543 TRP A C 1
ATOM 4235 O O . TRP A 1 543 ? -25.396 1.970 -20.485 1.00 25.48 543 TRP A O 1
ATOM 4245 N N . ILE A 1 544 ? -27.153 2.792 -19.351 1.00 24.59 544 ILE A N 1
ATOM 4246 C CA . ILE A 1 544 ? -26.991 4.190 -19.752 1.00 24.59 544 ILE A CA 1
ATOM 4247 C C . ILE A 1 544 ? -26.007 4.842 -18.773 1.00 24.59 544 ILE A C 1
ATOM 4249 O O . ILE A 1 544 ? -26.265 4.933 -17.569 1.00 24.59 544 ILE A O 1
ATOM 4253 N N . ALA A 1 545 ? -24.857 5.269 -19.291 1.00 27.20 545 ALA A N 1
ATOM 4254 C CA . ALA A 1 545 ? -23.870 6.057 -18.563 1.00 27.20 545 ALA A CA 1
ATOM 4255 C C . ALA A 1 545 ? -24.440 7.443 -18.192 1.00 27.20 545 ALA A C 1
ATOM 4257 O O . ALA A 1 545 ? -25.102 8.069 -19.021 1.00 27.20 545 ALA A O 1
ATOM 4258 N N . PRO A 1 546 ? -24.175 7.987 -16.990 1.00 25.92 546 PRO A N 1
ATOM 4259 C CA . PRO A 1 546 ? -24.440 9.394 -16.730 1.00 25.92 546 PRO A CA 1
ATOM 4260 C C . PRO A 1 546 ? -23.398 10.257 -17.458 1.00 25.92 546 PRO A C 1
ATOM 4262 O O . PRO A 1 546 ? -22.191 10.085 -17.281 1.00 25.92 546 PRO A O 1
ATOM 4265 N N . ALA A 1 547 ? -23.889 11.188 -18.276 1.00 24.77 547 ALA A N 1
ATOM 4266 C CA . ALA A 1 547 ? -23.100 12.160 -19.018 1.00 24.77 547 ALA A CA 1
ATOM 4267 C C . ALA A 1 547 ? -22.170 12.983 -18.103 1.00 24.77 547 ALA A C 1
ATOM 4269 O O . ALA A 1 547 ? -22.574 13.467 -17.041 1.00 24.77 547 ALA A O 1
ATOM 4270 N N . LYS A 1 548 ? -20.918 13.162 -18.543 1.00 29.83 548 LYS A N 1
ATOM 4271 C CA . LYS A 1 548 ? -19.966 14.124 -17.972 1.00 29.83 548 LYS A CA 1
ATOM 4272 C C . LYS A 1 548 ? -20.487 15.551 -18.219 1.00 29.83 548 LYS A C 1
ATOM 4274 O O . LYS A 1 548 ? -20.891 15.830 -19.347 1.00 29.83 548 LYS A O 1
ATOM 4279 N N . PRO A 1 549 ? -20.439 16.480 -17.250 1.00 26.91 549 PRO A N 1
ATOM 4280 C CA . PRO A 1 549 ? -20.624 17.888 -17.567 1.00 26.91 549 PRO A CA 1
ATOM 4281 C C . PRO A 1 549 ? -19.399 18.396 -18.339 1.00 26.91 549 PRO A C 1
ATOM 4283 O O . PRO A 1 549 ? -18.266 18.293 -17.866 1.00 26.91 549 PRO A O 1
ATOM 4286 N N . ALA A 1 550 ? -19.644 18.914 -19.541 1.00 25.42 550 ALA A N 1
ATOM 4287 C CA . ALA A 1 550 ? -18.670 19.640 -20.340 1.00 25.42 550 ALA A CA 1
ATOM 4288 C C . ALA A 1 550 ? -18.276 20.939 -19.617 1.00 25.42 550 ALA A C 1
ATOM 4290 O O . ALA A 1 550 ? -19.135 21.731 -19.229 1.00 25.42 550 ALA A O 1
ATOM 4291 N N . LEU A 1 551 ? -16.974 21.150 -19.428 1.00 26.52 551 LEU A N 1
ATOM 4292 C CA . LEU A 1 551 ? -16.415 22.440 -19.030 1.00 26.52 551 LEU A CA 1
ATOM 4293 C C . LEU A 1 551 ? -16.471 23.365 -20.250 1.00 26.52 551 LEU A C 1
ATOM 4295 O O . LEU A 1 551 ? -15.698 23.209 -21.192 1.00 26.52 551 LEU A O 1
ATOM 4299 N N . GLY A 1 552 ? -17.446 24.273 -20.238 1.00 25.19 552 GLY A N 1
ATOM 4300 C CA . GLY A 1 552 ? -17.605 25.336 -21.220 1.00 25.19 552 GLY A CA 1
ATOM 4301 C C . GLY A 1 552 ? -16.569 26.447 -21.042 1.00 25.19 552 GLY A C 1
ATOM 4302 O O . GLY A 1 552 ? -16.179 26.785 -19.925 1.00 25.19 552 GLY A O 1
ATOM 4303 N N . ALA A 1 553 ? -16.153 26.968 -22.193 1.00 25.58 553 ALA A N 1
ATOM 4304 C CA . ALA A 1 553 ? -15.254 28.082 -22.444 1.00 25.58 553 ALA A CA 1
ATOM 4305 C C . ALA A 1 553 ? -15.403 29.281 -21.488 1.00 25.58 553 ALA A C 1
ATOM 4307 O O . ALA A 1 553 ? -16.504 29.767 -21.235 1.00 25.58 553 ALA A O 1
ATOM 4308 N N . VAL A 1 554 ? -14.260 29.806 -21.038 1.00 25.78 554 VAL A N 1
ATOM 4309 C CA . VAL A 1 554 ? -14.158 31.153 -20.471 1.00 25.78 554 VAL A CA 1
ATOM 4310 C C . VAL A 1 554 ? -14.113 32.146 -21.628 1.00 25.78 554 VAL A C 1
ATOM 4312 O O . VAL A 1 554 ? -13.214 32.114 -22.467 1.00 25.78 554 VAL A O 1
ATOM 4315 N N . MET A 1 555 ? -15.137 32.991 -21.653 1.00 24.70 555 MET A N 1
ATOM 4316 C CA . MET A 1 555 ? -15.330 34.125 -22.543 1.00 24.70 555 MET A CA 1
ATOM 4317 C C . MET A 1 555 ? -14.309 35.221 -22.205 1.00 24.70 555 MET A C 1
ATOM 4319 O O . MET A 1 555 ? -14.159 35.598 -21.043 1.00 24.70 555 MET A O 1
ATOM 4323 N N . GLN A 1 556 ? -13.618 35.721 -23.229 1.00 26.50 556 GLN A N 1
ATOM 4324 C CA . GLN A 1 556 ? -12.947 37.017 -23.207 1.00 26.50 556 GLN A CA 1
ATOM 4325 C C . GLN A 1 556 ? -13.994 38.115 -22.987 1.00 26.50 556 GLN A C 1
ATOM 4327 O O . GLN A 1 556 ? -14.995 38.158 -23.699 1.00 26.50 556 GLN A O 1
ATOM 4332 N N . ALA A 1 557 ? -13.736 39.019 -22.050 1.00 27.25 557 ALA A N 1
ATOM 4333 C CA . ALA A 1 557 ? -14.327 40.349 -22.050 1.00 27.25 557 ALA A CA 1
ATOM 4334 C C . ALA A 1 557 ? -13.241 41.326 -21.602 1.00 27.25 557 ALA A C 1
ATOM 4336 O O . ALA A 1 557 ? -12.726 41.236 -20.488 1.00 27.25 557 ALA A O 1
ATOM 4337 N N . GLY A 1 558 ? -12.820 42.166 -22.542 1.00 24.91 558 GLY A N 1
ATOM 4338 C CA . GLY A 1 558 ? -12.116 43.399 -22.239 1.00 24.91 558 GLY A CA 1
ATOM 4339 C C . GLY A 1 558 ? -13.142 44.450 -21.853 1.00 24.91 558 GLY A C 1
ATOM 4340 O O . GLY A 1 558 ? -14.223 44.468 -22.432 1.00 24.91 558 GLY A O 1
ATOM 4341 N N . ASP A 1 559 ? -12.765 45.316 -20.924 1.00 25.98 559 ASP A N 1
ATOM 4342 C CA . ASP A 1 559 ? -13.438 46.585 -20.690 1.00 25.98 559 ASP A CA 1
ATOM 4343 C C . ASP A 1 559 ? -12.414 47.695 -20.921 1.00 25.98 559 ASP A C 1
ATOM 4345 O O . ASP A 1 559 ? -11.331 47.701 -20.329 1.00 25.98 559 ASP A O 1
ATOM 4349 N N . GLY A 1 560 ? -12.767 48.595 -21.836 1.00 23.25 560 GLY A N 1
ATOM 4350 C CA . GLY A 1 560 ? -12.267 49.957 -21.880 1.00 23.25 560 GLY A CA 1
ATOM 4351 C C . GLY A 1 560 ? -13.362 50.889 -21.365 1.00 23.25 560 GLY A C 1
ATOM 4352 O O . GLY A 1 560 ? -14.514 50.739 -21.760 1.00 23.25 560 GLY A O 1
ATOM 4353 N N . ASP A 1 561 ? -12.942 51.785 -20.474 1.00 28.55 561 ASP A N 1
ATOM 4354 C CA . ASP A 1 561 ? -13.444 53.119 -20.126 1.00 28.55 561 ASP A CA 1
ATOM 4355 C C . ASP A 1 561 ? -14.945 53.450 -20.226 1.00 28.55 561 ASP A C 1
ATOM 4357 O O . ASP A 1 561 ? -15.552 53.445 -21.299 1.00 28.55 561 ASP A O 1
ATOM 4361 N N . GLY A 1 562 ? -15.478 53.920 -19.091 1.00 29.44 562 GLY A N 1
ATOM 4362 C CA . GLY A 1 562 ? -16.769 54.599 -18.963 1.00 29.44 562 GLY A CA 1
ATOM 4363 C C . GLY A 1 562 ? -17.284 54.623 -17.537 1.00 29.44 562 GLY A C 1
ATOM 4364 O O . GLY A 1 562 ? -18.030 53.681 -17.195 1.00 29.44 562 GLY A O 1
#

Mean predicted aligned error: 9.75 Å

Radius of gyration: 26.7 Å; Cα contacts (8 Å, |Δi|>4): 820; chains: 1; bounding box: 68×103×76 Å

Foldseek 3Di:
DVVVLVVLLVVLLVLLQVLLVVLVLLLVLLVVLLVVLVVCVVCLVVFDFQVRLVPDPLQFAEEEEEEDWLQLQLLLQLCLQLLAGHHLLRAAYEYQYAVVCQVPPDPLNVHTPQVSQVVSLVPDDPSSVLRYHYHHDYDDADSQSSQVRCVDPVNCCSRPPPDDLQRYKYHFAYSQKRFDSCLSSQQRRCCVPPVHFQKAAEQEFQFSCLVLADLLQLLLRLVVSSCSSRVAQSLLVVLVVLVVVLVVVCVVPVVVSVVCVLVCLQPPHDQHFFDSHRMMGRRVLCVVLVHFDGQALRSRRLVSNSCVLVVGRHHYDSTYMYGHDQRDLVLLLLVLLSVLRRLVRVLVVLVVSCVVPVGSNSVNNNVCSCVVRVPCLLPVLPVSVVSLVSLQVSLVVVVVPVVSNCSSVPSSVSSLVSLQPSVQPSSLVSVQSCQVSYSDHGDSDDPDPVSSVSSSCSVSSSSVSSSSSNVVQVVCCVPPVGDDRDNSNPRDNDDDDPPPPPDDPDDDDPPPDDDDDDDDDDDDDDDDDDDDDDDDDDDDDDDDDDDDDDDDDDDDDDDDDD

Secondary structure (DSSP, 8-state):
-HHHHHHHHHHHHHHHHHHHHHHHHHHHHHHHHHHHHHHHHTTGGGSPPHHHHHH-TTSPEEEEEEE-SS-TTHHHHHHHHHTSSS-GGGEEEEEEEEHHHHHS--TTTSS-HHHHHHHHHHTS-HHHHHHEEEEEEPSS--HHHHHHHHTSHHHHHHHHTT--GGGEEEEE--TT-EE-TTHHHHHHHHHHHH---SEEEEEEES-TTGGGS-HHHHHHHHHHHHHIIIIIIHHHHHHHHHHHHHHHHHHH-HHHHHHTHHHHHHHT-------SSSEEEEHHHHHHTTSS--SSS-HHHHHHHHHHHTTPPPEEEEEEEE-PPPSSHHHHHHHHHHHHHHHHHHHHHHHHHHHHS--HHHHHHHHHHIIIIIIHHHHHHHHHHHHHHHHHHHHHHTTTSHHHHHHHHHHHHHHHHHHHIIIIIIHHHHHHTTGGGSSS-------SHHHHHHHHTHHHHHHHHHHHHHHHHHHHHHHHS-----------SS-PPP------S----------------PPP------------PPPP---PPPPPPP---PPP------

pLDDT: mean 84.41, std 22.27, range [22.64, 98.56]

Sequence (562 aa):
MGWVWTALFVVSSAFNLRAVFKLLVDWKGMLTTVRFVEEAYDRIDALPEAAALAEAPSAPIFVHLVPAYQEPDVAVTLRALLGSRYPDDRLHVIVATKEEEDRAPHPAMGISTAEVVRRFRAGLPPAQQARLSVVAMPGEGRKAHQLNWALRPESLRALLGDRAAAGVYVGVSDADSIPDPDVYRWIAADVLKDGGSEAYQGVTLSLANFEALDTKGRVCAVQQSSIFVRVSIARLINEARRIRWYARFAARAPRLGRALRPVFEFMFRRSQICLGHNQFVRLDALQALGGFPTAGATEDSTLGYALAARGVLVRPMPLLELNDLPETTEKMVRQNARWYQGVLDDVAFLRATWRRAPTAFNLAQLLRHVGNKVVEWPIAAIVYPVIGFLGWHLAYRFSDRPLVFTLGIALPSISLGLSIWVGGLVTQELIESLTPYAPRAVDVQRRTLWLRLCGTFRTQTYWLLATRGAWRVLWATARHGEFRPAKTDRTRRGALPPFRRSGGPDGPLVAACRQDGIAPAEPAISSKGASTAPSEPPPGNHWIAPAKPALGAVMQAGDGDG

Nearest PDB structures (foldseek):
  9fnn-assembly1_A  TM=5.542E-01  e=4.339E-09  Escherichia coli
  9fmz-assembly1_A  TM=5.616E-01  e=5.213E-09  Escherichia coli
  4p02-assembly1_A  TM=4.751E-01  e=1.316E-09  Cereibacter sphaeroides 2.4.1
  9fp0-assembly1_A  TM=5.426E-01  e=3.926E-08  Escherichia coli
  9fmv-assembly1_A  TM=5.223E-01  e=2.981E-08  Escherichia coli

Solvent-accessible surface area (backbone atoms only — not comparable to full-atom values): 30855 Å² total; per-residue (Å²): 115,71,67,58,56,52,50,51,45,52,53,26,48,51,52,25,48,49,48,39,53,47,50,55,51,43,49,54,18,36,54,51,33,49,52,47,27,52,64,42,62,80,45,50,88,74,46,65,49,33,71,62,46,62,71,38,87,79,45,56,34,38,45,33,37,27,45,39,72,68,39,90,62,31,66,60,23,50,52,34,60,71,64,27,55,52,37,70,95,35,46,35,38,39,37,17,25,42,40,68,36,62,78,53,39,52,83,81,61,77,51,20,41,58,54,54,50,52,56,53,43,73,73,44,59,72,76,56,37,74,23,51,45,78,45,65,33,73,82,88,76,55,64,33,47,26,51,44,58,56,62,33,69,66,54,43,40,75,74,51,56,91,63,64,47,87,50,26,33,36,32,33,34,45,38,64,27,36,49,33,41,52,51,64,26,52,53,31,46,41,29,69,72,72,71,47,65,63,24,36,36,32,38,51,34,29,48,62,50,43,83,78,30,49,77,70,39,43,32,38,24,56,52,54,19,50,45,39,36,26,64,36,42,23,42,33,54,50,42,56,51,51,52,53,52,50,52,57,48,24,71,76,37,56,70,58,38,58,71,46,39,52,57,44,30,38,74,67,56,72,82,49,58,41,77,58,37,52,28,36,33,25,39,46,62,36,53,76,66,71,43,58,43,66,90,36,75,37,30,30,42,48,40,20,46,54,40,44,75,73,69,48,65,57,38,60,38,57,52,35,22,31,24,59,55,61,70,41,73,68,43,40,24,46,47,33,21,29,53,41,50,12,54,58,42,42,50,59,53,35,51,51,49,19,71,76,46,82,40,43,42,39,48,35,44,38,54,50,44,45,54,67,43,64,57,34,41,60,38,47,58,56,51,54,60,50,38,36,53,47,20,45,58,48,12,66,76,36,56,92,37,65,69,59,20,49,49,21,46,45,35,30,50,50,27,52,50,45,42,39,43,48,55,18,47,52,50,47,55,61,51,54,70,48,33,85,68,39,69,56,92,59,86,79,78,70,86,43,72,65,52,47,55,56,28,34,50,22,63,53,56,43,35,42,38,37,16,52,8,30,46,52,37,54,51,35,29,73,75,68,76,50,66,82,73,66,82,67,82,70,70,58,88,85,71,82,74,78,84,72,79,81,75,78,95,87,74,82,83,80,72,85,70,88,76,84,88,83,87,80,87,83,85,89,84,86,90,85,89,86,89,86,86,89,82,87,85,84,82,84,84,83,80,82,76,82,80,78,85,79,86,74,81,86,78,90,77,88,85,80,90,133